Protein 5WKR (pdb70)

Solvent-accessible surface area: 19750 Å² total; per-residue (Å²): 104,206,78,154,112,105,99,128,44,63,13,94,63,46,87,0,42,51,71,13,52,1,4,52,37,118,126,63,0,44,27,14,5,12,4,32,47,31,61,101,38,98,124,104,114,52,102,17,6,0,0,0,3,0,0,28,28,125,56,0,12,68,88,2,97,156,15,122,45,78,51,27,79,62,0,62,137,29,48,22,0,4,128,48,2,13,100,4,89,10,26,6,0,0,24,0,17,2,41,119,40,61,132,0,39,98,14,0,21,48,11,14,4,22,0,42,0,40,4,12,32,113,69,98,61,64,147,58,12,85,119,9,1,86,108,0,74,97,22,0,96,104,51,74,0,61,162,33,0,4,0,5,0,7,3,58,47,50,49,19,0,41,1,2,13,11,76,111,26,61,88,31,153,116,25,82,22,65,7,120,16,54,34,0,0,40,9,0,3,43,5,2,1,5,115,112,20,40,0,98,48,0,21,41,32,0,0,112,27,0,12,73,48,7,156,96,187,78,140,103,114,123,128,60,61,18,98,58,39,85,0,40,87,66,5,43,0,4,58,36,110,100,64,0,44,31,14,6,13,4,36,44,33,66,77,79,85,130,96,119,56,98,19,6,0,0,0,4,0,0,28,31,114,44,0,16,73,86,0,84,156,24,113,44,74,49,27,70,76,0,60,145,54,74,23,0,4,109,27,2,21,113,6,92,8,16,6,0,0,20,1,16,2,27,93,37,38,107,0,31,31,9,1,1,38,2,3,30,20,0,18,93,38,0,29,41,103,91,106,71,63,112,57,11,51,101,11,0,61,99,0,10,78,20,0,89,105,52,68,0,58,147,31,0,4,0,3,0,7,2,55,43,55,49,17,0,39,0,2,12,13,76,113,31,61,77,24,139,122,34,81,22,66,4,125,17,53,48,0,0,43,3,0,5,44,0,1,1,6,124,120,16,33,1,98,48,0,20,40,28,0,0,111,26,0,13,69,58,8,151

Nearest PDB structures (foldseek):
  5wkr-assembly2_B  TM=9.914E-01  e=6.949E-41  unidentified
  5wks-assembly1_A  TM=9.902E-01  e=1.824E-40  unidentified
  5wl6-assembly2_B  TM=9.954E-01  e=1.401E-37  unidentified
  5wl3-assembly2_B  TM=9.853E-01  e=1.861E-37  unidentified
  5wl8-assembly4_D  TM=9.835E-01  e=3.679E-37  synthetic construct

CATH classification: 3.50.70.10 (+1 more: 1.10.890.20)

Secondary structure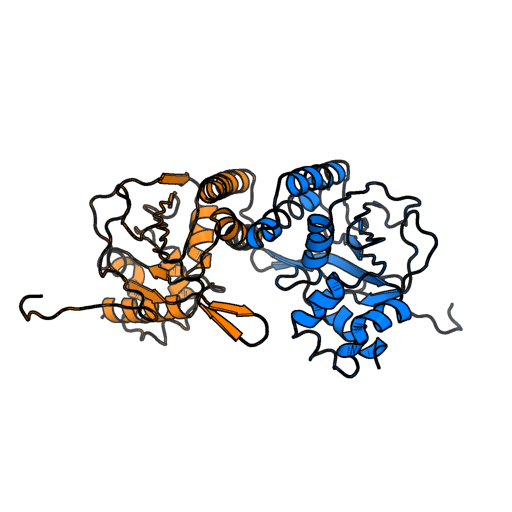 (DSSP, 8-state):
--SS----EEETTEEE-SEE--TT--S-EEEEEEEEEEEEETTEEEEEEEEEEEE-HHHHHHT-GGGTT--HHHHHT-HHHHHHHHH-SS-EEEEEEESS-EEHHHHHHHHHHHHHHHHHHTT---HHHHHHHHHHHHHHHT-EE-TT-EEEEEEEETTEEEEEEETTS---SS-SEEEE-HHHHHHHHHHHHSTT-S-HHHHHHHHHHHHHHH-/-TT-----EEETTEEE-SEE--TT-SS-EEEEEEEEEEEEETTEEEEEEEEEEEE-HHHHHHH-GGGTT--HHHHHT-HHHHHHHHH--S-EEEEEEESS-EEHHHHHHHHHHHHHHHHHHTT---HHHHHHHHHHHHHHHT-EE-TT-EEEEEEEETTEEEEEEESSS---SS-SEEEE-HHHHHHHHHHHHSTT-S-HHHHHHHHHHHHHHH-

Foldseek 3Di:
DVPDDDDWDDEVNHTDDQWDAAAQGDDIWGWLFKYFQWDQDPNDTDTFKIKTKIFHLVQLLVQQQVCAPPALVRLLPDQVNLVSSLQRWGKMKMKIATAAWDQLLVVLVVLLVVLQVVCVVVVNDDPLSVVLSVQSNVVSNPDTAHHGKMKMWIPRTQQKTFIDIGNNNDHHHHTPDIRGGNSSSSSSSCCCRHPPRSTSNRNSGSSNSSNVSSD/DVPDDDDFDDEVNHTDDQWDAAAQHDDIWGWLFKYFFWDDDPHDTDTFKIKTKTFHLVLLLVQQLVCAPPALVRLLPDLVNLVSVLPPFGKMKMKMAGAAWDQLLVVLVVLLVQLVVQCVVVVNDDVLNVVLSVQSNVVSNVGTAGHGKMKMWIPRGLQKTFIDIDNHNDHHNHTDDMRGGNSSSSSSSCCCRHPVHSTSNRNSGSSNSSNVSSD

Sequence (430 aa):
SHGMAVVTKKVTVDGIEFPPTITPPGSSKSLTLLGAAGVVRGMEIETIQIKVTAIGVYAEPEVIASHLQKWKGKSASSEELVVEDDGFFKDLVQAPVEKLLVKITIIKGIKGSQYGGALLEESSIRRDRLAALDKYSEAEEEALEEEFREFFQQTTKKSSLPKKGSSVVIFFHWPSPSTLQQISSVSSTTDGSLPEEAEATVENANVAAALLDVFLGGEENNSVSPSTKASVAEGIISALLMSHGMMAVTKVTVDGIEFPPTITPPGSSSSKSSLTLLGAGVVRGMEIETIQIKVTAIGVYAAEPEVVIIASHLQKWKGKSASELVVEDDGFFKDLVQAPVVEEKLVVKIITIIKGIIKGSQYGGALLEESIRDRLAALDKYSEAEEEALEEFREFFQTKSLPKGSSVVIFFHWPSPSTLQISSVSSTDGSLPEEAEATVENANVAAALLDVFLLGENSVSPSTKASVAEGISALLM

Structure (mmCIF, N/CA/C/O backbone):
data_5WKR
#
_entry.id   5WKR
#
_cell.length_a   56.080
_cell.length_b   69.450
_cell.length_c   128.000
_cell.angle_alpha   90.00
_cell.angle_beta   90.00
_cell.angle_gamma   90.00
#
_symmetry.space_group_name_H-M   'P 21 21 21'
#
loop_
_entity.id
_entity.type
_entity.pdbx_description
1 polymer 'Engineered Chalcone Isomerase ancCC'
2 non-polymer NARINGENIN
3 non-polymer 'CHLORIDE ION'
4 non-polymer (4S)-2-METHYL-2,4-PENTANEDIOL
5 water water
#
loop_
_atom_site.group_PDB
_atom_site.id
_atom_site.type_symbol
_atom_site.label_atom_id
_atom_site.label_alt_id
_atom_site.label_comp_id
_atom_site.label_asym_id
_atom_site.label_entity_id
_atom_site.label_seq_id
_atom_site.pdbx_PDB_ins_code
_atom_site.Cartn_x
_atom_site.Cartn_y
_atom_site.Cartn_z
_atom_site.occupancy
_atom_site.B_iso_or_equiv
_atom_site.auth_seq_id
_atom_site.auth_comp_id
_atom_site.auth_asym_id
_atom_site.auth_atom_id
_atom_site.pdbx_PDB_model_num
ATOM 1 N N . SER A 1 1 ? -5.067 -31.592 52.764 1.00 40.84 -2 SER A N 1
ATOM 2 C CA . SER A 1 1 ? -6.001 -32.039 53.834 1.00 38.25 -2 SER A CA 1
ATOM 3 C C . SER A 1 1 ? -6.336 -33.517 53.673 1.00 37.15 -2 SER A C 1
ATOM 4 O O . SER A 1 1 ? -6.581 -33.994 52.553 1.00 36.24 -2 SER A O 1
ATOM 14 N N . HIS A 1 2 ? -6.345 -34.239 54.791 1.00 32.46 -1 HIS A N 1
ATOM 15 C CA . HIS A 1 2 ? -6.739 -35.636 54.762 1.00 30.36 -1 HIS A CA 1
ATOM 16 C C . HIS A 1 2 ? -8.150 -35.836 55.287 1.00 28.81 -1 HIS A C 1
ATOM 17 O O . HIS A 1 2 ? -8.657 -36.959 55.206 1.00 31.94 -1 HIS A O 1
ATOM 31 N N . GLY A 1 3 ? -8.760 -34.747 55.797 1.00 25.91 0 GLY A N 1
ATOM 32 C CA . GLY A 1 3 ? -10.062 -34.755 56.437 1.00 23.42 0 GLY A CA 1
ATOM 33 C C . GLY A 1 3 ? -11.190 -33.983 55.769 1.00 20.66 0 GLY A C 1
ATOM 34 O O . GLY A 1 3 ? -12.329 -34.292 56.028 1.00 22.19 0 GLY A O 1
ATOM 38 N N . MET A 1 4 ? -10.905 -32.981 54.949 1.00 22.69 1 MET A N 1
ATOM 39 C CA . MET A 1 4 ? -11.939 -32.233 54.206 1.00 22.75 1 MET A CA 1
ATOM 40 C C . MET A 1 4 ? -11.829 -32.505 52.724 1.00 20.32 1 MET A C 1
ATOM 41 O O . MET A 1 4 ? -10.750 -32.796 52.225 1.00 21.45 1 MET A O 1
ATOM 55 N N . ALA A 1 5 ? -12.946 -32.370 52.015 1.00 18.30 2 ALA A N 1
ATOM 56 C CA . ALA A 1 5 ? -12.962 -32.549 50.579 1.00 17.70 2 ALA A CA 1
ATOM 57 C C . ALA A 1 5 ? -11.954 -31.646 49.884 1.00 19.28 2 ALA A C 1
ATOM 58 O O . ALA A 1 5 ? -11.871 -30.455 50.173 1.00 20.66 2 ALA A O 1
ATOM 65 N N . VAL A 1 6 ? -11.210 -32.246 48.964 1.00 18.73 3 VAL A N 1
ATOM 66 C CA A VAL A 1 6 ? -10.264 -31.534 48.112 0.52 19.77 3 VAL A CA 1
ATOM 67 C CA B VAL A 1 6 ? -10.274 -31.520 48.111 0.48 19.72 3 VAL A CA 1
ATOM 68 C C . VAL A 1 6 ? -10.593 -31.847 46.663 1.00 18.32 3 VAL A C 1
ATOM 69 O O . VAL A 1 6 ? -10.980 -32.968 46.342 1.00 19.75 3 VAL A O 1
ATOM 92 N N . THR A 1 7 ? -10.430 -30.860 45.798 1.00 19.80 4 THR A N 1
ATOM 93 C CA . THR A 1 7 ? -10.677 -31.046 44.384 1.00 21.54 4 THR A CA 1
ATOM 94 C C . THR A 1 7 ? -9.358 -31.038 43.652 1.00 20.70 4 THR A C 1
ATOM 95 O O . THR A 1 7 ? -8.522 -30.165 43.869 1.00 24.16 4 THR A O 1
ATOM 106 N N . LYS A 1 8 ? -9.173 -32.023 42.789 1.00 17.86 5 LYS A N 1
ATOM 107 C CA A LYS A 1 8 ? -7.991 -32.081 41.944 0.53 17.21 5 LYS A CA 1
ATOM 108 C CA B LYS A 1 8 ? -7.995 -32.081 41.937 0.47 18.76 5 LYS A CA 1
ATOM 109 C C . LYS A 1 8 ? -8.429 -32.283 40.503 1.00 17.09 5 LYS A C 1
ATOM 110 O O . LYS A 1 8 ? -9.328 -33.079 40.233 1.00 20.74 5 LYS A O 1
ATOM 145 N N . VAL A 1 9 ? -7.784 -31.556 39.591 1.00 16.32 6 VAL A N 1
ATOM 146 C CA . VAL A 1 9 ? -8.034 -31.705 38.169 1.00 16.93 6 VAL A CA 1
ATOM 147 C C . VAL A 1 9 ? -6.738 -32.112 37.521 1.00 16.31 6 VAL A C 1
ATOM 148 O O . VAL A 1 9 ? -5.720 -31.472 37.739 1.00 18.09 6 VAL A O 1
ATOM 161 N N . THR A 1 10 ? -6.782 -33.170 36.724 1.00 16.61 7 THR A N 1
ATOM 162 C CA . THR A 1 10 ? -5.576 -33.642 36.056 1.00 16.78 7 THR A CA 1
ATOM 163 C C . THR A 1 10 ? -5.835 -33.924 34.590 1.00 18.50 7 THR A C 1
ATOM 164 O O . THR A 1 10 ? -6.922 -34.344 34.203 1.00 18.82 7 THR A O 1
ATOM 175 N N . VAL A 1 11 ? -4.807 -33.667 33.791 1.00 18.18 8 VAL A N 1
ATOM 176 C CA . VAL A 1 11 ? -4.772 -34.008 32.374 1.00 18.72 8 VAL A CA 1
ATOM 177 C C . VAL A 1 11 ? -3.685 -35.056 32.220 1.00 19.08 8 VAL A C 1
ATOM 178 O O . VAL A 1 11 ? -2.521 -34.741 32.376 1.00 19.89 8 VAL A O 1
ATOM 191 N N . ASP A 1 12 ? -4.068 -36.302 31.969 1.00 20.62 9 ASP A N 1
ATOM 192 C CA . ASP A 1 12 ? -3.124 -37.413 31.979 1.00 23.32 9 ASP A CA 1
ATOM 193 C C . ASP A 1 12 ? -2.191 -37.379 33.187 1.00 23.55 9 ASP A C 1
ATOM 194 O O . ASP A 1 12 ? -0.989 -37.630 33.066 1.00 27.56 9 ASP A O 1
ATOM 203 N N . GLY A 1 13 ? -2.749 -37.074 34.352 1.00 22.81 10 GLY A N 1
ATOM 204 C CA . GLY A 1 13 ? -1.974 -37.083 35.585 1.00 23.57 10 GLY A CA 1
ATOM 205 C C . GLY A 1 13 ? -1.307 -35.766 35.914 1.00 22.70 10 GLY A C 1
ATOM 206 O O . GLY A 1 13 ? -0.769 -35.599 37.003 1.00 25.42 10 GLY A O 1
ATOM 210 N N . ILE A 1 14 ? -1.370 -34.811 34.992 1.00 21.34 11 ILE A N 1
ATOM 211 C CA . ILE A 1 14 ? -0.758 -33.511 35.205 1.00 19.55 11 ILE A CA 1
ATOM 212 C C . ILE A 1 14 ? -1.777 -32.582 35.865 1.00 17.65 11 ILE A C 1
ATOM 213 O O . ILE A 1 14 ? -2.827 -32.297 35.289 1.00 18.23 11 ILE A O 1
ATOM 229 N N . GLU A 1 15 ? -1.464 -32.071 37.037 1.00 19.72 12 GLU A N 1
ATOM 230 C CA . GLU A 1 15 ? -2.411 -31.215 37.730 1.00 20.78 12 GLU A CA 1
ATOM 231 C C . GLU A 1 15 ? -2.582 -29.838 37.097 1.00 20.26 12 GLU A C 1
ATOM 232 O O . GLU A 1 15 ? -1.616 -29.181 36.707 1.00 20.88 12 GLU A O 1
ATOM 244 N N . PHE A 1 16 ? -3.824 -29.390 37.042 1.00 18.50 13 PHE A N 1
ATOM 245 C CA . PHE A 1 16 ? -4.155 -28.015 36.714 1.00 17.97 13 PHE A CA 1
ATOM 246 C C . PHE A 1 16 ? -4.891 -27.406 37.885 1.00 18.53 13 PHE A C 1
ATOM 247 O O . PHE A 1 16 ? -5.772 -28.050 38.474 1.00 20.52 13 PHE A O 1
ATOM 264 N N . PRO A 1 17 ? -4.594 -26.145 38.191 1.00 18.86 14 PRO A N 1
ATOM 265 C CA . PRO A 1 17 ? -5.334 -25.527 39.287 1.00 18.85 14 PRO A CA 1
ATOM 266 C C . PRO A 1 17 ? -6.783 -25.264 38.874 1.00 18.88 14 PRO A C 1
ATOM 267 O O . PRO A 1 17 ? -7.043 -24.898 37.719 1.00 19.56 14 PRO A O 1
ATOM 278 N N . PRO A 1 18 ? -7.732 -25.489 39.792 1.00 22.92 15 PRO A N 1
ATOM 279 C CA . PRO A 1 18 ? -9.109 -25.192 39.388 1.00 26.18 15 PRO A CA 1
ATOM 280 C C . PRO A 1 18 ? -9.366 -23.700 39.128 1.00 27.04 15 PRO A C 1
ATOM 281 O O . PRO A 1 18 ? -10.296 -23.391 38.381 1.00 28.14 15 PRO A O 1
ATOM 292 N N . THR A 1 19 ? -8.558 -22.812 39.711 1.00 31.34 16 THR A N 1
ATOM 293 C CA . THR A 1 19 ? -8.620 -21.368 39.453 1.00 32.76 16 THR A CA 1
ATOM 294 C C . THR A 1 19 ? -7.226 -20.721 39.314 1.00 32.73 16 THR A C 1
ATOM 295 O O . THR A 1 19 ? -6.239 -21.256 39.843 1.00 33.55 16 THR A O 1
ATOM 306 N N . ILE A 1 20 ? -7.165 -19.571 38.626 1.00 32.38 17 ILE A N 1
ATOM 307 C CA . ILE A 1 20 ? -5.911 -18.831 38.345 1.00 34.02 17 ILE A CA 1
ATOM 308 C C . ILE A 1 20 ? -6.075 -17.306 38.254 1.00 34.92 17 ILE A C 1
ATOM 309 O O . ILE A 1 20 ? -7.074 -16.821 37.724 1.00 38.01 17 ILE A O 1
ATOM 325 N N . THR A 1 21 ? -5.070 -16.566 38.757 1.00 30.09 18 THR A N 1
ATOM 326 C CA . THR A 1 21 ? -4.941 -15.106 38.573 1.00 31.76 18 THR A CA 1
ATOM 327 C C . THR A 1 21 ? -3.889 -14.812 37.498 1.00 31.68 18 THR A C 1
ATOM 328 O O . THR A 1 21 ? -2.703 -15.102 37.691 1.00 32.31 18 THR A O 1
ATOM 339 N N . PRO A 1 22 ? -4.303 -14.227 36.364 1.00 28.51 19 PRO A N 1
ATOM 340 C CA . PRO A 1 22 ? -3.314 -13.989 35.303 1.00 30.75 19 PRO A CA 1
ATOM 341 C C . PRO A 1 22 ? -2.151 -13.098 35.744 1.00 31.80 19 PRO A C 1
ATOM 342 O O . PRO A 1 22 ? -2.364 -12.201 36.566 1.00 35.43 19 PRO A O 1
ATOM 353 N N . PRO A 1 23 ? -0.941 -13.337 35.202 1.00 31.36 20 PRO A N 1
ATOM 354 C CA . PRO A 1 23 ? 0.170 -12.451 35.559 1.00 31.70 20 PRO A CA 1
ATOM 355 C C . PRO A 1 23 ? -0.149 -10.979 35.318 1.00 36.42 20 PRO A C 1
ATOM 356 O O . PRO A 1 23 ? -0.567 -10.613 34.219 1.00 33.92 20 PRO A O 1
ATOM 367 N N . GLY A 1 24 ? 0.017 -10.164 36.361 1.00 39.46 21 GLY A N 1
ATOM 368 C CA . GLY A 1 24 ? -0.250 -8.733 36.281 1.00 44.82 21 GLY A CA 1
ATOM 369 C C . GLY A 1 24 ? -1.706 -8.345 36.465 1.00 51.11 21 GLY A C 1
ATOM 370 O O . GLY A 1 24 ? -2.035 -7.158 36.526 1.00 49.94 21 GLY A O 1
ATOM 374 N N . SER A 1 25 ? -2.582 -9.344 36.533 1.00 54.71 22 SER A N 1
ATOM 375 C CA . SER A 1 25 ? -4.010 -9.114 36.741 1.00 56.75 22 SER A CA 1
ATOM 376 C C . SER A 1 25 ? -4.319 -9.211 38.233 1.00 54.30 22 SER A C 1
ATOM 377 O O . SER A 1 25 ? -3.430 -9.539 39.023 1.00 47.17 22 SER A O 1
ATOM 385 N N . SER A 1 26 ? -5.568 -8.909 38.604 1.00 58.66 23 SER A N 1
ATOM 386 C CA . SER A 1 26 ? -6.015 -8.931 39.998 1.00 58.93 23 SER A CA 1
ATOM 387 C C . SER A 1 26 ? -7.199 -9.871 40.208 1.00 61.35 23 SER A C 1
ATOM 388 O O . SER A 1 26 ? -7.562 -10.159 41.358 1.00 58.64 23 SER A O 1
ATOM 396 N N . LYS A 1 27 ? -7.807 -10.324 39.106 1.00 63.29 24 LYS A N 1
ATOM 397 C CA . LYS A 1 27 ? -9.037 -11.120 39.161 1.00 66.30 24 LYS A CA 1
ATOM 398 C C . LYS A 1 27 ? -8.793 -12.615 38.954 1.00 63.62 24 LYS A C 1
ATOM 399 O O . LYS A 1 27 ? -7.735 -13.023 38.465 1.00 64.62 24 LYS A O 1
ATOM 418 N N . SER A 1 28 ? -9.798 -13.416 39.309 1.00 58.36 25 SER A N 1
ATOM 419 C CA . SER A 1 28 ? -9.667 -14.873 39.353 1.00 56.25 25 SER A CA 1
ATOM 420 C C . SER A 1 28 ? -10.542 -15.626 38.346 1.00 46.52 25 SER A C 1
ATOM 421 O O . SER A 1 28 ? -11.769 -15.496 38.328 1.00 46.46 25 SER A O 1
ATOM 429 N N . LEU A 1 29 ? -9.886 -16.467 37.557 1.00 38.42 26 LEU A N 1
ATOM 430 C CA . LEU A 1 29 ? -10.534 -17.208 36.470 1.00 31.60 26 LEU A CA 1
ATOM 431 C C . LEU A 1 29 ? -10.635 -18.686 36.830 1.00 30.11 26 LEU A C 1
ATOM 432 O O . LEU A 1 29 ? -9.790 -19.196 37.546 1.00 33.29 26 LEU A O 1
ATOM 448 N N . THR A 1 30 ? -11.681 -19.354 36.350 1.00 27.39 27 THR A N 1
ATOM 449 C CA . THR A 1 30 ? -11.907 -20.773 36.613 1.00 27.66 27 THR A CA 1
ATOM 450 C C . THR A 1 30 ? -11.630 -21.656 35.409 1.00 20.37 27 THR A C 1
ATOM 451 O O . THR A 1 30 ? -11.880 -21.269 34.276 1.00 17.64 27 THR A O 1
ATOM 462 N N . LEU A 1 31 ? -11.114 -22.849 35.674 1.00 19.03 28 LEU A N 1
ATOM 463 C CA . LEU A 1 31 ? -10.831 -23.803 34.617 1.00 17.47 28 LEU A CA 1
ATOM 464 C C . LEU A 1 31 ? -12.127 -24.253 33.952 1.00 21.04 28 LEU A C 1
ATOM 465 O O . LEU A 1 31 ? -12.996 -24.838 34.588 1.00 23.94 28 LEU A O 1
ATOM 481 N N . LEU A 1 32 ? -12.242 -23.966 32.664 1.00 17.73 29 LEU A N 1
ATOM 482 C CA . LEU A 1 32 ? -13.390 -24.415 31.887 1.00 18.26 29 LEU A CA 1
ATOM 483 C C . LEU A 1 32 ? -13.169 -25.811 31.337 1.00 18.09 29 LEU A C 1
ATOM 484 O O . LEU A 1 32 ? -14.106 -26.580 31.169 1.00 19.79 29 LEU A O 1
ATOM 500 N N . GLY A 1 33 ? -11.930 -26.137 31.014 1.00 17.21 30 GLY A N 1
ATOM 501 C CA . GLY A 1 33 ? -11.601 -27.449 30.507 1.00 17.81 30 GLY A CA 1
ATOM 502 C C . GLY A 1 33 ? -10.121 -27.484 30.196 1.00 14.65 30 GLY A C 1
ATOM 503 O O . GLY A 1 33 ? -9.473 -26.454 30.121 1.00 14.90 30 GLY A O 1
ATOM 507 N N A ALA A 1 34 ? -9.587 -28.684 30.035 0.49 14.91 31 ALA A N 1
ATOM 508 N N B ALA A 1 34 ? -9.588 -28.684 30.034 0.51 14.87 31 ALA A N 1
ATOM 509 C CA A ALA A 1 34 ? -8.179 -28.853 29.732 0.49 15.19 31 ALA A CA 1
ATOM 510 C CA B ALA A 1 34 ? -8.179 -28.853 29.732 0.51 15.13 31 ALA A CA 1
ATOM 511 C C A ALA A 1 34 ? -7.970 -30.155 29.003 0.49 15.64 31 ALA A C 1
ATOM 512 C C B ALA A 1 34 ? -7.970 -30.155 29.003 0.51 15.58 31 ALA A C 1
ATOM 513 O O A ALA A 1 34 ? -8.764 -31.085 29.136 0.49 15.60 31 ALA A O 1
ATOM 514 O O B ALA A 1 34 ? -8.764 -31.085 29.137 0.51 15.46 31 ALA A O 1
ATOM 527 N N . GLY A 1 35 ? -6.905 -30.210 28.213 1.00 15.39 32 GLY A N 1
ATOM 528 C CA . GLY A 1 35 ? -6.584 -31.405 27.466 1.00 15.76 32 GLY A CA 1
ATOM 529 C C . GLY A 1 35 ? -5.126 -31.462 27.092 1.00 16.35 32 GLY A C 1
ATOM 530 O O . GLY A 1 35 ? -4.330 -30.655 27.521 1.00 16.73 32 GLY A O 1
ATOM 535 N N . VAL A 1 36 ? -4.807 -32.441 26.269 1.00 19.89 33 VAL A N 1
ATOM 536 C CA A VAL A 1 36 ? -3.432 -32.701 25.881 0.72 20.92 33 VAL A CA 1
ATOM 537 C CA B VAL A 1 36 ? -3.434 -32.692 25.865 0.28 20.52 33 VAL A CA 1
ATOM 538 C C . VAL A 1 36 ? -3.260 -32.359 24.405 1.00 20.78 33 VAL A C 1
ATOM 539 O O . VAL A 1 36 ? -4.193 -32.499 23.607 1.00 21.98 33 VAL A O 1
ATOM 562 N N . ARG A 1 37 ? -2.069 -31.898 24.063 1.00 21.06 34 ARG A N 1
ATOM 563 C CA . ARG A 1 37 ? -1.697 -31.713 22.684 1.00 21.13 34 ARG A CA 1
ATOM 564 C C . ARG A 1 37 ? -0.781 -32.855 22.329 1.00 21.80 34 ARG A C 1
ATOM 565 O O . ARG A 1 37 ? 0.303 -33.006 22.906 1.00 21.77 34 ARG A O 1
ATOM 586 N N . GLY A 1 38 ? -1.254 -33.696 21.421 1.00 23.35 35 GLY A N 1
ATOM 587 C CA . GLY A 1 38 ? -0.482 -34.816 20.941 1.00 25.31 35 GLY A CA 1
ATOM 588 C C . GLY A 1 38 ? -0.069 -34.594 19.516 1.00 26.34 35 GLY A C 1
ATOM 589 O O . GLY A 1 38 ? -0.753 -33.910 18.747 1.00 29.50 35 GLY A O 1
ATOM 593 N N . MET A 1 39 ? 1.071 -35.164 19.161 1.00 27.62 36 MET A N 1
ATOM 594 C CA . MET A 1 39 ? 1.568 -35.089 17.801 1.00 30.64 36 MET A CA 1
ATOM 595 C C . MET A 1 39 ? 1.932 -36.481 17.392 1.00 30.05 36 MET A C 1
ATOM 596 O O . MET A 1 39 ? 2.627 -37.165 18.125 1.00 32.94 36 MET A O 1
ATOM 610 N N . GLU A 1 40 ? 1.467 -36.912 16.228 1.00 29.82 37 GLU A N 1
ATOM 611 C CA . GLU A 1 40 ? 1.834 -38.228 15.751 1.00 34.26 37 GLU A CA 1
ATOM 612 C C . GLU A 1 40 ? 3.034 -38.059 14.846 1.00 31.86 37 GLU A C 1
ATOM 613 O O . GLU A 1 40 ? 2.935 -37.489 13.758 1.00 35.13 37 GLU A O 1
ATOM 625 N N . ILE A 1 41 ? 4.178 -38.517 15.330 1.00 30.21 38 ILE A N 1
ATOM 626 C CA . ILE A 1 41 ? 5.424 -38.405 14.587 1.00 32.14 38 ILE A CA 1
ATOM 627 C C . ILE A 1 41 ? 5.963 -39.796 14.325 1.00 35.08 38 ILE A C 1
ATOM 628 O O . ILE A 1 41 ? 6.290 -40.548 15.253 1.00 34.54 38 ILE A O 1
ATOM 644 N N . GLU A 1 42 ? 6.040 -40.134 13.041 1.00 38.78 39 GLU A N 1
ATOM 645 C CA . GLU A 1 42 ? 6.505 -41.450 12.616 1.00 44.36 39 GLU A CA 1
ATOM 646 C C . GLU A 1 42 ? 5.744 -4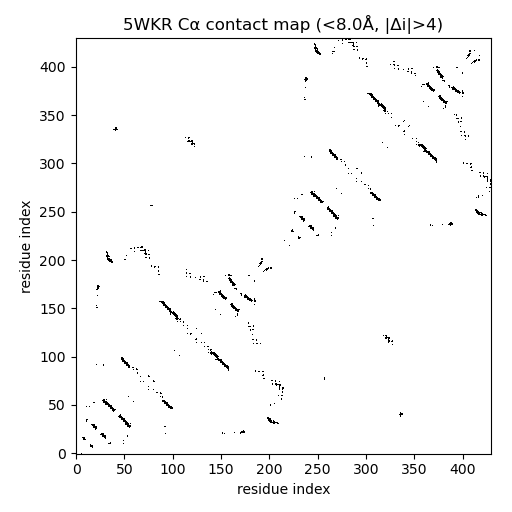2.547 13.355 1.00 44.59 39 GLU A C 1
ATOM 647 O O . GLU A 1 42 ? 6.334 -43.500 13.858 1.00 44.42 39 GLU A O 1
ATOM 659 N N . THR A 1 43 ? 4.426 -42.386 13.410 1.00 46.33 40 THR A N 1
ATOM 660 C CA . THR A 1 43 ? 3.510 -43.359 14.020 1.00 50.66 40 THR A CA 1
ATOM 661 C C . THR A 1 43 ? 3.545 -43.394 15.551 1.00 50.21 40 THR A C 1
ATOM 662 O O . THR A 1 43 ? 2.802 -44.156 16.158 1.00 52.54 40 THR A O 1
ATOM 673 N N . ILE A 1 44 ? 4.393 -42.581 16.174 1.00 45.35 41 ILE A N 1
ATOM 674 C CA . ILE A 1 44 ? 4.415 -42.495 17.633 1.00 43.39 41 ILE A CA 1
ATOM 675 C C . ILE A 1 44 ? 3.548 -41.332 18.092 1.00 36.61 41 ILE A C 1
ATOM 676 O O . ILE A 1 44 ? 3.673 -40.224 17.581 1.00 33.82 41 ILE A O 1
ATOM 692 N N . GLN A 1 45 ? 2.666 -41.587 19.057 1.00 35.36 42 GLN A N 1
ATOM 693 C CA . GLN A 1 45 ? 1.796 -40.542 19.584 1.00 37.14 42 GLN A CA 1
ATOM 694 C C . GLN A 1 45 ? 2.451 -39.861 20.781 1.00 32.82 42 GLN A C 1
ATOM 695 O O . GLN A 1 45 ? 2.435 -40.387 21.895 1.00 39.08 42 GLN A O 1
ATOM 709 N N . ILE A 1 46 ? 3.023 -38.692 20.543 1.00 27.64 43 ILE A N 1
ATOM 710 C CA . ILE A 1 46 ? 3.830 -38.004 21.533 1.00 29.61 43 ILE A CA 1
ATOM 711 C C . ILE A 1 46 ? 2.999 -36.919 22.173 1.00 26.48 43 ILE A C 1
ATOM 712 O O . ILE A 1 46 ? 2.420 -36.095 21.481 1.00 28.22 43 ILE A O 1
ATOM 728 N N . LYS A 1 47 ? 2.933 -36.922 23.495 1.00 24.01 44 LYS A N 1
ATOM 729 C CA . LYS A 1 47 ? 2.277 -35.845 24.208 1.00 21.98 44 LYS A CA 1
ATOM 730 C C . LYS A 1 47 ? 3.278 -34.731 24.413 1.00 23.35 44 LYS A C 1
ATOM 731 O O . LYS A 1 47 ? 4.327 -34.950 25.025 1.00 25.82 44 LYS A O 1
ATOM 750 N N . VAL A 1 48 ? 2.972 -33.537 23.914 1.00 19.58 45 VAL A N 1
ATOM 751 C CA . VAL A 1 48 ? 3.964 -32.470 23.933 1.00 18.99 45 VAL A CA 1
ATOM 752 C C . VAL A 1 48 ? 3.637 -31.357 24.917 1.00 17.98 45 VAL A C 1
ATOM 753 O O . VAL A 1 48 ? 4.529 -30.777 25.509 1.00 18.15 45 VAL A O 1
ATOM 766 N N . THR A 1 49 ? 2.354 -31.079 25.118 1.00 16.08 46 THR A N 1
ATOM 767 C CA . THR A 1 49 ? 1.925 -30.086 26.102 1.00 15.13 46 THR A CA 1
ATOM 768 C C . THR A 1 49 ? 0.560 -30.462 26.653 1.00 15.80 46 THR A C 1
ATOM 769 O O . THR A 1 49 ? -0.162 -31.265 26.050 1.00 16.06 46 THR A O 1
ATOM 780 N N . ALA A 1 50 ? 0.201 -29.852 27.778 1.00 14.90 47 ALA A N 1
ATOM 781 C CA . ALA A 1 50 ? -1.160 -29.896 28.291 1.00 15.13 47 ALA A CA 1
ATOM 782 C C . ALA A 1 50 ? -1.650 -28.458 28.361 1.00 14.11 47 ALA A C 1
ATOM 783 O O . ALA A 1 50 ? -0.893 -27.534 28.691 1.00 15.92 47 ALA A O 1
ATOM 790 N N . ILE A 1 51 ? -2.924 -28.279 28.035 1.00 14.11 48 ILE A N 1
ATOM 791 C CA . ILE A 1 51 ? -3.498 -26.964 27.803 1.00 13.77 48 ILE A CA 1
ATOM 792 C C . ILE A 1 51 ? -4.751 -26.804 28.640 1.00 13.90 48 ILE A C 1
ATOM 793 O O . ILE A 1 51 ? -5.634 -27.647 28.565 1.00 15.34 48 ILE A O 1
ATOM 809 N N . GLY A 1 52 ? -4.831 -25.723 29.409 1.00 13.63 49 GLY A N 1
ATOM 810 C CA . GLY A 1 52 ? -5.995 -25.427 30.223 1.00 14.23 49 GLY A CA 1
ATOM 811 C C . GLY A 1 52 ? -6.550 -24.066 29.864 1.00 14.06 49 GLY A C 1
ATOM 812 O O . GLY A 1 52 ? -5.803 -23.114 29.644 1.00 13.82 49 GLY A O 1
ATOM 816 N N . VAL A 1 53 ? -7.873 -23.983 29.788 1.00 14.29 50 VAL A N 1
ATOM 817 C CA . VAL A 1 53 ? -8.569 -22.760 29.383 1.00 14.38 50 VAL A CA 1
ATOM 818 C C . VAL A 1 53 ? -9.378 -22.242 30.548 1.00 13.40 50 VAL A C 1
ATOM 819 O O . VAL A 1 53 ? -10.168 -22.997 31.124 1.00 14.43 50 VAL A O 1
ATOM 832 N N . TYR A 1 54 ? -9.179 -20.966 30.869 1.00 13.94 51 TYR A N 1
ATOM 833 C CA . TYR A 1 54 ? -9.755 -20.342 32.043 1.00 13.64 51 TYR A CA 1
ATOM 834 C C . TYR A 1 54 ? -10.547 -19.071 31.674 1.00 14.41 51 TYR A C 1
ATOM 835 O O . TYR A 1 54 ? -10.133 -18.284 30.828 1.00 14.75 51 TYR A O 1
ATOM 853 N N . ALA A 1 55 ? -11.660 -18.858 32.369 1.00 15.62 52 ALA A N 1
ATOM 854 C CA . ALA A 1 55 ? -12.425 -17.625 32.256 1.00 15.46 52 ALA A CA 1
ATOM 855 C C . ALA A 1 55 ? -13.306 -17.483 33.496 1.00 17.25 52 ALA A C 1
ATOM 856 O O . ALA A 1 55 ? -13.371 -18.390 34.316 1.00 19.80 52 ALA A O 1
ATOM 863 N N . GLU A 1 56 ? -13.964 -16.343 33.643 1.00 17.40 53 GLU A N 1
ATOM 864 C CA . GLU A 1 56 ? -14.916 -16.168 34.737 1.00 19.26 53 GLU A CA 1
ATOM 865 C C . GLU A 1 56 ? -16.196 -16.911 34.343 1.00 19.80 53 GLU A C 1
ATOM 866 O O . GLU A 1 56 ? -16.801 -16.600 33.331 1.00 20.49 53 GLU A O 1
ATOM 878 N N . PRO A 1 57 ? -16.598 -17.917 35.120 1.00 20.90 54 PRO A N 1
ATOM 879 C CA . PRO A 1 57 ? -17.660 -18.801 34.627 1.00 22.97 54 PRO A CA 1
ATOM 880 C C . PRO A 1 57 ? -18.998 -18.103 34.386 1.00 25.47 54 PRO A C 1
ATOM 881 O O . PRO A 1 57 ? -19.614 -18.299 33.345 1.00 26.52 54 PRO A O 1
ATOM 892 N N . GLU A 1 58 ? -19.452 -17.307 35.337 1.00 27.04 55 GLU A N 1
ATOM 893 C CA . GLU A 1 58 ? -20.763 -16.690 35.185 1.00 29.70 55 GLU A CA 1
ATOM 894 C C . GLU A 1 58 ? -20.714 -15.674 34.063 1.00 29.11 55 GLU A C 1
ATOM 895 O O . GLU A 1 58 ? -21.673 -15.515 33.310 1.00 30.98 55 GLU A O 1
ATOM 907 N N . VAL A 1 59 ? -19.572 -15.012 33.922 1.00 26.33 56 VAL A N 1
ATOM 908 C CA . VAL A 1 59 ? -19.441 -13.974 32.921 1.00 26.17 56 VAL A CA 1
ATOM 909 C C . VAL A 1 59 ? -19.441 -14.602 31.537 1.00 22.76 56 VAL A C 1
ATOM 910 O O . VAL A 1 59 ? -20.187 -14.176 30.667 1.00 24.68 56 VAL A O 1
ATOM 923 N N . ILE A 1 60 ? -18.632 -15.629 31.313 1.00 21.03 57 ILE A N 1
ATOM 924 C CA . ILE A 1 60 ? -18.606 -16.202 29.976 1.00 19.97 57 ILE A CA 1
ATOM 925 C C . ILE A 1 60 ? -19.950 -16.873 29.654 1.00 20.55 57 ILE A C 1
ATOM 926 O O . ILE A 1 60 ? -20.436 -16.783 28.527 1.00 20.63 57 ILE A O 1
ATOM 942 N N . ALA A 1 61 ? -20.579 -17.496 30.645 1.00 23.12 58 ALA A N 1
ATOM 943 C CA . ALA A 1 61 ? -21.911 -18.061 30.437 1.00 25.99 58 ALA A CA 1
ATOM 944 C C . ALA A 1 61 ? -22.889 -17.018 29.918 1.00 24.92 58 ALA A C 1
ATOM 945 O O . ALA A 1 61 ? -23.701 -17.302 29.039 1.00 25.58 58 ALA A O 1
ATOM 952 N N . SER A 1 62 ? -22.808 -15.805 30.448 1.00 24.70 59 SER A N 1
ATOM 953 C CA . SER A 1 62 ? -23.738 -14.757 30.050 1.00 25.61 59 SER A CA 1
ATOM 954 C C . SER A 1 62 ? -23.539 -14.296 28.616 1.00 23.58 59 SER A C 1
ATOM 955 O O . SER A 1 62 ? -24.381 -13.590 28.084 1.00 26.69 59 SER A O 1
ATOM 963 N N . HIS A 1 63 ? -22.429 -14.697 28.004 1.00 20.81 60 HIS A N 1
ATOM 964 C CA . HIS A 1 63 ? -22.133 -14.351 26.612 1.00 19.08 60 HIS A CA 1
ATOM 965 C C . HIS A 1 63 ? -22.301 -15.545 25.673 1.00 18.77 60 HIS A C 1
ATOM 966 O O . HIS A 1 63 ? -21.974 -15.455 24.493 1.00 19.72 60 HIS A O 1
ATOM 980 N N . LEU A 1 64 ? -22.840 -16.650 26.203 1.00 18.95 61 LEU A N 1
ATOM 981 C CA . LEU A 1 64 ? -23.053 -17.857 25.408 1.00 19.40 61 LEU A CA 1
ATOM 982 C C . LEU A 1 64 ? -24.458 -18.418 25.590 1.00 22.27 61 LEU A C 1
ATOM 983 O O . LEU A 1 64 ? -24.691 -19.618 25.455 1.00 22.01 61 LEU A O 1
ATOM 999 N N . GLN A 1 65 ? -25.401 -17.533 25.864 1.00 21.67 62 GLN A N 1
ATOM 1000 C CA . GLN A 1 65 ? -26.730 -17.957 26.256 1.00 24.52 62 GLN A CA 1
ATOM 1001 C C . GLN A 1 65 ? -27.460 -18.780 25.217 1.00 24.03 62 GLN A C 1
ATOM 1002 O O . GLN A 1 65 ? -28.272 -19.635 25.581 1.00 28.45 62 GLN A O 1
ATOM 1016 N N . LYS A 1 66 ? -27.208 -18.537 23.937 1.00 23.99 63 LYS A N 1
ATOM 1017 C CA . LYS A 1 66 ? -27.927 -19.293 22.912 1.00 26.13 63 LYS A CA 1
ATOM 1018 C C . LYS A 1 66 ? -27.593 -20.777 22.936 1.00 25.78 63 LYS A C 1
ATOM 1019 O O . LYS A 1 66 ? -28.328 -21.593 22.365 1.00 28.56 63 LYS A O 1
ATOM 1038 N N . TRP A 1 67 ? -26.481 -21.126 23.580 1.00 24.71 64 TRP A N 1
ATOM 1039 C CA . TRP A 1 67 ? -26.027 -22.507 23.610 1.00 24.63 64 TRP A CA 1
ATOM 1040 C C . TRP A 1 67 ? -26.574 -23.272 24.817 1.00 28.00 64 TRP A C 1
ATOM 1041 O O . TRP A 1 67 ? -26.333 -24.461 24.960 1.00 28.67 64 TRP A O 1
ATOM 1062 N N . LYS A 1 68 ? -27.344 -22.589 25.660 1.00 32.10 65 LYS A N 1
ATOM 1063 C CA . LYS A 1 68 ? -27.874 -23.190 26.879 1.00 36.04 65 LYS A CA 1
ATOM 1064 C C . LYS A 1 68 ? -28.726 -24.409 26.561 1.00 36.23 65 LYS A C 1
ATOM 1065 O O . LYS A 1 68 ? -29.583 -24.344 25.673 1.00 37.38 65 LYS A O 1
ATOM 1084 N N . GLY A 1 69 ? -28.479 -25.514 27.270 1.00 37.64 66 GLY A N 1
ATOM 1085 C CA . GLY A 1 69 ? -29.257 -26.737 27.102 1.00 36.91 66 GLY A CA 1
ATOM 1086 C C . GLY A 1 69 ? -28.631 -27.704 26.119 1.00 37.70 66 GLY A C 1
ATOM 1087 O O . GLY A 1 69 ? -29.018 -28.860 26.034 1.00 42.35 66 GLY A O 1
ATOM 1091 N N . LYS A 1 70 ? -27.648 -27.229 25.362 1.00 36.54 67 LYS A N 1
ATOM 1092 C CA . LYS A 1 70 ? -26.889 -28.107 24.488 1.00 37.28 67 LYS A CA 1
ATOM 1093 C C . LYS A 1 70 ? -25.979 -29.021 25.306 1.00 35.02 67 LYS A C 1
ATOM 1094 O O . LYS A 1 70 ? -25.370 -28.591 26.289 1.00 35.27 67 LYS A O 1
ATOM 1113 N N . SER A 1 71 ? -25.910 -30.284 24.902 1.00 33.92 68 SER A N 1
ATOM 1114 C CA . SER A 1 71 ? -24.996 -31.251 25.502 1.00 34.31 68 SER A CA 1
ATOM 1115 C C . SER A 1 71 ? -23.556 -31.012 25.045 1.00 32.37 68 SER A C 1
ATOM 1116 O O . SER A 1 71 ? -23.302 -30.276 24.091 1.00 33.30 68 SER A O 1
ATOM 1124 N N . ALA A 1 72 ? -22.611 -31.647 25.728 1.00 32.95 69 ALA A N 1
ATOM 1125 C CA . ALA A 1 72 ? -21.209 -31.520 25.365 1.00 32.20 69 ALA A CA 1
ATOM 1126 C C . ALA A 1 72 ? -20.978 -31.977 23.932 1.00 32.26 69 ALA A C 1
ATOM 1127 O O . ALA A 1 72 ? -20.259 -31.332 23.176 1.00 32.70 69 ALA A O 1
ATOM 1134 N N . SER A 1 73 ? -21.600 -33.087 23.555 1.00 35.00 70 SER A N 1
ATOM 1135 C CA A SER A 1 73 ? -21.439 -33.622 22.213 0.53 37.91 70 SER A CA 1
ATOM 1136 C CA B SER A 1 73 ? -21.440 -33.625 22.211 0.47 38.56 70 SER A CA 1
ATOM 1137 C C . SER A 1 73 ? -21.955 -32.657 21.147 1.00 37.04 70 SER A C 1
ATOM 1138 O O . SER A 1 73 ? -21.335 -32.480 20.101 1.00 39.08 70 SER A O 1
ATOM 1151 N N . GLU A 1 74 ? -23.089 -32.019 21.394 1.00 37.61 71 GLU A N 1
ATOM 1152 C CA A GLU A 1 74 ? -23.620 -31.089 20.395 0.22 38.33 71 GLU A CA 1
ATOM 1153 C CA B GLU A 1 74 ? -23.622 -31.080 20.419 0.78 36.00 71 GLU A CA 1
ATOM 1154 C C . GLU A 1 74 ? -22.744 -29.844 20.288 1.00 33.35 71 GLU A C 1
ATOM 1155 O O . GLU A 1 74 ? -22.610 -29.275 19.213 1.00 35.46 71 GLU A O 1
ATOM 1177 N N . LEU A 1 75 ? -22.123 -29.435 21.388 1.00 32.43 72 LEU A N 1
ATOM 1178 C CA . LEU A 1 75 ? -21.261 -28.268 21.322 1.00 28.10 72 LEU A CA 1
ATOM 1179 C C . LEU A 1 75 ? -19.955 -28.596 20.602 1.00 27.43 72 LEU A C 1
ATOM 1180 O O . LEU A 1 75 ? -19.475 -27.805 19.797 1.00 27.67 72 LEU A O 1
ATOM 1196 N N . VAL A 1 76 ? -19.408 -29.778 20.865 1.00 29.68 73 VAL A N 1
ATOM 1197 C CA A VAL A 1 76 ? -18.117 -30.163 20.305 0.31 33.80 73 VAL A CA 1
ATOM 1198 C CA B VAL A 1 76 ? -18.106 -30.139 20.324 0.69 31.16 73 VAL A CA 1
ATOM 1199 C C . VAL A 1 76 ? -18.166 -30.237 18.794 1.00 35.44 73 VAL A C 1
ATOM 1200 O O . VAL A 1 76 ? -17.186 -29.946 18.116 1.00 37.63 73 VAL A O 1
ATOM 1224 N N . GLU A 1 77 ? -19.322 -30.618 18.267 1.00 34.88 74 GLU A N 1
ATOM 1225 C CA . GLU A 1 77 ? -19.469 -30.821 16.836 1.00 40.45 74 GLU A CA 1
ATOM 1226 C C . GLU A 1 77 ? -19.828 -29.541 16.087 1.00 38.72 74 GLU A C 1
ATOM 1227 O O . GLU A 1 77 ? -19.931 -29.559 14.861 1.00 43.12 74 GLU A O 1
ATOM 1239 N N . ASP A 1 78 ? -19.998 -28.432 16.810 1.00 33.99 75 ASP A N 1
ATOM 1240 C CA . ASP A 1 78 ? -20.490 -27.191 16.196 1.00 32.73 75 ASP A CA 1
ATOM 1241 C C . ASP A 1 78 ? -19.432 -26.096 16.117 1.00 28.52 75 ASP A C 1
ATOM 1242 O O . ASP A 1 78 ? -19.107 -25.468 17.115 1.00 28.15 75 ASP A O 1
ATOM 1251 N N . ASP A 1 79 ? -18.914 -25.840 14.919 1.00 29.31 76 ASP A N 1
ATOM 1252 C CA . ASP A 1 79 ? -17.868 -24.839 14.759 1.00 27.72 76 ASP A CA 1
ATOM 1253 C C . ASP A 1 79 ? -18.343 -23.457 15.198 1.00 24.95 76 ASP A C 1
ATOM 1254 O O . ASP A 1 79 ? -17.551 -22.653 15.668 1.00 24.80 76 ASP A O 1
ATOM 1263 N N . GLY A 1 80 ? -19.635 -23.190 15.046 1.00 24.92 77 GLY A N 1
ATOM 1264 C CA . GLY A 1 80 ? -20.200 -21.917 15.452 1.00 25.24 77 GLY A CA 1
ATOM 1265 C C . GLY A 1 80 ? -20.105 -21.689 16.953 1.00 20.94 77 GLY A C 1
ATOM 1266 O O . GLY A 1 80 ? -19.948 -20.562 17.397 1.00 22.15 77 GLY A O 1
ATOM 1270 N N . PHE A 1 81 ? -20.183 -22.750 17.741 1.00 20.80 78 PHE A N 1
ATOM 1271 C CA . PHE A 1 81 ? -20.050 -22.614 19.174 1.00 19.89 78 PHE A CA 1
ATOM 1272 C C . PHE A 1 81 ? -18.632 -22.144 19.507 1.00 18.81 78 PHE A C 1
ATOM 1273 O O . PHE A 1 81 ? -18.438 -21.209 20.269 1.00 18.54 78 PHE A O 1
ATOM 1290 N N . PHE A 1 82 ? -17.636 -22.820 18.950 1.00 18.41 79 PHE A N 1
ATOM 1291 C CA . PHE A 1 82 ? -16.272 -22.423 19.238 1.00 19.09 79 PHE A CA 1
ATOM 1292 C C . PHE A 1 82 ? -15.930 -21.052 18.700 1.00 19.21 79 PHE A C 1
ATOM 1293 O O . PHE A 1 82 ? -15.147 -20.329 19.317 1.00 18.69 79 PHE A O 1
ATOM 1310 N N . LYS A 1 83 ? -16.531 -20.665 17.583 1.00 19.10 80 LYS A N 1
ATOM 1311 C CA . LYS A 1 83 ? -16.338 -19.310 17.102 1.00 19.04 80 LYS A CA 1
ATOM 1312 C C . LYS A 1 83 ? -16.926 -18.286 18.089 1.00 17.95 80 LYS A C 1
ATOM 1313 O O . LYS A 1 83 ? -16.298 -17.282 18.361 1.00 18.74 80 LYS A O 1
ATOM 1332 N N . ASP A 1 84 ? -18.096 -18.561 18.665 1.00 17.32 81 ASP A N 1
ATOM 1333 C CA . ASP A 1 84 ? -18.668 -17.668 19.669 1.00 18.04 81 ASP A CA 1
ATOM 1334 C C . ASP A 1 84 ? -17.749 -17.595 20.892 1.00 16.44 81 ASP A C 1
ATOM 1335 O O . ASP A 1 84 ? -17.525 -16.523 21.452 1.00 17.58 81 ASP A O 1
ATOM 1344 N N . LEU A 1 85 ? -17.203 -18.741 21.282 1.00 16.44 82 LEU A N 1
ATOM 1345 C CA . LEU A 1 85 ? -16.316 -18.788 22.430 1.00 17.00 82 LEU A CA 1
ATOM 1346 C C . LEU A 1 85 ? -15.042 -17.959 22.192 1.00 16.69 82 LEU A C 1
ATOM 1347 O O . LEU A 1 85 ? -14.625 -17.181 23.066 1.00 18.04 82 LEU A O 1
ATOM 1363 N N . VAL A 1 86 ? -14.432 -18.132 21.022 1.00 16.93 83 VAL A N 1
ATOM 1364 C CA . VAL A 1 86 ? -13.235 -17.375 20.682 1.00 17.04 83 VAL A CA 1
ATOM 1365 C C . VAL A 1 86 ? -13.519 -15.874 20.658 1.00 17.17 83 VAL A C 1
ATOM 1366 O O . VAL A 1 86 ? -12.725 -15.078 21.145 1.00 17.87 83 VAL A O 1
ATOM 1379 N N . GLN A 1 87 ? -14.669 -15.489 20.131 1.00 17.99 84 GLN A N 1
ATOM 1380 C CA . GLN A 1 87 ? -15.010 -14.077 20.025 1.00 18.37 84 GLN A CA 1
ATOM 1381 C C . GLN A 1 87 ? -15.619 -13.442 21.277 1.00 17.88 84 GLN A C 1
ATOM 1382 O O . GLN A 1 87 ? -15.732 -12.212 21.354 1.00 21.03 84 GLN A O 1
ATOM 1396 N N . ALA A 1 88 ? -16.031 -14.257 22.244 1.00 17.08 85 ALA A N 1
ATOM 1397 C CA . ALA A 1 88 ? -16.757 -13.729 23.392 1.00 17.17 85 ALA A CA 1
ATOM 1398 C C . ALA A 1 88 ? -15.929 -12.637 24.049 1.00 16.94 85 ALA A C 1
ATOM 1399 O O . ALA A 1 88 ? -14.752 -12.839 24.324 1.00 17.89 85 ALA A O 1
ATOM 1406 N N . PRO A 1 89 ? -16.535 -11.478 24.320 1.00 18.19 86 PRO A N 1
ATOM 1407 C CA . PRO A 1 89 ? -15.763 -10.343 24.826 1.00 20.45 86 PRO A CA 1
ATOM 1408 C C . PRO A 1 89 ? -15.601 -10.383 26.342 1.00 19.91 86 PRO A C 1
ATOM 1409 O O . PRO A 1 89 ? -16.148 -9.556 27.080 1.00 22.28 86 PRO A O 1
ATOM 1420 N N . VAL A 1 90 ? -14.838 -11.370 26.798 1.00 17.09 87 VAL A N 1
ATOM 1421 C CA . VAL A 1 90 ? -14.586 -11.591 28.201 1.00 17.22 87 VAL A CA 1
ATOM 1422 C C . VAL A 1 90 ? -13.112 -11.962 28.357 1.00 15.82 87 VAL A C 1
ATOM 1423 O O . VAL A 1 90 ? -12.458 -12.424 27.414 1.00 15.97 87 VAL A O 1
ATOM 1436 N N . GLU A 1 91 ? -12.596 -11.782 29.556 1.00 16.41 88 GLU A N 1
ATOM 1437 C CA . GLU A 1 91 ? -11.228 -12.156 29.869 1.00 17.12 88 GLU A CA 1
ATOM 1438 C C . GLU A 1 91 ? -11.031 -13.658 29.783 1.00 15.46 88 GLU A C 1
ATOM 1439 O O . GLU A 1 91 ? -11.862 -14.427 30.245 1.00 16.78 88 GLU A O 1
ATOM 1451 N N . LYS A 1 92 ? -9.916 -14.082 29.180 1.00 14.04 89 LYS A N 1
ATOM 1452 C CA . LYS A 1 92 ? -9.572 -15.480 29.054 1.00 13.90 89 LYS A CA 1
ATOM 1453 C C . LYS A 1 92 ? -8.091 -15.680 29.331 1.00 14.10 89 LYS A C 1
ATOM 1454 O O . LYS A 1 92 ? -7.264 -14.780 29.089 1.00 14.15 89 LYS A O 1
ATOM 1473 N N . LEU A 1 93 ? -7.772 -16.879 29.783 1.00 13.98 90 LEU A N 1
ATOM 1474 C CA A LEU A 1 93 ? -6.389 -17.272 29.981 0.62 14.87 90 LEU A CA 1
ATOM 1475 C CA B LEU A 1 93 ? -6.393 -17.269 30.004 0.38 14.76 90 LEU A CA 1
ATOM 1476 C C . LEU A 1 93 ? -6.204 -18.713 29.568 1.00 13.95 90 LEU A C 1
ATOM 1477 O O . LEU A 1 93 ? -7.063 -19.571 29.817 1.00 14.78 90 LEU A O 1
ATOM 1507 N N . VAL A 1 94 ? -5.088 -18.976 28.915 1.00 14.90 91 VAL A N 1
ATOM 1508 C CA . VAL A 1 94 ? -4.690 -20.328 28.563 1.00 15.47 91 VAL A CA 1
ATOM 1509 C C . VAL A 1 94 ? -3.372 -20.595 29.253 1.00 15.85 91 VAL A C 1
ATOM 1510 O O . VAL A 1 94 ? -2.439 -19.803 29.148 1.00 17.25 91 VAL A O 1
ATOM 1523 N N . LYS A 1 95 ? -3.327 -21.693 29.993 1.00 14.63 92 LYS A N 1
ATOM 1524 C CA . LYS A 1 95 ? -2.124 -22.152 30.650 1.00 13.67 92 LYS A CA 1
ATOM 1525 C C . LYS A 1 95 ? -1.631 -23.377 29.910 1.00 13.53 92 LYS A C 1
ATOM 1526 O O . LYS A 1 95 ? -2.361 -24.344 29.753 1.00 14.51 92 LYS A O 1
ATOM 1545 N N . ILE A 1 96 ? -0.382 -23.317 29.459 1.00 14.67 93 ILE A N 1
ATOM 1546 C CA . ILE A 1 96 ? 0.257 -24.429 28.800 1.00 15.19 93 ILE A CA 1
ATOM 1547 C C . ILE A 1 96 ? 1.308 -25.001 29.724 1.00 14.90 93 ILE A C 1
ATOM 1548 O O . ILE A 1 96 ? 2.177 -24.260 30.186 1.00 16.08 93 ILE A O 1
ATOM 1564 N N . THR A 1 97 ? 1.240 -26.300 29.988 1.00 14.63 94 THR A N 1
ATOM 1565 C CA . THR A 1 97 ? 2.313 -26.983 30.712 1.00 15.00 94 THR A CA 1
ATOM 1566 C C . THR A 1 97 ? 3.106 -27.771 29.692 1.00 14.77 94 THR A C 1
ATOM 1567 O O . THR A 1 97 ? 2.551 -28.586 28.969 1.00 15.63 94 THR A O 1
ATOM 1578 N N . ILE A 1 98 ? 4.405 -27.507 29.611 1.00 15.82 95 ILE A N 1
ATOM 1579 C CA . ILE A 1 98 ? 5.250 -28.193 28.654 1.00 16.74 95 ILE A CA 1
ATOM 1580 C C . ILE A 1 98 ? 5.546 -29.610 29.148 1.00 17.82 95 ILE A C 1
ATOM 1581 O O . ILE A 1 98 ? 6.013 -29.792 30.279 1.00 18.92 95 ILE A O 1
ATOM 1597 N N . ILE A 1 99 ? 5.285 -30.595 28.298 1.00 16.93 96 ILE A N 1
ATOM 1598 C CA . ILE A 1 99 ? 5.599 -31.985 28.606 1.00 18.17 96 ILE A CA 1
ATOM 1599 C C . ILE A 1 99 ? 6.923 -32.396 27.953 1.00 20.01 96 ILE A C 1
ATOM 1600 O O . ILE A 1 99 ? 7.774 -32.997 28.608 1.00 23.50 96 ILE A O 1
ATOM 1616 N N . LYS A 1 100 ? 7.076 -32.113 26.663 1.00 20.56 97 LYS A N 1
ATOM 1617 C CA . LYS A 1 100 ? 8.314 -32.384 25.939 1.00 21.95 97 LYS A CA 1
ATOM 1618 C C . LYS A 1 100 ? 9.119 -31.085 25.867 1.00 21.11 97 LYS A C 1
ATOM 1619 O O . LYS A 1 100 ? 8.696 -30.102 25.276 1.00 21.03 97 LYS A O 1
ATOM 1638 N N . GLY A 1 101 ? 10.284 -31.075 26.489 1.00 21.93 98 GLY A N 1
ATOM 1639 C CA . GLY A 1 101 ? 11.113 -29.892 26.497 1.00 22.00 98 GLY A CA 1
ATOM 1640 C C . GLY A 1 101 ? 11.501 -29.460 25.093 1.00 20.74 98 GLY A C 1
ATOM 1641 O O . GLY A 1 101 ? 11.775 -30.286 24.238 1.00 23.70 98 GLY A O 1
ATOM 1645 N N . ILE A 1 102 ? 11.494 -28.159 24.876 1.00 19.36 99 ILE A N 1
ATOM 1646 C CA . ILE A 1 102 ? 11.725 -27.595 23.567 1.00 20.24 99 ILE A CA 1
ATOM 1647 C C . ILE A 1 102 ? 12.372 -26.220 23.720 1.00 18.71 99 ILE A C 1
ATOM 1648 O O . ILE A 1 102 ? 12.198 -25.558 24.739 1.00 20.14 99 ILE A O 1
ATOM 1664 N N . LYS A 1 103 ? 13.120 -25.782 22.711 1.00 20.31 100 LYS A N 1
ATOM 1665 C CA . LYS A 1 103 ? 13.582 -24.411 22.698 1.00 20.00 100 LYS A CA 1
ATOM 1666 C C . LYS A 1 103 ? 12.409 -23.447 22.482 1.00 18.37 100 LYS A C 1
ATOM 1667 O O . LYS A 1 103 ? 11.508 -23.737 21.705 1.00 18.44 100 LYS A O 1
ATOM 1686 N N . GLY A 1 104 ? 12.468 -22.267 23.098 1.00 17.71 101 GLY A N 1
ATOM 1687 C CA . GLY A 1 104 ? 11.473 -21.241 22.875 1.00 16.82 101 GLY A CA 1
ATOM 1688 C C . GLY A 1 104 ? 11.345 -20.903 21.409 1.00 17.53 101 GLY A C 1
ATOM 1689 O O . GLY A 1 104 ? 10.245 -20.739 20.904 1.00 17.83 101 GLY A O 1
ATOM 1693 N N . SER A 1 105 ? 12.462 -20.828 20.697 1.00 17.20 102 SER A N 1
ATOM 1694 C CA . SER A 1 105 ? 12.401 -20.460 19.297 1.00 18.98 102 SER A CA 1
ATOM 1695 C C . SER A 1 105 ? 11.677 -21.518 18.464 1.00 18.74 102 SER A C 1
ATOM 1696 O O . SER A 1 105 ? 11.071 -21.206 17.449 1.00 19.48 102 SER A O 1
ATOM 1704 N N . GLN A 1 106 ? 11.759 -22.777 18.871 1.00 18.63 103 GLN A N 1
ATOM 1705 C CA . GLN A 1 106 ? 11.055 -23.838 18.156 1.00 19.59 103 GLN A CA 1
ATOM 1706 C C . GLN A 1 106 ? 9.548 -23.765 18.429 1.00 18.21 103 GLN A C 1
ATOM 1707 O O . GLN A 1 106 ? 8.733 -23.832 17.514 1.00 20.09 103 GLN A O 1
ATOM 1721 N N . TYR A 1 107 ? 9.180 -23.609 19.695 1.00 18.03 104 TYR A N 1
ATOM 1722 C CA . TYR A 1 107 ? 7.780 -23.507 20.056 1.00 17.18 104 TYR A CA 1
ATOM 1723 C C . TYR A 1 107 ? 7.153 -22.262 19.430 1.00 16.27 104 TYR A C 1
ATOM 1724 O O . TYR A 1 107 ? 6.102 -22.327 18.773 1.00 18.59 104 TYR A O 1
ATOM 1742 N N . GLY A 1 108 ? 7.809 -21.126 19.602 1.00 17.25 105 GLY A N 1
ATOM 1743 C CA . GLY A 1 108 ? 7.301 -19.869 19.099 1.00 17.23 105 GLY A CA 1
ATOM 1744 C C . GLY A 1 108 ? 7.315 -19.800 17.577 1.00 17.70 105 GLY A C 1
ATOM 1745 O O . GLY A 1 108 ? 6.397 -19.259 16.947 1.00 17.90 105 GLY A O 1
ATOM 1749 N N . GLY A 1 109 ? 8.366 -20.323 16.957 1.00 17.67 106 GLY A N 1
ATOM 1750 C CA . GLY A 1 109 ? 8.472 -20.302 15.508 1.00 18.52 106 GLY A CA 1
ATOM 1751 C C . GLY A 1 109 ? 7.373 -21.127 14.874 1.00 19.17 106 GLY A C 1
ATOM 1752 O O . GLY A 1 109 ? 6.756 -20.716 13.888 1.00 20.34 106 GLY A O 1
ATOM 1756 N N . ALA A 1 110 ? 7.092 -22.293 15.446 1.00 19.88 107 ALA A N 1
ATOM 1757 C CA . ALA A 1 110 ? 6.080 -23.161 14.846 1.00 19.28 107 ALA A CA 1
ATOM 1758 C C . ALA A 1 110 ? 4.694 -22.524 14.951 1.00 18.05 107 ALA A C 1
ATOM 1759 O O . ALA A 1 110 ? 3.898 -22.535 13.998 1.00 18.15 107 ALA A O 1
ATOM 1766 N N . LEU A 1 111 ? 4.407 -21.973 16.123 1.00 17.09 108 LEU A N 1
ATOM 1767 C CA A LEU A 1 111 ? 3.138 -21.336 16.366 0.50 16.85 108 LEU A CA 1
ATOM 1768 C CA B LEU A 1 111 ? 3.116 -21.323 16.366 0.50 17.57 108 LEU A CA 1
ATOM 1769 C C . LEU A 1 111 ? 2.964 -20.071 15.518 1.00 15.17 108 LEU A C 1
ATOM 1770 O O . LEU A 1 111 ? 1.903 -19.826 14.932 1.00 16.01 108 LEU A O 1
A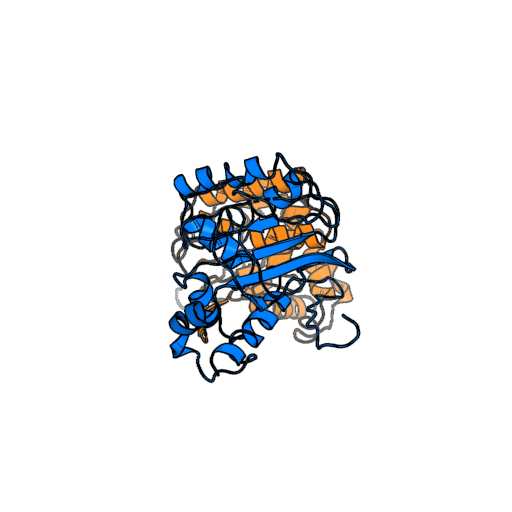TOM 1800 N N . GLU A 1 112 ? 4.014 -19.272 15.434 1.00 15.41 109 GLU A N 1
ATOM 1801 C CA . GLU A 1 112 ? 3.971 -18.061 14.649 1.00 14.03 109 GLU A CA 1
ATOM 1802 C C . GLU A 1 112 ? 3.687 -18.383 13.167 1.00 13.22 109 GLU A C 1
ATOM 1803 O O . GLU A 1 112 ? 2.878 -17.709 12.520 1.00 14.63 109 GLU A O 1
ATOM 1815 N N . GLU A 1 113 ? 4.358 -19.389 12.613 1.00 14.42 110 GLU A N 1
ATOM 1816 C CA . GLU A 1 113 ? 4.147 -19.730 11.212 1.00 14.73 110 GLU A CA 1
ATOM 1817 C C . GLU A 1 113 ? 2.731 -20.244 10.983 1.00 13.72 110 GLU A C 1
ATOM 1818 O O . GLU A 1 113 ? 2.102 -19.920 9.974 1.00 14.75 110 GLU A O 1
ATOM 1830 N N . SER A 1 114 ? 2.189 -20.985 11.938 1.00 14.95 111 SER A N 1
ATOM 1831 C CA A SER A 1 114 ? 0.815 -21.452 11.807 0.74 14.43 111 SER A CA 1
ATOM 1832 C CA B SER A 1 114 ? 0.826 -21.458 11.808 0.26 15.09 111 SER A CA 1
ATOM 1833 C C . SER A 1 114 ? -0.153 -20.285 11.820 1.00 14.59 111 SER A C 1
ATOM 1834 O O . SER A 1 114 ? -1.083 -20.248 11.021 1.00 16.38 111 SER A O 1
ATOM 1847 N N . ILE A 1 115 ? 0.045 -19.331 12.731 1.00 14.42 112 ILE A N 1
ATOM 1848 C CA . ILE A 1 115 ? -0.823 -18.154 12.786 1.00 13.73 112 ILE A CA 1
ATOM 1849 C C . ILE A 1 115 ? -0.705 -17.341 11.492 1.00 14.16 112 ILE A C 1
ATOM 1850 O O . ILE A 1 115 ? -1.706 -16.913 10.926 1.00 15.17 112 ILE A O 1
ATOM 1866 N N . ARG A 1 116 ? 0.519 -17.148 11.001 1.00 13.78 113 ARG A N 1
ATOM 1867 C CA A ARG A 1 116 ? 0.745 -16.464 9.734 0.45 16.71 113 ARG A CA 1
ATOM 1868 C CA B ARG A 1 116 ? 0.740 -16.462 9.737 0.55 13.54 113 ARG A CA 1
ATOM 1869 C C . ARG A 1 116 ? -0.078 -17.109 8.622 1.00 14.05 113 ARG A C 1
ATOM 1870 O O . ARG A 1 116 ? -0.748 -16.426 7.852 1.00 14.98 113 ARG A O 1
ATOM 1910 N N . ASP A 1 117 ? 0.004 -18.426 8.520 1.00 13.60 114 ASP A N 1
ATOM 1911 C CA . ASP A 1 117 ? -0.651 -19.134 7.425 1.00 14.68 114 ASP A CA 1
ATOM 1912 C C . ASP A 1 117 ? -2.167 -19.128 7.596 1.00 14.28 114 ASP A C 1
ATOM 1913 O O . ASP A 1 117 ? -2.901 -18.992 6.615 1.00 14.60 114 ASP A O 1
ATOM 1922 N N . ARG A 1 118 ? -2.643 -19.280 8.836 1.00 14.32 115 ARG A N 1
ATOM 1923 C CA . ARG A 1 118 ? -4.088 -19.315 9.093 1.00 15.36 115 ARG A CA 1
ATOM 1924 C C . ARG A 1 118 ? -4.702 -17.937 8.832 1.00 14.22 115 ARG A C 1
ATOM 1925 O O . ARG A 1 118 ? -5.754 -17.817 8.189 1.00 15.36 115 ARG A O 1
ATOM 1946 N N . LEU A 1 119 ? -4.022 -16.878 9.267 1.00 14.40 116 LEU A N 1
ATOM 1947 C CA . LEU A 1 119 ? -4.473 -15.530 8.957 1.00 14.60 116 LEU A CA 1
ATOM 1948 C C . LEU A 1 119 ? -4.473 -15.288 7.450 1.00 14.08 116 LEU A C 1
ATOM 1949 O O . LEU A 1 119 ? -5.403 -14.691 6.896 1.00 15.56 116 LEU A O 1
ATOM 1965 N N . ALA A 1 120 ? -3.430 -15.739 6.771 1.00 13.16 117 ALA A N 1
ATOM 1966 C CA . ALA A 1 120 ? -3.386 -15.568 5.325 1.00 13.88 117 ALA A CA 1
ATOM 1967 C C . ALA A 1 120 ? -4.553 -16.284 4.651 1.00 14.30 117 ALA A C 1
ATOM 1968 O O . ALA A 1 120 ? -5.148 -15.741 3.739 1.00 15.19 117 ALA A O 1
ATOM 1975 N N . ALA A 1 121 ? -4.861 -17.497 5.079 1.00 14.26 118 ALA A N 1
ATOM 1976 C CA . ALA A 1 121 ? -5.963 -18.260 4.500 1.00 15.72 118 ALA A CA 1
ATOM 1977 C C . ALA A 1 121 ? -7.289 -17.506 4.615 1.00 15.41 118 ALA A C 1
ATOM 1978 O O . ALA A 1 121 ? -8.134 -17.599 3.724 1.00 18.05 118 ALA A O 1
ATOM 1985 N N . LEU A 1 122 ? -7.464 -16.769 5.711 1.00 16.66 119 LEU A N 1
ATOM 1986 C CA . LEU A 1 122 ? -8.688 -16.005 5.967 1.00 18.48 119 LEU A CA 1
ATOM 1987 C C . LEU A 1 122 ? -8.665 -14.586 5.392 1.00 18.40 119 LEU A C 1
ATOM 1988 O O . LEU A 1 122 ? -9.609 -13.813 5.576 1.00 20.33 119 LEU A O 1
ATOM 2004 N N . ASP A 1 123 ? -7.585 -14.227 4.712 1.00 17.14 120 ASP A N 1
ATOM 2005 C CA . ASP A 1 123 ? -7.375 -12.857 4.239 1.00 17.15 120 ASP A CA 1
ATOM 2006 C C . ASP A 1 123 ? -7.383 -11.833 5.389 1.00 16.85 120 ASP A C 1
ATOM 2007 O O . ASP A 1 123 ? -7.949 -10.737 5.278 1.00 20.60 120 ASP A O 1
ATOM 2016 N N . LYS A 1 124 ? -6.716 -12.197 6.485 1.00 16.08 121 LYS A N 1
ATOM 2017 C CA . LYS A 1 124 ? -6.623 -11.363 7.676 1.00 17.55 121 LYS A CA 1
ATOM 2018 C C . LYS A 1 124 ? -5.170 -11.132 8.022 1.00 17.25 121 LYS A C 1
ATOM 2019 O O . LYS A 1 124 ? -4.825 -10.967 9.187 1.00 17.78 121 LYS A O 1
ATOM 2038 N N . TYR A 1 125 ? -4.311 -11.151 6.999 1.00 17.21 122 TYR A N 1
ATOM 2039 C CA . TYR A 1 125 ? -2.873 -10.939 7.178 1.00 17.35 122 TYR A CA 1
ATOM 2040 C C . TYR A 1 125 ? -2.408 -9.732 6.386 1.00 17.68 122 TYR A C 1
ATOM 2041 O O . TYR A 1 125 ? -2.395 -9.734 5.145 1.00 21.68 122 TYR A O 1
ATOM 2059 N N . SER A 1 126 ? -2.039 -8.704 7.131 1.00 16.31 123 SER A N 1
ATOM 2060 C CA . SER A 1 126 ? -1.515 -7.463 6.582 1.00 17.80 123 SER A CA 1
ATOM 2061 C C . SER A 1 126 ? -0.253 -7.098 7.330 1.00 16.53 123 SER A C 1
ATOM 2062 O O . SER A 1 126 ? 0.210 -7.852 8.184 1.00 15.43 123 SER A O 1
ATOM 2070 N N . GLU A 1 127 ? 0.297 -5.932 7.021 1.00 17.25 124 GLU A N 1
ATOM 2071 C CA . GLU A 1 127 ? 1.544 -5.527 7.656 1.00 15.82 124 GLU A CA 1
ATOM 2072 C C . GLU A 1 127 ? 1.430 -5.427 9.172 1.00 14.85 124 GLU A C 1
ATOM 2073 O O . GLU A 1 127 ? 2.383 -5.723 9.878 1.00 16.12 124 GLU A O 1
ATOM 2085 N N . ALA A 1 128 ? 0.259 -5.076 9.685 1.00 16.12 125 ALA A N 1
ATOM 2086 C CA . ALA A 1 128 ? 0.089 -4.986 11.122 1.00 16.43 125 ALA A CA 1
ATOM 2087 C C . ALA A 1 128 ? 0.257 -6.352 11.775 1.00 15.25 125 ALA A C 1
ATOM 2088 O O . ALA A 1 128 ? 0.861 -6.479 12.835 1.00 15.04 125 ALA A O 1
ATOM 2095 N N . GLU A 1 129 ? -0.300 -7.380 11.154 1.00 15.20 126 GLU A N 1
ATOM 2096 C CA . GLU A 1 129 ? -0.195 -8.722 11.697 1.00 14.45 126 GLU A CA 1
ATOM 2097 C C . GLU A 1 129 ? 1.238 -9.235 11.560 1.00 14.62 126 GLU A C 1
ATOM 2098 O O . GLU A 1 129 ? 1.733 -9.923 12.445 1.00 14.76 126 GLU A O 1
ATOM 2110 N N . GLU A 1 130 ? 1.888 -8.888 10.448 1.00 14.14 127 GLU A N 1
ATOM 2111 C CA . GLU A 1 130 ? 3.253 -9.319 10.224 1.00 14.50 127 GLU A CA 1
ATOM 2112 C C . GLU A 1 130 ? 4.142 -8.775 11.356 1.00 13.24 127 GLU A C 1
ATOM 2113 O O . GLU A 1 130 ? 4.966 -9.497 11.914 1.00 14.96 127 GLU A O 1
ATOM 2125 N N . GLU A 1 131 ? 3.962 -7.498 11.685 1.00 13.88 128 GLU A N 1
ATOM 2126 C CA . GLU A 1 131 ? 4.740 -6.846 12.722 1.00 14.76 128 GLU A CA 1
ATOM 2127 C C . GLU A 1 131 ? 4.450 -7.491 14.088 1.00 14.66 128 GLU A C 1
ATOM 2128 O O . GLU A 1 131 ? 5.359 -7.745 14.889 1.00 14.51 128 GLU A O 1
ATOM 2140 N N . ALA A 1 132 ? 3.176 -7.738 14.377 1.00 14.07 129 ALA A N 1
ATOM 2141 C CA . ALA A 1 132 ? 2.801 -8.333 15.654 1.00 15.09 129 ALA A CA 1
ATOM 2142 C C . ALA A 1 132 ? 3.380 -9.734 15.800 1.00 14.32 129 ALA A C 1
ATOM 2143 O O . ALA A 1 132 ? 3.783 -10.139 16.906 1.00 14.99 129 ALA A O 1
ATOM 2150 N N . LEU A 1 133 ? 3.453 -10.470 14.692 1.00 14.14 130 LEU A N 1
ATOM 2151 C CA . LEU A 1 133 ? 4.002 -11.806 14.730 1.00 13.87 130 LEU A CA 1
ATOM 2152 C C . LEU A 1 133 ? 5.503 -11.788 14.913 1.00 14.14 130 LEU A C 1
ATOM 2153 O O . LEU A 1 133 ? 6.036 -12.700 15.512 1.00 15.14 130 LEU A O 1
ATOM 2169 N N . GLU A 1 134 ? 6.189 -10.758 14.417 1.00 13.98 131 GLU A N 1
ATOM 2170 C CA A GLU A 1 134 ? 7.608 -10.622 14.735 0.79 13.93 131 GLU A CA 1
ATOM 2171 C CA B GLU A 1 134 ? 7.603 -10.621 14.736 0.21 15.86 131 GLU A CA 1
ATOM 2172 C C . GLU A 1 134 ? 7.791 -10.426 16.241 1.00 14.47 131 GLU A C 1
ATOM 2173 O O . GLU A 1 134 ? 8.690 -10.995 16.838 1.00 16.09 131 GLU A O 1
ATOM 2194 N N . GLU A 1 135 ? 6.955 -9.600 16.854 1.00 14.89 132 GLU A N 1
ATOM 2195 C CA . GLU A 1 135 ? 7.049 -9.385 18.292 1.00 16.32 132 GLU A CA 1
ATOM 2196 C C . GLU A 1 135 ? 6.819 -10.707 19.039 1.00 15.19 132 GLU A C 1
ATOM 2197 O O . GLU A 1 135 ? 7.528 -11.033 19.996 1.00 16.19 132 GLU A O 1
ATOM 2209 N N . PHE A 1 136 ? 5.815 -11.455 18.607 1.00 14.57 133 PHE A N 1
ATOM 2210 C CA . PHE A 1 136 ? 5.486 -12.760 19.181 1.00 14.78 133 PHE A CA 1
ATOM 2211 C C . PHE A 1 136 ? 6.688 -13.707 19.086 1.00 14.11 133 PHE A C 1
ATOM 2212 O O . PHE A 1 136 ? 7.103 -14.308 20.076 1.00 14.51 133 PHE A O 1
ATOM 2229 N N . ARG A 1 137 ? 7.241 -13.828 17.880 1.00 14.19 134 ARG A N 1
ATOM 2230 C CA . ARG A 1 137 ? 8.365 -14.733 17.639 1.00 15.45 134 ARG A CA 1
ATOM 2231 C C . ARG A 1 137 ? 9.572 -14.319 18.480 1.00 14.98 134 ARG A C 1
ATOM 2232 O O . ARG A 1 137 ? 10.248 -15.158 19.071 1.00 15.18 134 ARG A O 1
ATOM 2253 N N . GLU A 1 138 ? 9.850 -13.023 18.532 1.00 14.01 135 GLU A N 1
ATOM 2254 C CA . GLU A 1 138 ? 11.020 -12.570 19.267 1.00 15.20 135 GLU A CA 1
ATOM 2255 C C . GLU A 1 138 ? 10.892 -12.804 20.754 1.00 15.70 135 GLU A C 1
ATOM 2256 O O . GLU A 1 138 ? 11.891 -13.084 21.428 1.00 17.93 135 GLU A O 1
ATOM 2268 N N . PHE A 1 139 ? 9.680 -12.725 21.284 1.00 14.79 136 PHE A N 1
ATOM 2269 C CA . PHE A 1 139 ? 9.514 -13.027 22.682 1.00 15.15 136 PHE A CA 1
ATOM 2270 C C . PHE A 1 139 ? 9.962 -14.459 22.992 1.00 14.05 136 PHE A C 1
ATOM 2271 O O . PHE A 1 139 ? 10.698 -14.708 23.952 1.00 16.84 136 PHE A O 1
ATOM 2288 N N . PHE A 1 140 ? 9.523 -15.407 22.174 1.00 13.72 137 PHE A N 1
ATOM 2289 C CA . PHE A 1 140 ? 9.830 -16.813 22.413 1.00 14.26 137 PHE A CA 1
ATOM 2290 C C . PHE A 1 140 ? 11.292 -17.160 22.102 1.00 15.99 137 PHE A C 1
ATOM 2291 O O . PHE A 1 140 ? 11.830 -18.091 22.683 1.00 17.27 137 PHE A O 1
ATOM 2308 N N A GLN A 1 141 ? 11.930 -16.369 21.248 0.54 17.82 138 GLN A N 1
ATOM 2309 N N B GLN A 1 141 ? 11.907 -16.440 21.156 0.46 15.36 138 GLN A N 1
ATOM 2310 C CA A GLN A 1 141 ? 13.347 -16.538 20.984 0.54 21.62 138 GLN A CA 1
ATOM 2311 C CA B GLN A 1 141 ? 13.227 -16.801 20.602 0.46 16.83 138 GLN A CA 1
ATOM 2312 C C A GLN A 1 141 ? 14.162 -16.355 22.270 0.54 21.80 138 GLN A C 1
ATOM 2313 C C B GLN A 1 141 ? 14.302 -16.914 21.664 0.46 18.00 138 GLN A C 1
ATOM 2314 O O A GLN A 1 141 ? 15.226 -16.944 22.416 0.54 23.66 138 GLN A O 1
ATOM 2315 O O B GLN A 1 141 ? 15.241 -17.692 21.510 0.46 20.44 138 GLN A O 1
ATOM 2342 N N A THR A 1 142 ? 13.650 -15.558 23.206 0.54 20.90 139 THR A N 1
ATOM 2343 N N B THR A 1 142 ? 14.168 -16.130 22.726 0.46 17.48 139 THR A N 1
ATOM 2344 C CA A THR A 1 142 ? 14.376 -15.254 24.440 0.54 18.20 139 THR A CA 1
ATOM 2345 C CA B THR A 1 142 ? 15.166 -16.098 23.787 0.46 19.31 139 THR A CA 1
ATOM 2346 C C A THR A 1 142 ? 14.217 -16.299 25.545 0.54 20.97 139 THR A C 1
ATOM 2347 C C B THR A 1 142 ? 14.810 -17.009 24.955 0.46 20.60 139 THR A C 1
ATOM 2348 O O A THR A 1 142 ? 14.842 -16.175 26.603 0.54 22.60 139 THR A O 1
ATOM 2349 O O B THR A 1 142 ? 15.540 -17.048 25.942 0.46 23.57 139 THR A O 1
ATOM 2370 N N A LYS A 1 143 ? 13.396 -17.317 25.300 0.54 19.95 140 LYS A N 1
ATOM 2371 N N B LYS A 1 143 ? 13.698 -17.730 24.842 0.46 21.91 140 LYS A N 1
ATOM 2372 C CA A LYS A 1 143 ? 13.035 -18.286 26.329 0.54 19.27 140 LYS A CA 1
ATOM 2373 C CA B LYS A 1 143 ? 13.200 -18.549 25.943 0.46 21.21 140 LYS A CA 1
ATOM 2374 C C A LYS A 1 143 ? 13.482 -19.712 26.012 0.54 19.40 140 LYS A C 1
ATOM 2375 C C B LYS A 1 143 ? 13.620 -20.008 25.824 0.46 21.60 140 LYS A C 1
ATOM 2376 O O A LYS A 1 143 ? 13.692 -20.067 24.853 0.54 21.63 140 LYS A O 1
ATOM 2377 O O B LYS A 1 143 ? 13.801 -20.536 24.727 0.46 22.26 140 LYS A O 1
ATOM 2414 N N A SER A 1 144 ? 13.631 -20.514 27.067 0.54 20.39 141 SER A N 1
ATOM 2415 N N B SER A 1 144 ? 13.777 -20.651 26.976 0.46 22.17 141 SER A N 1
ATOM 2416 C CA A SER A 1 144 ? 13.794 -21.960 26.959 0.54 20.89 141 SER A CA 1
ATOM 2417 C CA B SER A 1 144 ? 13.908 -22.094 27.047 0.46 20.69 141 SER A CA 1
ATOM 2418 C C A SER A 1 144 ? 12.596 -22.610 27.647 0.54 20.55 141 SER A C 1
ATOM 2419 C C B SER A 1 144 ? 12.623 -22.631 27.658 0.46 20.59 141 SER A C 1
ATOM 2420 O O A SER A 1 144 ? 12.097 -22.088 28.647 0.54 23.78 141 SER A O 1
ATOM 2421 O O B SER A 1 144 ? 12.083 -22.043 28.598 0.46 23.34 141 SER A O 1
ATOM 2436 N N . LEU A 1 145 ? 12.144 -23.745 27.119 1.00 18.74 142 LEU A N 1
ATOM 2437 C CA . LEU A 1 145 ? 10.912 -24.385 27.603 1.00 17.95 142 LEU A CA 1
ATOM 2438 C C . LEU A 1 145 ? 11.163 -25.838 27.972 1.00 19.79 142 LEU A C 1
ATOM 2439 O O . LEU A 1 145 ? 10.690 -26.767 27.309 1.00 19.51 142 LEU A O 1
ATOM 2455 N N . PRO A 1 146 ? 11.918 -26.044 29.053 1.00 20.96 143 PRO A N 1
ATOM 2456 C CA . PRO A 1 146 ? 12.106 -27.414 29.508 1.00 22.31 143 PRO A CA 1
ATOM 2457 C C . PRO A 1 146 ? 10.825 -28.028 30.014 1.00 20.84 143 PRO A C 1
ATOM 2458 O O . PRO A 1 146 ? 9.865 -27.321 30.324 1.00 20.02 143 PRO A O 1
ATOM 2469 N N . LYS A 1 147 ? 10.829 -29.349 30.116 1.00 21.90 144 LYS A N 1
ATOM 2470 C CA A LYS A 1 147 ? 9.711 -30.070 30.714 0.54 22.50 144 LYS A CA 1
ATOM 2471 C CA B LYS A 1 147 ? 9.712 -30.069 30.709 0.46 22.03 144 LYS A CA 1
ATOM 2472 C C . LYS A 1 147 ? 9.321 -29.418 32.029 1.00 21.68 144 LYS A C 1
ATOM 2473 O O . LYS A 1 147 ? 10.176 -29.125 32.863 1.00 23.16 144 LYS A O 1
ATOM 2509 N N . GLY A 1 148 ? 8.021 -29.171 32.198 1.00 20.77 145 GLY A N 1
ATOM 2510 C CA . GLY A 1 148 ? 7.504 -28.569 33.411 1.00 21.37 145 GLY A CA 1
ATOM 2511 C C . GLY A 1 148 ? 7.361 -27.063 33.347 1.00 19.07 145 GLY A C 1
ATOM 2512 O O . GLY A 1 148 ? 6.736 -26.466 34.228 1.00 20.97 145 GLY A O 1
ATOM 2516 N N . SER A 1 149 ? 7.974 -26.417 32.356 1.00 18.46 146 SER A N 1
ATOM 2517 C CA A SER A 1 149 ? 7.790 -24.987 32.177 0.47 18.93 146 SER A CA 1
ATOM 2518 C CA B SER A 1 149 ? 7.799 -24.987 32.211 0.53 18.29 146 SER A CA 1
ATOM 2519 C C . SER A 1 149 ? 6.342 -24.730 31.844 1.00 17.66 146 SER A C 1
ATOM 2520 O O . SER A 1 149 ? 5.632 -25.634 31.389 1.00 17.32 146 SER A O 1
ATOM 2533 N N . VAL A 1 150 ? 5.929 -23.495 32.048 1.00 16.00 147 VAL A N 1
ATOM 2534 C CA A VAL A 1 150 ? 4.565 -23.085 31.800 0.77 15.29 147 VAL A CA 1
ATOM 2535 C CA B VAL A 1 150 ? 4.563 -23.092 31.788 0.23 15.58 147 VAL A CA 1
ATOM 2536 C C . VAL A 1 150 ? 4.537 -21.796 30.987 1.00 14.58 147 VAL A C 1
ATOM 2537 O O . VAL A 1 150 ? 5.365 -20.907 31.176 1.00 15.86 147 VAL A O 1
ATOM 2561 N N . ILE A 1 151 ? 3.588 -21.715 30.070 1.00 14.06 148 ILE A N 1
ATOM 2562 C CA . ILE A 1 151 ? 3.323 -20.497 29.312 1.00 13.99 148 ILE A CA 1
ATOM 2563 C C . ILE A 1 151 ? 1.933 -20.042 29.722 1.00 13.87 148 ILE A C 1
ATOM 2564 O O . ILE A 1 151 ? 1.000 -20.850 29.774 1.00 14.57 148 ILE A O 1
ATOM 2580 N N . PHE A 1 152 ? 1.797 -18.756 30.004 1.00 13.74 149 PHE A N 1
ATOM 2581 C CA . PHE A 1 152 ? 0.501 -18.144 30.225 1.00 12.99 149 PHE A CA 1
ATOM 2582 C C . PHE A 1 152 ? 0.189 -17.209 29.088 1.00 13.29 149 PHE A C 1
ATOM 2583 O O . PHE A 1 152 ? 0.910 -16.236 28.869 1.00 15.89 149 PHE A O 1
ATOM 2600 N N . PHE A 1 153 ? -0.859 -17.531 28.347 1.00 12.82 150 PHE A N 1
ATOM 2601 C CA . PHE A 1 153 ? -1.393 -16.643 27.326 1.00 13.99 150 PHE A CA 1
ATOM 2602 C C . PHE A 1 153 ? -2.647 -16.021 27.912 1.00 14.31 150 PHE A C 1
ATOM 2603 O O . PHE A 1 153 ? -3.551 -16.742 28.351 1.00 16.14 150 PHE A O 1
ATOM 2620 N N . HIS A 1 154 ? -2.683 -14.702 27.971 1.00 13.72 151 HIS A N 1
ATOM 2621 C CA . HIS A 1 154 ? -3.772 -14.005 28.633 1.00 13.48 151 HIS A CA 1
ATOM 2622 C C . HIS A 1 154 ? -4.370 -13.007 27.662 1.00 13.87 151 HIS A C 1
ATOM 2623 O O . HIS A 1 154 ? -3.645 -12.250 27.027 1.00 14.61 151 HIS A O 1
ATOM 2638 N N . TRP A 1 155 ? -5.692 -13.036 27.535 1.00 14.28 152 TRP A N 1
ATOM 2639 C CA . TRP A 1 155 ? -6.429 -12.099 26.717 1.00 14.55 152 TRP A CA 1
ATOM 2640 C C . TRP A 1 155 ? -7.294 -11.224 27.619 1.00 15.82 152 TRP A C 1
ATOM 2641 O O . TRP A 1 155 ? -8.424 -11.569 27.919 1.00 16.70 152 TRP A O 1
ATOM 2662 N N . PRO A 1 156 ? -6.746 -10.112 28.104 1.00 17.13 153 PRO A N 1
ATOM 2663 C CA . PRO A 1 156 ? -7.567 -9.263 28.972 1.00 18.07 153 PRO A CA 1
ATOM 2664 C C . PRO A 1 156 ? -8.764 -8.692 28.208 1.00 23.27 153 PRO A C 1
ATOM 2665 O O . PRO A 1 156 ? -9.804 -8.398 28.797 1.00 27.42 153 PRO A O 1
ATOM 2676 N N . SER A 1 157 ? -8.604 -8.561 26.898 1.00 22.96 154 SER A N 1
ATOM 2677 C CA . SER A 1 157 ? -9.719 -8.332 25.983 1.00 25.60 154 SER A CA 1
ATOM 2678 C C . SER A 1 157 ? -9.357 -9.059 24.695 1.00 21.69 154 SER A C 1
ATOM 2679 O O . SER A 1 157 ? -8.208 -9.465 24.522 1.00 20.01 154 SER A O 1
ATOM 2687 N N . PRO A 1 158 ? -10.323 -9.230 23.781 1.00 23.50 155 PRO A N 1
ATOM 2688 C CA . PRO A 1 158 ? -9.990 -10.032 22.598 1.00 23.53 155 PRO A CA 1
ATOM 2689 C C . PRO A 1 158 ? -8.899 -9.466 21.704 1.00 26.59 155 PRO A C 1
ATOM 2690 O O . PRO A 1 158 ? -8.368 -10.252 20.926 1.00 31.05 155 PRO A O 1
ATOM 2701 N N . SER A 1 159 ? -8.557 -8.181 21.789 1.00 24.73 156 SER A N 1
ATOM 2702 C CA . SER A 1 159 ? -7.538 -7.647 20.880 1.00 27.84 156 SER A CA 1
ATOM 2703 C C . SER A 1 159 ? -6.151 -7.523 21.490 1.00 21.19 156 SER A C 1
ATOM 2704 O O . SER A 1 159 ? -5.221 -7.072 20.830 1.00 25.21 156 SER A O 1
ATOM 2712 N N . THR A 1 160 ? -5.996 -7.945 22.740 1.00 19.36 157 THR A N 1
ATOM 2713 C CA . THR A 1 160 ? -4.727 -7.803 23.442 1.00 20.94 157 THR A CA 1
ATOM 2714 C C . THR A 1 160 ? -4.273 -9.159 23.928 1.00 19.60 157 THR A C 1
ATOM 2715 O O . THR A 1 160 ? -5.006 -9.846 24.618 1.00 21.43 157 THR A O 1
ATOM 2726 N N . LEU A 1 161 ? -3.053 -9.535 23.576 1.00 16.99 158 LEU A N 1
ATOM 2727 C CA . LEU A 1 161 ? -2.470 -10.782 24.031 1.00 15.39 158 LEU A CA 1
ATOM 2728 C C . LEU A 1 161 ? -1.308 -10.492 24.937 1.00 16.38 158 LEU A C 1
ATOM 2729 O O . LEU A 1 161 ? -0.395 -9.796 24.535 1.00 19.17 158 LEU A O 1
ATOM 2745 N N . GLN A 1 162 ? -1.349 -11.020 26.156 1.00 14.66 159 GLN A N 1
ATOM 2746 C CA A GLN A 1 162 ? -0.213 -10.943 27.054 0.52 16.23 159 GLN A CA 1
ATOM 2747 C CA B GLN A 1 162 ? -0.213 -10.955 27.060 0.48 15.31 159 GLN A CA 1
ATOM 2748 C C . GLN A 1 162 ? 0.392 -12.337 27.182 1.00 16.14 159 GLN A C 1
ATOM 2749 O O . GLN A 1 162 ? -0.318 -13.333 27.176 1.00 16.04 159 GLN A O 1
ATOM 2775 N N . ILE A 1 163 ? 1.706 -12.390 27.270 1.00 14.80 160 ILE A N 1
ATOM 2776 C CA . ILE A 1 163 ? 2.419 -13.656 27.348 1.00 14.29 160 ILE A CA 1
ATOM 2777 C C . ILE A 1 163 ? 3.433 -13.599 28.475 1.00 14.18 160 ILE A C 1
ATOM 2778 O O . ILE A 1 163 ? 4.104 -12.591 28.652 1.00 15.58 160 ILE A O 1
ATOM 2794 N N . SER A 1 164 ? 3.521 -14.696 29.224 1.00 14.97 161 SER A N 1
ATOM 2795 C CA B SER A 1 164 ? 4.570 -14.869 30.213 0.18 15.53 161 SER A CA 1
ATOM 2796 C CA C SER A 1 164 ? 4.560 -14.885 30.223 0.82 15.12 161 SER A CA 1
ATOM 2797 C C . SER A 1 164 ? 4.979 -16.334 30.241 1.00 14.90 161 SER A C 1
ATOM 2798 O O . SER A 1 164 ? 4.186 -17.213 29.962 1.00 15.56 161 SER A O 1
ATOM 2811 N N . VAL A 1 165 ? 6.228 -16.582 30.603 1.00 16.26 162 VAL A N 1
ATOM 2812 C CA . VAL A 1 165 ? 6.754 -17.925 30.729 1.00 17.26 162 VAL A CA 1
ATOM 2813 C C . VAL A 1 165 ? 7.342 -18.097 32.104 1.00 20.64 162 VAL A C 1
ATOM 2814 O O . VAL A 1 165 ? 8.012 -17.199 32.620 1.00 21.49 162 VAL A O 1
ATOM 2827 N N A SER A 1 166 ? 7.136 -19.285 32.659 0.17 27.07 163 SER A N 1
ATOM 2828 N N B SER A 1 166 ? 7.090 -19.248 32.706 0.83 24.58 163 SER A N 1
ATOM 2829 C CA A SER A 1 166 ? 7.756 -19.678 33.912 0.17 34.03 163 SER A CA 1
ATOM 2830 C CA B SER A 1 166 ? 7.846 -19.653 33.893 0.83 32.36 163 SER A CA 1
ATOM 2831 C C A SER A 1 166 ? 8.387 -21.061 33.785 0.17 38.07 163 SER A C 1
ATOM 2832 C C B SER A 1 166 ? 8.497 -21.009 33.675 0.83 32.72 163 SER A C 1
ATOM 2833 O O A SER A 1 166 ? 7.687 -22.062 33.664 0.17 37.69 163 SER A O 1
ATOM 2834 O O B SER A 1 166 ? 7.807 -21.961 33.383 0.83 30.54 163 SER A O 1
ATOM 2848 N N A THR A 1 167 ? 9.715 -21.107 33.835 0.17 42.47 164 THR A N 1
ATOM 2849 N N B THR A 1 167 ? 9.816 -21.120 33.869 0.83 34.41 164 THR A N 1
ATOM 2850 C CA A THR A 1 167 ? 10.458 -22.345 33.607 0.17 46.30 164 THR A CA 1
ATOM 2851 C CA B THR A 1 167 ? 10.498 -22.394 33.605 0.83 37.47 164 THR A CA 1
ATOM 2852 C C A THR A 1 167 ? 10.284 -23.377 34.724 0.17 47.31 164 THR A C 1
ATOM 2853 C C B THR A 1 167 ? 10.315 -23.401 34.745 0.83 41.04 164 THR A C 1
ATOM 2854 O O A THR A 1 167 ? 10.514 -24.570 34.512 0.17 47.62 164 THR A O 1
ATOM 2855 O O B THR A 1 167 ? 10.559 -24.601 34.568 0.83 41.05 164 THR A O 1
ATOM 2876 N N . ASP A 1 168 ? 9.882 -22.918 35.906 1.00 47.24 165 ASP A N 1
ATOM 2877 C CA . ASP A 1 168 ? 9.651 -23.810 37.044 1.00 51.93 165 ASP A CA 1
ATOM 2878 C C . ASP A 1 168 ? 8.167 -24.045 37.330 1.00 50.87 165 ASP A C 1
ATOM 2879 O O . ASP A 1 168 ? 7.824 -24.722 38.299 1.00 52.77 165 ASP A O 1
ATOM 2888 N N . GLY A 1 169 ? 7.289 -23.493 36.494 1.00 47.63 166 GLY A N 1
ATOM 2889 C CA . GLY A 1 169 ? 5.853 -23.675 36.673 1.00 47.64 166 GLY A CA 1
ATOM 2890 C C . GLY A 1 169 ? 5.172 -22.618 37.531 1.00 45.32 166 GLY A C 1
ATOM 2891 O O . GLY A 1 169 ? 3.939 -22.558 37.624 1.00 45.60 166 GLY A O 1
ATOM 2895 N N . SER A 1 170 ? 5.982 -21.780 38.163 1.00 48.09 167 SER A N 1
ATOM 2896 C CA . SER A 1 170 ? 5.485 -20.696 38.994 1.00 48.92 167 SER A CA 1
ATOM 2897 C C . SER A 1 170 ? 4.656 -19.708 38.186 1.00 46.97 167 SER A C 1
ATOM 2898 O O . SER A 1 170 ? 4.818 -19.591 36.957 1.00 41.72 167 SER A O 1
ATOM 2906 N N . LEU A 1 171 ? 3.773 -18.996 38.882 1.00 50.00 168 LEU A N 1
ATOM 2907 C CA . LEU A 1 171 ? 2.920 -17.976 38.272 1.00 52.43 168 LEU A CA 1
ATOM 2908 C C . LEU A 1 171 ? 3.540 -16.567 38.347 1.00 57.06 168 LEU A C 1
ATOM 2909 O O . LEU A 1 171 ? 3.681 -16.013 39.440 1.00 57.12 168 LEU A O 1
ATOM 2925 N N . PRO A 1 172 ? 3.907 -15.978 37.187 1.00 58.43 169 PRO A N 1
ATOM 2926 C CA . PRO A 1 172 ? 4.488 -14.629 37.126 1.00 59.43 169 PRO A CA 1
ATOM 2927 C C . PRO A 1 172 ? 3.581 -13.533 37.668 1.00 59.26 169 PRO A C 1
ATOM 2928 O O . PRO A 1 172 ? 2.419 -13.798 37.971 1.00 58.40 169 PRO A O 1
ATOM 2939 N N . GLU A 1 173 ? 4.118 -12.313 37.723 1.00 60.41 170 GLU A N 1
ATOM 2940 C CA . GLU A 1 173 ? 3.573 -11.218 38.528 1.00 60.56 170 GLU A CA 1
ATOM 2941 C C . GLU A 1 173 ? 3.100 -10.014 37.708 1.00 52.14 170 GLU A C 1
ATOM 2942 O O . GLU A 1 173 ? 2.202 -9.295 38.130 1.00 49.62 170 GLU A O 1
ATOM 2954 N N . GLU A 1 174 ? 3.738 -9.769 36.564 1.00 48.30 171 GLU A N 1
ATOM 2955 C CA . GLU A 1 174 ? 3.154 -8.933 35.513 1.00 45.36 171 GLU A CA 1
ATOM 2956 C C . GLU A 1 174 ? 3.422 -9.638 34.186 1.00 34.64 171 GLU A C 1
ATOM 2957 O O . GLU A 1 174 ? 4.228 -10.558 34.142 1.00 35.09 171 GLU A O 1
ATOM 2968 N N . ALA A 1 175 ? 2.741 -9.226 33.120 1.00 31.30 172 ALA A N 1
ATOM 2969 C CA . ALA A 1 175 ? 2.961 -9.848 31.818 1.00 27.00 172 ALA A CA 1
ATOM 2970 C C . ALA A 1 175 ? 4.367 -9.520 31.337 1.00 23.35 172 ALA A C 1
ATOM 2971 O O . ALA A 1 175 ? 4.866 -8.411 31.557 1.00 26.15 172 ALA A O 1
ATOM 2977 N N . GLU A 1 176 ? 5.013 -10.489 30.692 1.00 18.59 173 GLU A N 1
ATOM 2978 C CA . GLU A 1 176 ? 6.334 -10.251 30.115 1.00 20.83 173 GLU A CA 1
ATOM 2979 C C . GLU A 1 176 ? 6.295 -9.596 28.735 1.00 21.53 173 GLU A C 1
ATOM 2980 O O . GLU A 1 176 ? 7.228 -8.877 28.375 1.00 24.33 173 GLU A O 1
ATOM 2992 N N . ALA A 1 177 ? 5.251 -9.870 27.958 1.00 19.53 174 ALA A N 1
ATOM 2993 C CA . ALA A 1 177 ? 5.075 -9.271 26.642 1.00 19.79 174 ALA A CA 1
ATOM 2994 C C . ALA A 1 177 ? 3.613 -8.978 26.434 1.00 17.28 174 ALA A C 1
ATOM 2995 O O . ALA A 1 177 ? 2.767 -9.729 26.906 1.00 17.00 174 ALA A O 1
ATOM 3002 N N . THR A 1 178 ? 3.345 -7.906 25.709 1.00 18.13 175 THR A N 1
ATOM 3003 C CA . THR A 1 178 ? 1.999 -7.512 25.320 1.00 17.62 175 THR A CA 1
ATOM 3004 C C . THR A 1 178 ? 2.014 -7.275 23.806 1.00 18.64 175 THR A C 1
ATOM 3005 O O . THR A 1 178 ? 2.804 -6.468 23.310 1.00 22.59 175 THR A O 1
ATOM 3016 N N . VAL A 1 179 ? 1.168 -8.014 23.079 1.00 18.42 176 VAL A N 1
ATOM 3017 C CA . VAL A 1 179 ? 1.030 -7.892 21.635 1.00 20.01 176 VAL A CA 1
ATOM 3018 C C . VAL A 1 179 ? -0.362 -7.350 21.342 1.00 17.94 176 VAL A C 1
ATOM 3019 O O . VAL A 1 179 ? -1.353 -7.987 21.678 1.00 18.71 176 VAL A O 1
ATOM 3032 N N . GLU A 1 180 ? -0.423 -6.148 20.787 1.00 19.79 177 GLU A N 1
ATOM 3033 C CA . GLU A 1 180 ? -1.683 -5.476 20.511 1.00 20.40 177 GLU A CA 1
ATOM 3034 C C . GLU A 1 180 ? -2.041 -5.690 19.059 1.00 19.59 177 GLU A C 1
ATOM 3035 O O . GLU A 1 180 ? -1.632 -4.925 18.196 1.00 21.88 177 GLU A O 1
ATOM 3047 N N . ASN A 1 181 ? -2.809 -6.727 18.790 1.00 17.55 178 ASN A N 1
ATOM 3048 C CA . ASN A 1 181 ? -3.291 -6.969 17.448 1.00 14.87 178 ASN A CA 1
ATOM 3049 C C . ASN A 1 181 ? -4.452 -7.940 17.541 1.00 15.52 178 ASN A C 1
ATOM 3050 O O . ASN A 1 181 ? -4.301 -9.071 17.993 1.00 16.18 178 ASN A O 1
ATOM 3061 N N . ALA A 1 182 ? -5.611 -7.493 17.089 1.00 17.78 179 ALA A N 1
ATOM 3062 C CA . ALA A 1 182 ? -6.824 -8.275 17.238 1.00 18.17 179 ALA A CA 1
ATOM 3063 C C . ALA A 1 182 ? -6.757 -9.599 16.504 1.00 16.51 179 ALA A C 1
ATOM 3064 O O . ALA A 1 182 ? -7.189 -10.637 17.004 1.00 16.85 179 ALA A O 1
ATOM 3071 N N . ASN A 1 183 ? -6.221 -9.565 15.296 1.00 16.11 180 ASN A N 1
ATOM 3072 C CA . ASN A 1 183 ? -6.246 -10.750 14.472 1.00 14.50 180 ASN A CA 1
ATOM 3073 C C . ASN A 1 183 ? -5.282 -11.820 14.987 1.00 14.77 180 ASN A C 1
ATOM 3074 O O . ASN A 1 183 ? -5.615 -12.997 15.003 1.00 15.50 180 ASN A O 1
ATOM 3085 N N . VAL A 1 184 ? -4.088 -11.409 15.411 1.00 14.19 181 VAL A N 1
ATOM 3086 C CA . VAL A 1 184 ? -3.129 -12.347 15.965 1.00 13.91 181 VAL A CA 1
ATOM 3087 C C . VAL A 1 184 ? -3.657 -12.909 17.293 1.00 15.04 181 VAL A C 1
ATOM 3088 O O . VAL A 1 184 ? -3.579 -14.100 17.536 1.00 14.82 181 VAL A O 1
ATOM 3101 N N . ALA A 1 185 ? -4.227 -12.054 18.137 1.00 14.42 182 ALA A N 1
ATOM 3102 C CA . ALA A 1 185 ? -4.736 -12.518 19.419 1.00 15.57 182 ALA A CA 1
ATOM 3103 C C . ALA A 1 185 ? -5.843 -13.556 19.202 1.00 15.45 182 ALA A C 1
ATOM 3104 O O . ALA A 1 185 ? -5.870 -14.617 19.824 1.00 15.93 182 ALA A O 1
ATOM 3111 N N . ALA A 1 186 ? -6.742 -13.264 18.284 1.00 15.40 183 ALA A N 1
ATOM 3112 C CA . ALA A 1 186 ? -7.833 -14.191 18.016 1.00 15.34 183 ALA A CA 1
ATOM 3113 C C . ALA A 1 186 ? -7.321 -15.480 17.363 1.00 16.01 183 ALA A C 1
ATOM 3114 O O . ALA A 1 186 ? -7.780 -16.593 17.684 1.00 16.49 183 ALA A O 1
ATOM 3121 N N . ALA A 1 187 ? -6.374 -15.340 16.437 1.00 15.44 184 ALA A N 1
ATOM 3122 C CA . ALA A 1 187 ? -5.839 -16.504 15.755 1.00 14.61 184 ALA A CA 1
ATOM 3123 C C . ALA A 1 187 ? -5.151 -17.461 16.723 1.00 14.07 184 ALA A C 1
ATOM 3124 O O . ALA A 1 187 ? -5.225 -18.666 16.564 1.00 15.45 184 ALA A O 1
ATOM 3131 N N . LEU A 1 188 ? -4.449 -16.920 17.704 1.00 13.62 185 LEU A N 1
ATOM 3132 C CA . LEU A 1 188 ? -3.802 -17.785 18.679 1.00 13.85 185 LEU A CA 1
ATOM 3133 C C . LEU A 1 188 ? -4.849 -18.558 19.458 1.00 15.41 185 LEU A C 1
ATOM 3134 O O . LEU A 1 188 ? -4.724 -19.746 19.656 1.00 15.80 185 LEU A O 1
ATOM 3150 N N . LEU A 1 189 ? -5.898 -17.877 19.907 1.00 15.04 186 LEU A N 1
ATOM 3151 C CA . LEU A 1 189 ? -6.932 -18.574 20.652 1.00 16.68 186 LEU A CA 1
ATOM 3152 C C . LEU A 1 189 ? -7.561 -19.657 19.750 1.00 16.59 186 LEU A C 1
ATOM 3153 O O . LEU A 1 189 ? -7.854 -20.759 20.196 1.00 17.14 186 LEU A O 1
ATOM 3169 N N . ASP A 1 190 ? -7.709 -19.341 18.468 1.00 15.50 187 ASP A N 1
ATOM 3170 C CA . ASP A 1 190 ? -8.271 -20.265 17.505 1.00 16.97 187 ASP A CA 1
ATOM 3171 C C . ASP A 1 190 ? -7.368 -21.483 17.226 1.00 15.90 187 ASP A C 1
ATOM 3172 O O . ASP A 1 190 ? -7.860 -22.535 16.849 1.00 17.99 187 ASP A O 1
ATOM 3181 N N . VAL A 1 191 ? -6.058 -21.354 17.413 1.00 15.39 188 VAL A N 1
ATOM 3182 C CA . VAL A 1 191 ? -5.168 -22.502 17.302 1.00 16.05 188 VAL A CA 1
ATOM 3183 C C . VAL A 1 191 ? -5.576 -23.574 18.313 1.00 16.41 188 VAL A C 1
ATOM 3184 O O . VAL A 1 191 ? -5.459 -24.773 18.050 1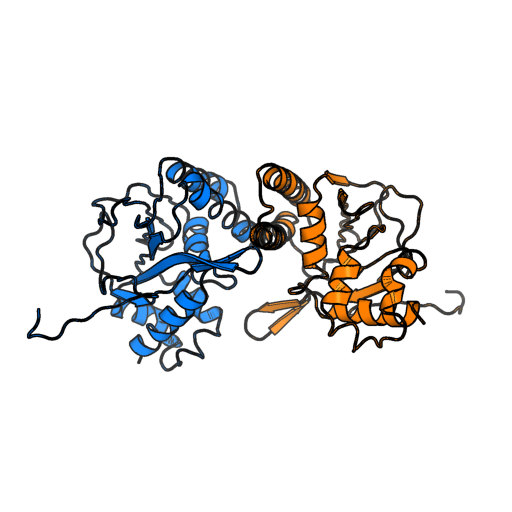.00 18.62 188 VAL A O 1
ATOM 3197 N N . PHE A 1 192 ? -6.053 -23.131 19.474 1.00 16.03 189 PHE A N 1
ATOM 3198 C CA . PHE A 1 192 ? -6.479 -24.063 20.508 1.00 18.22 189 PHE A CA 1
ATOM 3199 C C . PHE A 1 192 ? -7.940 -24.487 20.392 1.00 18.94 189 PHE A C 1
ATOM 3200 O O . PHE A 1 192 ? -8.268 -25.642 20.672 1.00 20.52 189 PHE A O 1
ATOM 3217 N N . LEU A 1 193 ? -8.811 -23.563 19.999 1.00 17.09 190 LEU A N 1
ATOM 3218 C CA . LEU A 1 193 ? -10.254 -23.802 20.102 1.00 18.53 190 LEU A CA 1
ATOM 3219 C C . LEU A 1 193 ? -10.993 -23.860 18.778 1.00 20.01 190 LEU A C 1
ATOM 3220 O O . LEU A 1 193 ? -12.166 -24.160 18.754 1.00 23.68 190 LEU A O 1
ATOM 3236 N N A GLY A 1 194 ? -10.291 -23.586 17.688 0.45 18.63 191 GLY A N 1
ATOM 3237 N N B GLY A 1 194 ? -10.312 -23.554 17.686 0.55 18.50 191 GLY A N 1
ATOM 3238 C CA A GLY A 1 194 ? -10.904 -23.494 16.378 0.45 20.20 191 GLY A CA 1
ATOM 3239 C CA B GLY A 1 194 ? -10.957 -23.466 16.390 0.55 20.13 191 GLY A CA 1
ATOM 3240 C C A GLY A 1 194 ? -10.962 -24.787 15.590 0.45 24.56 191 GLY A C 1
ATOM 3241 C C B GLY A 1 194 ? -10.799 -24.702 15.537 0.55 23.88 191 GLY A C 1
ATOM 3242 O O A GLY A 1 194 ? -10.686 -25.867 16.106 0.45 22.63 191 GLY A O 1
ATOM 3243 O O B GLY A 1 194 ? -10.550 -25.795 16.035 0.55 22.48 191 GLY A O 1
ATOM 3250 N N A GLU A 1 195 ? -11.309 -24.658 14.314 0.45 30.41 192 GLU A N 1
ATOM 3251 N N B GLU A 1 195 ? -10.954 -24.528 14.231 0.55 25.18 192 GLU A N 1
ATOM 3252 C CA A GLU A 1 195 ? -11.667 -25.799 13.477 0.45 34.75 192 GLU A CA 1
ATOM 3253 C CA B GLU A 1 195 ? -10.833 -25.647 13.315 0.55 26.73 192 GLU A CA 1
ATOM 3254 C C A GLU A 1 195 ? -10.570 -26.843 13.320 0.45 33.89 192 GLU A C 1
ATOM 3255 C C B GLU A 1 195 ? -9.381 -26.054 13.177 0.55 22.78 192 GLU A C 1
ATOM 3256 O O A GLU A 1 195 ? -10.856 -28.043 13.324 0.45 35.85 192 GLU A O 1
ATOM 3257 O O B GLU A 1 195 ? -8.478 -25.216 13.223 0.55 21.44 192 GLU A O 1
ATOM 3280 N N A ASN A 1 196 ? -9.329 -26.382 13.169 0.45 31.27 193 ASN A N 1
ATOM 3281 N N B ASN A 1 196 ? -9.162 -27.348 12.992 0.55 25.53 193 ASN A N 1
ATOM 3282 C CA A ASN A 1 196 ? -8.173 -27.263 12.983 0.45 31.17 193 ASN A CA 1
ATOM 3283 C CA B ASN A 1 196 ? -7.819 -27.892 12.960 0.55 26.67 193 ASN A CA 1
ATOM 3284 C C A ASN A 1 196 ? -7.238 -27.153 14.176 0.45 27.23 193 ASN A C 1
ATOM 3285 C C B ASN A 1 196 ? -7.082 -27.450 14.213 0.55 24.00 193 ASN A C 1
ATOM 3286 O O A ASN A 1 196 ? -6.074 -26.771 14.059 0.45 29.70 193 ASN A O 1
ATOM 3287 O O B ASN A 1 196 ? -5.898 -27.108 14.181 0.55 25.62 193 ASN A O 1
ATOM 3308 N N . SER A 1 197 ? -7.798 -27.474 15.330 1.00 24.66 194 SER A N 1
ATOM 3309 C CA . SER A 1 197 ? -7.168 -27.266 16.620 1.00 22.28 194 SER A CA 1
ATOM 3310 C C . SER A 1 197 ? -6.036 -28.237 16.846 1.00 22.53 194 SER A C 1
ATOM 3311 O O . SER A 1 197 ? -6.071 -29.382 16.405 1.00 25.35 194 SER A O 1
ATOM 3319 N N . VAL A 1 198 ? -5.042 -27.772 17.576 1.00 19.66 195 VAL A N 1
ATOM 3320 C CA . VAL A 1 198 ? -3.960 -28.642 17.981 1.00 19.94 195 VAL A CA 1
ATOM 3321 C C . VAL A 1 198 ? -4.377 -29.611 19.080 1.00 20.18 195 VAL A C 1
ATOM 3322 O O . VAL A 1 198 ? -3.637 -30.549 19.371 1.00 20.96 195 VAL A O 1
ATOM 3335 N N . SER A 1 199 ? -5.543 -29.396 19.698 1.00 18.97 196 SER A N 1
ATOM 3336 C CA . SER A 1 199 ? -5.975 -30.248 20.798 1.00 19.83 196 SER A CA 1
ATOM 3337 C C . SER A 1 199 ? -7.484 -30.468 20.820 1.00 19.99 196 SER A C 1
ATOM 3338 O O . SER A 1 199 ? -8.218 -29.772 21.532 1.00 19.86 196 SER A O 1
ATOM 3346 N N . PRO A 1 200 ? -7.951 -31.455 20.053 1.00 20.59 197 PRO A N 1
ATOM 3347 C CA . PRO A 1 200 ? -9.362 -31.833 20.130 1.00 21.27 197 PRO A CA 1
ATOM 3348 C C . PRO A 1 200 ? -9.779 -32.176 21.562 1.00 19.90 197 PRO A C 1
ATOM 3349 O O . PRO A 1 200 ? -10.917 -31.914 21.936 1.00 20.38 197 PRO A O 1
ATOM 3360 N N . SER A 1 201 ? -8.874 -32.742 22.359 1.00 19.74 198 SER A N 1
ATOM 3361 C CA . SER A 1 201 ? -9.227 -33.127 23.725 1.00 20.23 198 SER A CA 1
ATOM 3362 C C . SER A 1 201 ? -9.506 -31.894 24.588 1.00 18.07 198 SER A C 1
ATOM 3363 O O . SER A 1 201 ? -10.419 -31.906 25.408 1.00 18.24 198 SER A O 1
ATOM 3371 N N . THR A 1 202 ? -8.731 -30.832 24.395 1.00 17.06 199 THR A N 1
ATOM 3372 C CA . THR A 1 202 ? -9.004 -29.574 25.088 1.00 15.89 199 THR A CA 1
ATOM 3373 C C . THR A 1 202 ? -10.367 -29.021 24.676 1.00 17.66 199 THR A C 1
ATOM 3374 O O . THR A 1 202 ? -11.148 -28.600 25.542 1.00 17.91 199 THR A O 1
ATOM 3385 N N . LYS A 1 203 ? -10.656 -29.013 23.369 1.00 17.22 200 LYS A N 1
ATOM 3386 C CA . LYS A 1 203 ? -11.970 -28.572 22.904 1.00 18.57 200 LYS A CA 1
ATOM 3387 C C . LYS A 1 203 ? -13.092 -29.387 23.517 1.00 19.04 200 LYS A C 1
ATOM 3388 O O . LYS A 1 203 ? -14.095 -28.814 23.938 1.00 19.63 200 LYS A O 1
ATOM 3407 N N . ALA A 1 204 ? -12.937 -30.709 23.557 1.00 17.77 201 ALA A N 1
ATOM 3408 C CA . ALA A 1 204 ? -13.968 -31.571 24.112 1.00 19.30 201 ALA A CA 1
ATOM 3409 C C . ALA A 1 204 ? -14.164 -31.282 25.594 1.00 17.09 201 ALA A C 1
ATOM 3410 O O . ALA A 1 204 ? -15.294 -31.277 26.103 1.00 19.60 201 ALA A O 1
ATOM 3417 N N . SER A 1 205 ? -13.060 -31.094 26.321 1.00 17.34 202 SER A N 1
ATOM 3418 C CA . SER A 1 205 ? -13.146 -30.799 27.743 1.00 16.99 202 SER A CA 1
ATOM 3419 C C . SER A 1 205 ? -13.840 -29.455 27.990 1.00 16.42 202 SER A C 1
ATOM 3420 O O . SER A 1 205 ? -14.689 -29.325 28.881 1.00 18.45 202 SER A O 1
ATOM 3428 N N . VAL A 1 206 ? -13.473 -28.447 27.207 1.00 16.93 203 VAL A N 1
ATOM 3429 C CA . VAL A 1 206 ? -14.108 -27.150 27.332 1.00 17.18 203 VAL A CA 1
ATOM 3430 C C . VAL A 1 206 ? -15.606 -27.246 26.981 1.00 18.23 203 VAL A C 1
ATOM 3431 O O . VAL A 1 206 ? -16.428 -26.620 27.633 1.00 19.12 203 VAL A O 1
ATOM 3444 N N . ALA A 1 207 ? -15.963 -28.015 25.955 1.00 19.57 204 ALA A N 1
ATOM 3445 C CA . ALA A 1 207 ? -17.382 -28.226 25.640 1.00 21.92 204 ALA A CA 1
ATOM 3446 C C . ALA A 1 207 ? -18.124 -28.850 26.825 1.00 21.96 204 ALA A C 1
ATOM 3447 O O . ALA A 1 207 ? -19.263 -28.470 27.125 1.00 22.96 204 ALA A O 1
ATOM 3454 N N . GLU A 1 208 ? -17.500 -29.811 27.492 1.00 21.49 205 GLU A N 1
ATOM 3455 C CA . GLU A 1 208 ? -18.121 -30.426 28.668 1.00 23.65 205 GLU A CA 1
ATOM 3456 C C . GLU A 1 208 ? -18.317 -29.392 29.764 1.00 21.74 205 GLU A C 1
ATOM 3457 O O . GLU A 1 208 ? -19.378 -29.324 30.369 1.00 24.29 205 GLU A O 1
ATOM 3469 N N . GLY A 1 209 ? -17.287 -28.584 30.021 1.00 22.35 206 GLY A N 1
ATOM 3470 C CA . GLY A 1 209 ? -17.366 -27.574 31.054 1.00 22.24 206 GLY A CA 1
ATOM 3471 C C . GLY A 1 209 ? -18.426 -26.528 30.792 1.00 21.17 206 GLY A C 1
ATOM 3472 O O . GLY A 1 209 ? -19.210 -26.189 31.685 1.00 23.86 206 GLY A O 1
ATOM 3476 N N . ILE A 1 210 ? -18.455 -26.004 29.575 1.00 20.36 207 ILE A N 1
ATOM 3477 C CA A ILE A 1 210 ? -19.420 -24.971 29.238 0.52 21.31 207 ILE A CA 1
ATOM 3478 C CA B ILE A 1 210 ? -19.428 -24.976 29.228 0.48 21.27 207 ILE A CA 1
ATOM 3479 C C . ILE A 1 210 ? -20.851 -25.519 29.177 1.00 23.02 207 ILE A C 1
ATOM 3480 O O . ILE A 1 210 ? -21.770 -24.860 29.626 1.00 23.40 207 ILE A O 1
ATOM 3510 N N . SER A 1 211 ? -21.033 -26.717 28.633 1.00 23.37 208 SER A N 1
ATOM 3511 C CA . SER A 1 211 ? -22.359 -27.328 28.601 1.00 25.78 208 SER A CA 1
ATOM 3512 C C . SER A 1 211 ? -22.906 -27.408 30.022 1.00 27.50 208 SER A C 1
ATOM 3513 O O . SER A 1 211 ? -24.073 -27.108 30.269 1.00 29.50 208 SER A O 1
ATOM 3521 N N . ALA A 1 212 ? -22.064 -27.818 30.965 1.00 28.17 209 ALA A N 1
ATOM 3522 C CA . ALA A 1 212 ? -22.504 -27.972 32.345 1.00 30.69 209 ALA A CA 1
ATOM 3523 C C . ALA A 1 212 ? -22.801 -26.614 32.969 1.00 31.76 209 ALA A C 1
ATOM 3524 O O . ALA A 1 212 ? -23.787 -26.445 33.694 1.00 34.31 209 ALA A O 1
ATOM 3531 N N . LEU A 1 213 ? -21.935 -25.653 32.682 1.00 28.99 210 LEU A N 1
ATOM 3532 C CA . LEU A 1 213 ? -22.059 -24.305 33.202 1.00 29.94 210 LEU A CA 1
ATOM 3533 C C . LEU A 1 213 ? -23.366 -23.650 32.759 1.00 33.03 210 LEU A C 1
ATOM 3534 O O . LEU A 1 213 ? -24.027 -22.948 33.530 1.00 35.53 210 LEU A O 1
ATOM 3550 N N . LEU A 1 214 ? -23.734 -23.876 31.507 1.00 32.22 211 LEU A N 1
ATOM 3551 C CA . LEU A 1 214 ? -24.911 -23.238 30.945 1.00 33.38 211 LEU A CA 1
ATOM 3552 C C . LEU A 1 214 ? -26.192 -23.816 31.531 1.00 39.28 211 LEU A C 1
ATOM 3553 O O . LEU A 1 214 ? -27.225 -23.158 31.520 1.00 42.26 211 LEU A O 1
ATOM 3569 N N . MET A 1 215 ? -26.119 -25.043 32.037 1.00 41.75 212 MET A N 1
ATOM 3570 C CA . MET A 1 215 ? -27.267 -25.696 32.658 1.00 51.33 212 MET A CA 1
ATOM 3571 C C . MET A 1 215 ? -27.128 -25.683 34.175 1.00 59.93 212 MET A C 1
ATOM 3572 O O . MET A 1 215 ? -26.728 -24.672 34.759 1.00 63.52 212 MET A O 1
ATOM 3586 N N . SER B 1 1 ? -18.170 -27.911 -34.465 1.00 42.12 -2 SER B N 1
ATOM 3587 C CA . SER B 1 1 ? -17.955 -29.394 -34.400 1.00 41.45 -2 SER B CA 1
ATOM 3588 C C . SER B 1 1 ? -18.157 -30.099 -35.743 1.00 35.30 -2 SER B C 1
ATOM 3589 O O . SER B 1 1 ? -17.714 -31.240 -35.920 1.00 32.38 -2 SER B O 1
ATOM 3599 N N . HIS B 1 2 ? -18.854 -29.440 -36.667 1.00 32.66 -1 HIS B N 1
ATOM 3600 C CA . HIS B 1 2 ? -19.181 -30.023 -37.974 1.00 34.20 -1 HIS B CA 1
ATOM 3601 C C . HIS B 1 2 ? -19.994 -31.324 -37.874 1.00 30.90 -1 HIS B C 1
ATOM 3602 O O . HIS B 1 2 ? -19.959 -32.167 -38.772 1.00 35.15 -1 HIS B O 1
ATOM 3616 N N . GLY B 1 3 ? -20.717 -31.478 -36.769 1.00 24.04 0 GLY B N 1
ATOM 3617 C CA . GLY B 1 3 ? -21.532 -32.656 -36.532 1.00 23.52 0 GLY B CA 1
ATOM 3618 C C . GLY B 1 3 ? -20.759 -33.843 -35.988 1.00 21.03 0 GLY B C 1
ATOM 3619 O O . GLY B 1 3 ? -21.326 -34.899 -35.717 1.00 24.85 0 GLY B O 1
ATOM 3623 N N A MET B 1 4 ? -19.453 -33.681 -35.841 0.73 19.32 1 MET B N 1
ATOM 3624 N N B MET B 1 4 ? -19.455 -33.677 -35.825 0.27 20.28 1 MET B N 1
ATOM 3625 C CA A MET B 1 4 ? -18.627 -34.740 -35.286 0.73 17.95 1 MET B CA 1
ATOM 3626 C CA B MET B 1 4 ? -18.618 -34.751 -35.313 0.27 19.76 1 MET B CA 1
ATOM 3627 C C A MET B 1 4 ? -18.812 -34.852 -33.778 0.73 19.79 1 MET B C 1
ATOM 3628 C C B MET B 1 4 ? -18.744 -34.844 -33.793 0.27 19.72 1 MET B C 1
ATOM 3629 O O A MET B 1 4 ? -19.098 -33.863 -33.099 0.73 21.76 1 MET B O 1
ATOM 3630 O O B MET B 1 4 ? -18.942 -33.830 -33.122 0.27 19.48 1 MET B O 1
ATOM 3657 N N . ALA B 1 5 ? -18.635 -36.062 -33.264 1.00 18.43 2 ALA B N 1
ATOM 3658 C CA . ALA B 1 5 ? -18.712 -36.291 -31.822 1.00 18.97 2 ALA B CA 1
ATOM 3659 C C . ALA B 1 5 ? -17.779 -35.382 -31.053 1.00 18.75 2 ALA B C 1
ATOM 3660 O O . ALA B 1 5 ? -16.625 -35.196 -31.430 1.00 20.49 2 ALA B O 1
ATOM 3667 N N . VAL B 1 6 ? -18.322 -34.808 -29.990 1.00 18.12 3 VAL B N 1
ATOM 3668 C CA . VAL B 1 6 ? -17.560 -34.033 -29.030 1.00 18.41 3 VAL B CA 1
ATOM 3669 C C . VAL B 1 6 ? -17.529 -34.804 -27.717 1.00 17.58 3 VAL B C 1
ATOM 3670 O O . VAL B 1 6 ? -18.562 -35.180 -27.182 1.00 18.33 3 VAL B O 1
ATOM 3683 N N . THR B 1 7 ? -16.328 -35.012 -27.206 1.00 18.26 4 THR B N 1
ATOM 3684 C CA . THR B 1 7 ? -16.117 -35.689 -25.940 1.00 18.38 4 THR B CA 1
ATOM 3685 C C . THR B 1 7 ? -15.704 -34.658 -24.891 1.00 16.77 4 THR B C 1
ATOM 3686 O O . THR B 1 7 ? -14.803 -33.837 -25.107 1.00 19.75 4 THR B O 1
ATOM 3697 N N . LYS B 1 8 ? -16.363 -34.713 -23.743 1.00 17.38 5 LYS B N 1
ATOM 3698 C CA . LYS B 1 8 ? -16.094 -33.765 -22.669 1.00 17.14 5 LYS B CA 1
ATOM 3699 C C . LYS B 1 8 ? -16.038 -34.499 -21.349 1.00 15.81 5 LYS B C 1
ATOM 3700 O O . LYS B 1 8 ? -16.955 -35.259 -21.026 1.00 17.83 5 LYS B O 1
ATOM 3719 N N . VAL B 1 9 ? -14.933 -34.324 -20.624 1.00 15.68 6 VAL B N 1
ATOM 3720 C CA . VAL B 1 9 ? -14.785 -34.846 -19.286 1.00 15.48 6 VAL B CA 1
ATOM 3721 C C . VAL B 1 9 ? -14.992 -33.682 -18.335 1.00 15.55 6 VAL B C 1
ATOM 3722 O O . VAL B 1 9 ? -14.331 -32.672 -18.464 1.00 16.39 6 VAL B O 1
ATOM 3735 N N . THR B 1 10 ? -15.925 -33.807 -17.397 1.00 16.37 7 THR B N 1
ATOM 3736 C CA . THR B 1 10 ? -16.212 -32.726 -16.478 1.00 17.76 7 THR B CA 1
ATOM 3737 C C . THR B 1 10 ? -16.294 -33.190 -15.035 1.00 15.57 7 THR B C 1
ATOM 3738 O O . THR B 1 10 ? -16.676 -34.335 -14.756 1.00 16.74 7 THR B O 1
ATOM 3749 N N . VAL B 1 11 ? -15.955 -32.276 -14.132 1.00 15.55 8 VAL B N 1
ATOM 3750 C CA . VAL B 1 11 ? -16.168 -32.436 -12.695 1.00 15.27 8 VAL B CA 1
ATOM 3751 C C . VAL B 1 11 ? -17.118 -31.319 -12.306 1.00 15.62 8 VAL B C 1
ATOM 3752 O O . VAL B 1 11 ? -16.777 -30.157 -12.382 1.00 16.38 8 VAL B O 1
ATOM 3765 N N . ASP B 1 12 ? -18.330 -31.674 -11.920 1.00 17.70 9 ASP B N 1
ATOM 3766 C CA . ASP B 1 12 ? -19.365 -30.676 -11.647 1.00 18.57 9 ASP B CA 1
ATOM 3767 C C . ASP B 1 12 ? -19.510 -29.645 -12.753 1.00 18.68 9 ASP B C 1
ATOM 3768 O O . ASP B 1 12 ? -19.729 -28.457 -12.480 1.00 20.31 9 ASP B O 1
ATOM 3777 N N . GLY B 1 13 ? -19.403 -30.095 -13.996 1.00 17.08 10 GLY B N 1
ATOM 3778 C CA . GLY B 1 13 ? -19.519 -29.192 -15.124 1.00 17.25 10 GLY B CA 1
ATOM 3779 C C . GLY B 1 13 ? -18.252 -28.476 -15.549 1.00 16.94 10 GLY B C 1
ATOM 3780 O O . GLY B 1 13 ? -18.272 -27.749 -16.525 1.00 18.24 10 GLY B O 1
ATOM 3784 N N . ILE B 1 14 ? -17.183 -28.641 -14.778 1.00 16.77 11 ILE B N 1
ATOM 3785 C CA . ILE B 1 14 ? -15.911 -28.015 -15.076 1.00 16.57 11 ILE B CA 1
ATOM 3786 C C . ILE B 1 14 ? -15.083 -28.974 -15.928 1.00 14.98 11 ILE B C 1
ATOM 3787 O O . ILE B 1 14 ? -14.789 -30.094 -15.509 1.00 15.04 11 ILE B O 1
ATOM 3803 N N . GLU B 1 15 ? -14.718 -28.544 -17.127 1.00 15.00 12 GLU B N 1
ATOM 3804 C CA . GLU B 1 15 ? -14.030 -29.442 -18.039 1.00 14.48 12 GLU B CA 1
ATOM 3805 C C . GLU B 1 15 ? -12.582 -29.672 -17.646 1.00 14.67 12 GLU B C 1
ATOM 3806 O O . GLU B 1 15 ? -11.877 -28.730 -17.289 1.00 15.77 12 GLU B O 1
ATOM 3818 N N . PHE B 1 16 ? -12.153 -30.922 -17.775 1.00 14.35 13 PHE B N 1
ATOM 3819 C CA . PHE B 1 16 ? -10.743 -31.293 -17.700 1.00 15.22 13 PHE B CA 1
ATOM 3820 C C . PHE B 1 16 ? -10.319 -31.850 -19.036 1.00 15.32 13 PHE B C 1
ATOM 3821 O O . PHE B 1 16 ? -10.998 -32.721 -19.588 1.00 16.36 13 PHE B O 1
ATOM 3838 N N . PRO B 1 17 ? -9.205 -31.354 -19.577 1.00 15.42 14 PRO B N 1
ATOM 3839 C CA . PRO B 1 17 ? -8.753 -31.886 -20.865 1.00 16.04 14 PRO B CA 1
ATOM 3840 C C . PRO B 1 17 ? -8.227 -33.295 -20.698 1.00 16.94 14 PRO B C 1
ATOM 3841 O O . PRO B 1 17 ? -7.696 -33.655 -19.648 1.00 16.20 14 PRO B O 1
ATOM 3852 N N . PRO B 1 18 ? -8.352 -34.111 -21.740 1.00 17.37 15 PRO B N 1
ATOM 3853 C CA . PRO B 1 18 ? -7.870 -35.491 -21.632 1.00 18.01 15 PRO B CA 1
ATOM 3854 C C . PRO B 1 18 ? -6.345 -35.589 -21.544 1.00 18.23 15 PRO B C 1
ATOM 3855 O O . PRO B 1 18 ? -5.834 -36.582 -21.022 1.00 19.47 15 PRO B O 1
ATOM 3866 N N . THR B 1 19 ? -5.649 -34.560 -22.024 1.00 18.41 16 THR B N 1
ATOM 3867 C CA . THR B 1 19 ? -4.187 -34.510 -21.974 1.00 18.42 16 THR B CA 1
ATOM 3868 C C . THR B 1 19 ? -3.738 -33.088 -21.635 1.00 19.45 16 THR B C 1
ATOM 3869 O O . THR B 1 19 ? -4.460 -32.118 -21.868 1.00 19.75 16 THR B O 1
ATOM 3880 N N . ILE B 1 20 ? -2.545 -32.980 -21.069 1.00 18.57 17 ILE B N 1
ATOM 3881 C CA . ILE B 1 20 ? -1.948 -31.691 -20.766 1.00 17.82 17 ILE B CA 1
ATOM 3882 C C . ILE B 1 20 ? -0.462 -31.771 -21.002 1.00 19.70 17 ILE B C 1
ATOM 3883 O O . ILE B 1 20 ? 0.174 -32.713 -20.562 1.00 20.04 17 ILE B O 1
ATOM 3899 N N . THR B 1 21 ? 0.066 -30.780 -21.703 1.00 17.98 18 THR B N 1
ATOM 3900 C CA . THR B 1 21 ? 1.510 -30.580 -21.788 1.00 18.49 18 THR B CA 1
ATOM 3901 C C . THR B 1 21 ? 1.929 -29.761 -20.580 1.00 17.11 18 THR B C 1
ATOM 3902 O O . THR B 1 21 ? 1.536 -28.610 -20.463 1.00 17.47 18 THR B O 1
ATOM 3913 N N . PRO B 1 22 ? 2.731 -30.345 -19.671 1.00 17.41 19 PRO B N 1
ATOM 3914 C CA . PRO B 1 22 ? 3.161 -29.520 -18.534 1.00 17.10 19 PRO B CA 1
ATOM 3915 C C . PRO B 1 22 ? 3.885 -28.262 -18.970 1.00 17.51 19 PRO B C 1
ATOM 3916 O O . PRO B 1 22 ? 4.654 -28.325 -19.935 1.00 18.53 19 PRO B O 1
ATOM 3927 N N . PRO B 1 23 ? 3.670 -27.144 -18.265 1.00 15.90 20 PRO B N 1
ATOM 3928 C CA . PRO B 1 23 ? 4.353 -25.903 -18.640 1.00 16.53 20 PRO B CA 1
ATOM 3929 C C . PRO B 1 23 ? 5.865 -26.088 -18.729 1.00 18.25 20 PRO B C 1
ATOM 3930 O O . PRO B 1 23 ? 6.515 -26.557 -17.782 1.00 19.22 20 PRO B O 1
ATOM 3941 N N . GLY B 1 24 ? 6.403 -25.747 -19.895 1.00 18.58 21 GLY B N 1
ATOM 3942 C CA . GLY B 1 24 ? 7.827 -25.823 -20.149 1.00 20.91 21 GLY B CA 1
ATOM 3943 C C . GLY B 1 24 ? 8.271 -27.116 -20.805 1.00 21.46 21 GLY B C 1
ATOM 3944 O O . GLY B 1 24 ? 9.395 -27.208 -21.283 1.00 26.53 21 GLY B O 1
ATOM 3948 N N A SER B 1 25 ? 7.383 -28.106 -20.819 0.42 23.51 22 SER B N 1
ATOM 3949 N N B SER B 1 25 ? 7.389 -28.109 -20.836 0.58 20.53 22 SER B N 1
ATOM 3950 C CA A SER B 1 25 ? 7.670 -29.429 -21.362 0.42 27.60 22 SER B CA 1
ATOM 3951 C CA B SER B 1 25 ? 7.680 -29.407 -21.435 0.58 21.91 22 SER B CA 1
ATOM 3952 C C A SER B 1 25 ? 7.072 -29.567 -22.759 0.42 30.09 22 SER B C 1
ATOM 3953 C C B SER B 1 25 ? 7.140 -29.477 -22.853 0.58 24.77 22 SER B C 1
ATOM 3954 O O A SER B 1 25 ? 6.217 -28.771 -23.151 0.42 28.95 22 SER B O 1
ATOM 3955 O O B SER B 1 25 ? 6.437 -28.568 -23.310 0.58 24.66 22 SER B O 1
ATOM 3970 N N A SER B 1 26 ? 7.527 -30.573 -23.505 0.42 32.99 23 SER B N 1
ATOM 3971 N N B SER B 1 26 ? 7.477 -30.567 -23.541 0.58 30.40 23 SER B N 1
ATOM 3972 C CA A SER B 1 26 ? 6.980 -30.872 -24.828 0.42 36.49 23 SER B CA 1
ATOM 3973 C CA B SER B 1 26 ? 6.926 -30.857 -24.858 0.58 35.48 23 SER B CA 1
ATOM 3974 C C A SER B 1 26 ? 6.090 -32.113 -24.780 0.42 38.70 23 SER B C 1
ATOM 3975 C C B SER B 1 26 ? 6.200 -32.202 -24.860 0.58 39.04 23 SER B C 1
ATOM 3976 O O A SER B 1 26 ? 5.244 -32.316 -25.648 0.42 42.56 23 SER B O 1
ATOM 3977 O O B SER B 1 26 ? 5.599 -32.583 -25.861 0.58 43.62 23 SER B O 1
ATOM 3992 N N . LYS B 1 27 ? 6.269 -32.927 -23.746 1.00 36.58 24 LYS B N 1
ATOM 3993 C CA . LYS B 1 27 ? 5.535 -34.182 -23.612 1.00 38.82 24 LYS B CA 1
ATOM 3994 C C . LYS B 1 27 ? 4.120 -33.910 -23.141 1.00 31.78 24 LYS B C 1
ATOM 3995 O O . LYS B 1 27 ? 3.878 -32.888 -22.530 1.00 34.38 24 LYS B O 1
ATOM 4014 N N . SER B 1 28 ? 3.201 -34.822 -23.443 1.00 29.01 25 SER B N 1
ATOM 4015 C CA A SER B 1 28 ? 1.820 -34.720 -22.973 0.60 28.94 25 SER B CA 1
ATOM 4016 C CA B SER B 1 28 ? 1.825 -34.718 -22.969 0.40 29.21 25 SER B CA 1
ATOM 4017 C C . SER B 1 28 ? 1.525 -35.822 -21.966 1.00 25.43 25 SER B C 1
ATOM 4018 O O . SER B 1 28 ? 1.853 -36.995 -22.196 1.00 28.14 25 SER B O 1
ATOM 4031 N N . LEU B 1 29 ? 0.902 -35.441 -20.857 1.00 19.72 26 LEU B N 1
ATOM 4032 C CA . LEU B 1 29 ? 0.445 -36.395 -19.861 1.00 18.13 26 LEU B CA 1
ATOM 4033 C C . LEU B 1 29 ? -1.054 -36.574 -20.037 1.00 18.89 26 LEU B C 1
ATOM 4034 O O . LEU B 1 29 ? -1.723 -35.694 -20.572 1.00 19.22 26 LEU B O 1
ATOM 4050 N N . THR B 1 30 ? -1.575 -37.687 -19.538 1.00 19.07 27 THR B N 1
ATOM 4051 C CA . THR B 1 30 ? -2.961 -38.053 -19.748 1.00 19.71 27 THR B CA 1
ATOM 4052 C C . THR B 1 30 ? -3.744 -38.049 -18.435 1.00 18.08 27 THR B C 1
ATOM 4053 O O . THR B 1 30 ? -3.221 -38.409 -17.376 1.00 18.11 27 THR B O 1
ATOM 4064 N N . LEU B 1 31 ? -4.996 -37.625 -18.512 1.00 17.09 28 LEU B N 1
ATOM 4065 C CA . LEU B 1 31 ? -5.860 -37.587 -17.356 1.00 16.49 28 LEU B CA 1
ATOM 4066 C C . LEU B 1 31 ? -6.111 -38.975 -16.794 1.00 18.15 28 LEU B C 1
ATOM 4067 O O . LEU B 1 31 ? -6.558 -39.869 -17.508 1.00 20.70 28 LEU B O 1
ATOM 4083 N N . LEU B 1 32 ? -5.816 -39.140 -15.505 1.00 17.43 29 LEU B N 1
ATOM 4084 C CA . LEU B 1 32 ? -6.102 -40.382 -14.780 1.00 18.50 29 LEU B CA 1
ATOM 4085 C C . LEU B 1 32 ? -7.419 -40.328 -14.012 1.00 19.15 29 LEU B C 1
ATOM 4086 O O . LEU B 1 32 ? -8.089 -41.348 -13.841 1.00 21.64 29 LEU B O 1
ATOM 4102 N N . GLY B 1 33 ? -7.763 -39.149 -13.517 1.00 17.77 30 GLY B N 1
ATOM 4103 C CA . GLY B 1 33 ? -8.991 -38.969 -12.779 1.00 17.54 30 GLY B CA 1
ATOM 4104 C C . GLY B 1 33 ? -9.058 -37.547 -12.279 1.00 16.44 30 GLY B C 1
ATOM 4105 O O . GLY B 1 33 ? -8.055 -36.827 -12.273 1.00 15.71 30 GLY B O 1
ATOM 4109 N N . ALA B 1 34 ? -10.253 -37.113 -11.896 1.00 15.31 31 ALA B N 1
ATOM 4110 C CA . ALA B 1 34 ? -10.430 -35.766 -11.384 1.00 14.75 31 ALA B CA 1
ATOM 4111 C C . ALA B 1 34 ? -11.637 -35.749 -10.465 1.00 14.44 31 ALA B C 1
ATOM 4112 O O . ALA B 1 34 ? -12.575 -36.546 -10.648 1.00 15.38 31 ALA B O 1
ATOM 4119 N N . GLY B 1 35 ? -11.594 -34.858 -9.485 1.00 13.86 32 GLY B N 1
ATOM 4120 C CA . GLY B 1 35 ? -12.665 -34.720 -8.519 1.00 14.68 32 GLY B CA 1
ATOM 4121 C C . GLY B 1 35 ? -12.741 -33.331 -7.940 1.00 14.52 32 GLY B C 1
ATOM 4122 O O . GLY B 1 35 ? -12.050 -32.435 -8.368 1.00 16.16 32 GLY B O 1
ATOM 4126 N N A VAL B 1 36 ? -13.585 -33.158 -6.945 0.68 16.93 33 VAL B N 1
ATOM 4127 N N B VAL B 1 36 ? -13.655 -33.146 -6.992 0.32 16.93 33 VAL B N 1
ATOM 4128 C CA A VAL B 1 36 ? -13.865 -31.854 -6.409 0.68 16.81 33 VAL B CA 1
ATOM 4129 C CA B VAL B 1 36 ? -13.890 -31.852 -6.361 0.32 17.55 33 VAL B CA 1
ATOM 4130 C C A VAL B 1 36 ? -13.335 -31.803 -4.970 0.68 17.04 33 VAL B C 1
ATOM 4131 C C B VAL B 1 36 ? -13.284 -31.818 -4.974 0.32 16.91 33 VAL B C 1
ATOM 4132 O O A VAL B 1 36 ? -13.304 -32.817 -4.255 0.68 17.24 33 VAL B O 1
ATOM 4133 O O B VAL B 1 36 ? -13.183 -32.842 -4.290 0.32 16.83 33 VAL B O 1
ATOM 4158 N N . ARG B 1 37 ? -12.895 -30.620 -4.563 1.00 15.54 34 ARG B N 1
ATOM 4159 C CA . ARG B 1 37 ? -12.520 -30.371 -3.177 1.00 14.54 34 ARG B CA 1
ATOM 4160 C C . ARG B 1 37 ? -13.629 -29.560 -2.547 1.00 14.69 34 ARG B C 1
ATOM 4161 O O . ARG B 1 37 ? -13.970 -28.465 -3.018 1.00 15.06 34 ARG B O 1
ATOM 4182 N N . GLY B 1 38 ? -14.199 -30.124 -1.490 1.00 15.28 35 GLY B N 1
ATOM 4183 C CA . GLY B 1 38 ? -15.212 -29.447 -0.711 1.00 17.26 35 GLY B CA 1
ATOM 4184 C C . GLY B 1 38 ? -14.651 -28.834 0.553 1.00 18.32 35 GLY B C 1
ATOM 4185 O O . GLY B 1 38 ? -13.661 -29.296 1.106 1.00 21.36 35 GLY B O 1
ATOM 4189 N N . MET B 1 39 ? -15.330 -27.802 1.026 1.00 16.61 36 MET B N 1
ATOM 4190 C CA . MET B 1 39 ? -15.025 -27.186 2.300 1.00 17.96 36 MET B CA 1
ATOM 4191 C C . MET B 1 39 ? -16.298 -27.133 3.129 1.00 16.78 36 MET B C 1
ATOM 4192 O O . MET B 1 39 ? -17.325 -26.619 2.670 1.00 18.33 36 MET B O 1
ATOM 4206 N N . GLU B 1 40 ? -16.251 -27.665 4.344 1.00 18.73 37 GLU B N 1
ATOM 4207 C CA . GLU B 1 40 ? -17.421 -27.661 5.190 1.00 19.69 37 GLU B CA 1
ATOM 4208 C C . GLU B 1 40 ? -17.564 -26.319 5.888 1.00 19.35 37 GLU B C 1
ATOM 4209 O O . GLU B 1 40 ? -16.604 -25.778 6.435 1.00 22.85 37 GLU B O 1
ATOM 4221 N N . ILE B 1 41 ? -18.770 -25.777 5.846 1.00 18.14 38 ILE B N 1
ATOM 4222 C CA . ILE B 1 41 ? -19.117 -24.601 6.624 1.00 18.76 38 ILE B CA 1
ATOM 4223 C C . ILE B 1 41 ? -20.400 -24.933 7.376 1.00 18.12 38 ILE B C 1
ATOM 4224 O O . ILE B 1 41 ? -21.440 -25.089 6.754 1.00 18.07 38 ILE B O 1
ATOM 4240 N N . GLU B 1 42 ? -20.321 -25.060 8.699 1.00 19.23 39 GLU B N 1
ATOM 4241 C CA . GLU B 1 42 ? -21.464 -25.517 9.468 1.00 22.45 39 GLU B CA 1
ATOM 4242 C C . GLU B 1 42 ? -22.005 -26.782 8.830 1.00 23.19 39 GLU B C 1
ATOM 4243 O O . GLU B 1 42 ? -21.267 -27.745 8.693 1.00 25.27 39 GLU B O 1
ATOM 4255 N N . THR B 1 43 ? -23.267 -26.810 8.429 1.00 23.74 40 THR B N 1
ATOM 4256 C CA . THR B 1 43 ? -23.843 -28.059 7.913 1.00 23.44 40 THR B CA 1
ATOM 4257 C C . THR B 1 43 ? -23.751 -28.228 6.394 1.00 23.49 40 THR B C 1
ATOM 4258 O O . THR B 1 43 ? -24.220 -29.240 5.860 1.00 26.05 40 THR B O 1
ATOM 4269 N N . ILE B 1 44 ? -23.125 -27.280 5.696 1.00 20.01 41 ILE B N 1
ATOM 4270 C CA . ILE B 1 44 ? -23.056 -27.380 4.240 1.00 19.76 41 ILE B CA 1
ATOM 4271 C C . ILE B 1 44 ? -21.641 -27.581 3.719 1.00 17.21 41 ILE B C 1
ATOM 4272 O O . ILE B 1 44 ? -20.682 -27.367 4.436 1.00 19.00 41 ILE B O 1
ATOM 4288 N N . GLN B 1 45 ? -21.540 -27.994 2.462 1.00 19.20 42 GLN B N 1
ATOM 4289 C CA . GLN B 1 45 ? -20.252 -28.149 1.779 1.00 19.65 42 GLN B CA 1
ATOM 4290 C C . GLN B 1 45 ? -20.191 -27.210 0.580 1.00 19.86 42 GLN B C 1
ATOM 4291 O O . GLN B 1 45 ? -21.091 -27.210 -0.245 1.00 26.44 42 GLN B O 1
ATOM 4305 N N . ILE B 1 46 ? -19.148 -26.394 0.514 1.00 17.72 43 ILE B N 1
ATOM 4306 C CA . ILE B 1 46 ? -18.911 -25.484 -0.616 1.00 17.95 43 ILE B CA 1
ATOM 4307 C C . ILE B 1 46 ? -17.855 -26.116 -1.523 1.00 17.51 43 ILE B C 1
ATOM 4308 O O . ILE B 1 46 ? -16.783 -26.505 -1.028 1.00 18.51 43 ILE B O 1
ATOM 4324 N N . LYS B 1 47 ? -18.144 -26.261 -2.803 1.00 14.34 44 LYS B N 1
ATOM 4325 C CA . LYS B 1 47 ? -17.112 -26.689 -3.749 1.00 13.54 44 LYS B CA 1
ATOM 4326 C C . LYS B 1 47 ? -16.111 -25.556 -3.970 1.00 14.00 44 LYS B C 1
ATOM 4327 O O . LYS B 1 47 ? -16.489 -24.496 -4.431 1.00 15.52 44 LYS B O 1
ATOM 4346 N N . VAL B 1 48 ? -14.843 -25.786 -3.636 1.00 13.21 45 VAL B N 1
ATOM 4347 C CA . VAL B 1 48 ? -13.864 -24.703 -3.692 1.00 12.86 45 VAL B CA 1
ATOM 4348 C C . VAL B 1 48 ? -12.863 -24.849 -4.846 1.00 11.21 45 VAL B C 1
ATOM 4349 O O . VAL B 1 48 ? -12.422 -23.846 -5.391 1.00 12.13 45 VAL B O 1
ATOM 4362 N N . THR B 1 49 ? -12.524 -26.079 -5.221 1.00 11.57 46 THR B N 1
ATOM 4363 C CA . THR B 1 49 ? -11.632 -26.326 -6.359 1.00 11.54 46 THR B CA 1
ATOM 4364 C C . THR B 1 49 ? -12.026 -27.662 -6.998 1.00 12.06 46 THR B C 1
ATOM 4365 O O . THR B 1 49 ? -12.719 -28.473 -6.384 1.00 12.85 46 THR B O 1
ATOM 4376 N N . ALA B 1 50 ? -11.574 -27.868 -8.228 1.00 12.03 47 ALA B N 1
ATOM 4377 C CA . ALA B 1 50 ? -11.615 -29.169 -8.874 1.00 13.18 47 ALA B CA 1
ATOM 4378 C C . ALA B 1 50 ? -10.186 -29.557 -9.195 1.00 12.13 47 ALA B C 1
ATOM 4379 O O . ALA B 1 50 ? -9.382 -28.698 -9.570 1.00 13.23 47 ALA B O 1
ATOM 4386 N N . ILE B 1 51 ? -9.886 -30.828 -9.066 1.00 12.50 48 ILE B N 1
ATOM 4387 C CA . ILE B 1 51 ? -8.516 -31.324 -9.068 1.00 12.62 48 ILE B CA 1
ATOM 4388 C C . ILE B 1 51 ? -8.393 -32.476 -10.057 1.00 13.41 48 ILE B C 1
ATOM 4389 O O . ILE B 1 51 ? -9.164 -33.437 -9.972 1.00 14.56 48 ILE B O 1
ATOM 4405 N N . GLY B 1 52 ? -7.453 -32.372 -11.005 1.00 13.60 49 GLY B N 1
ATOM 4406 C CA . GLY B 1 52 ? -7.224 -33.425 -11.979 1.00 14.22 49 GLY B CA 1
ATOM 4407 C C . GLY B 1 52 ? -5.799 -33.928 -11.892 1.00 15.01 49 GLY B C 1
ATOM 4408 O O . GLY B 1 52 ? -4.881 -33.136 -11.708 1.00 14.66 49 GLY B O 1
ATOM 4412 N N . VAL B 1 53 ? -5.629 -35.232 -12.043 1.00 14.43 50 VAL B N 1
ATOM 4413 C CA . VAL B 1 53 ? -4.341 -35.882 -11.911 1.00 14.82 50 VAL B CA 1
ATOM 4414 C C . VAL B 1 53 ? -3.947 -36.489 -13.249 1.00 15.85 50 VAL B C 1
ATOM 4415 O O . VAL B 1 53 ? -4.733 -37.222 -13.843 1.00 16.45 50 VAL B O 1
ATOM 4428 N N . TYR B 1 54 ? -2.726 -36.185 -13.688 1.00 15.54 51 TYR B N 1
ATOM 4429 C CA . TYR B 1 54 ? -2.215 -36.557 -14.999 1.00 16.45 51 TYR B CA 1
ATOM 4430 C C . TYR B 1 54 ? -0.865 -37.262 -14.900 1.00 16.69 51 TYR B C 1
ATOM 4431 O O . TYR B 1 54 ? -0.031 -36.900 -14.072 1.00 17.84 51 TYR B O 1
ATOM 4449 N N A ALA B 1 55 ? -0.669 -38.282 -15.733 0.63 17.60 52 ALA B N 1
ATOM 4450 N N B ALA B 1 55 ? -0.636 -38.214 -15.794 0.37 18.17 52 ALA B N 1
ATOM 4451 C CA A ALA B 1 55 ? 0.598 -39.000 -15.826 0.63 19.05 52 ALA B CA 1
ATOM 4452 C CA B ALA B 1 55 ? 0.688 -38.785 -15.974 0.37 19.90 52 ALA B CA 1
ATOM 4453 C C A ALA B 1 55 ? 0.665 -39.699 -17.185 0.63 20.89 52 ALA B C 1
ATOM 4454 C C B ALA B 1 55 ? 0.713 -39.588 -17.265 0.37 20.69 52 ALA B C 1
ATOM 4455 O O A ALA B 1 55 ? -0.303 -39.690 -17.933 0.63 22.44 52 ALA B O 1
ATOM 4456 O O B ALA B 1 55 ? -0.230 -39.534 -18.046 0.37 21.26 52 ALA B O 1
ATOM 4469 N N . GLU B 1 56 ? 1.803 -40.311 -17.505 1.00 22.33 53 GLU B N 1
ATOM 4470 C CA . GLU B 1 56 ? 1.940 -41.098 -18.740 1.00 26.97 53 GLU B CA 1
ATOM 4471 C C . GLU B 1 56 ? 1.371 -42.488 -18.481 1.00 27.62 53 GLU B C 1
ATOM 4472 O O . GLU B 1 56 ? 1.898 -43.213 -17.649 1.00 27.67 53 GLU B O 1
ATOM 4484 N N . PRO B 1 57 ? 0.278 -42.863 -19.166 1.00 26.62 54 PRO B N 1
ATOM 4485 C CA . PRO B 1 57 ? -0.397 -44.093 -18.731 1.00 28.57 54 PRO B CA 1
ATOM 4486 C C . PRO B 1 57 ? 0.449 -45.364 -18.820 1.00 30.34 54 PRO B C 1
ATOM 4487 O O . PRO B 1 57 ? 0.398 -46.209 -17.924 1.00 32.72 54 PRO B O 1
ATOM 4498 N N . GLU B 1 58 ? 1.204 -45.509 -19.899 1.00 34.46 55 GLU B N 1
ATOM 4499 C CA . GLU B 1 58 ? 2.051 -46.686 -20.069 1.00 38.37 55 GLU B CA 1
ATOM 4500 C C . GLU B 1 58 ? 3.114 -46.777 -18.972 1.00 36.27 55 GLU B C 1
ATOM 4501 O O . GLU B 1 58 ? 3.428 -47.868 -18.490 1.00 35.37 55 GLU B O 1
ATOM 4513 N N A VAL B 1 59 ? 3.661 -45.626 -18.600 0.77 35.18 56 VAL B N 1
ATOM 4514 N N B VAL B 1 59 ? 3.643 -45.638 -18.535 0.23 36.22 56 VAL B N 1
ATOM 4515 C CA A VAL B 1 59 ? 4.731 -45.580 -17.627 0.77 35.30 56 VAL B CA 1
ATOM 4516 C CA B VAL B 1 59 ? 4.654 -45.647 -17.478 0.23 36.79 56 VAL B CA 1
ATOM 4517 C C A VAL B 1 59 ? 4.186 -45.862 -16.237 0.77 34.99 56 VAL B C 1
ATOM 4518 C C B VAL B 1 59 ? 4.032 -45.872 -16.097 0.23 35.46 56 VAL B C 1
ATOM 4519 O O A VAL B 1 59 ? 4.803 -46.581 -15.466 0.77 35.82 56 VAL B O 1
ATOM 4520 O O B VAL B 1 59 ? 4.589 -46.602 -15.281 0.23 34.38 56 VAL B O 1
ATOM 4545 N N A ILE B 1 60 ? 3.026 -45.306 -15.904 0.77 34.95 57 ILE B N 1
ATOM 4546 N N B ILE B 1 60 ? 2.894 -45.234 -15.831 0.23 35.59 57 ILE B N 1
ATOM 4547 C CA A ILE B 1 60 ? 2.490 -45.530 -14.571 0.77 36.28 57 ILE B CA 1
ATOM 4548 C CA B ILE B 1 60 ? 2.163 -45.466 -14.585 0.23 36.65 57 ILE B CA 1
ATOM 4549 C C A ILE B 1 60 ? 1.929 -46.959 -14.425 0.77 39.86 57 ILE B C 1
ATOM 4550 C C B ILE B 1 60 ? 1.905 -46.944 -14.434 0.23 38.49 57 ILE B C 1
ATOM 4551 O O A ILE B 1 60 ? 2.059 -47.561 -13.361 0.77 42.67 57 ILE B O 1
ATOM 4552 O O B ILE B 1 60 ? 2.205 -47.547 -13.403 0.23 39.18 57 ILE B O 1
ATOM 4583 N N . ALA B 1 61 ? 1.361 -47.518 -15.495 1.00 38.85 58 ALA B N 1
ATOM 4584 C CA . ALA B 1 61 ? 0.929 -48.908 -15.485 1.00 40.10 58 ALA B CA 1
ATOM 4585 C C . ALA B 1 61 ? 2.075 -49.857 -15.138 1.00 40.95 58 ALA B C 1
ATOM 4586 O O . ALA B 1 61 ? 1.886 -50.822 -14.397 1.00 42.26 58 ALA B O 1
ATOM 4593 N N . SER B 1 62 ? 3.263 -49.573 -15.661 1.00 40.13 59 SER B N 1
ATOM 4594 C CA . SER B 1 62 ? 4.396 -50.478 -15.495 1.00 41.50 59 SER B CA 1
ATOM 4595 C C . SER B 1 62 ? 4.889 -50.487 -14.040 1.00 41.97 59 SER B C 1
ATOM 4596 O O . SER B 1 62 ? 5.511 -51.451 -13.595 1.00 42.45 59 SER B O 1
ATOM 4604 N N . HIS B 1 63 ? 4.585 -49.423 -13.301 1.00 38.46 60 HIS B N 1
ATOM 4605 C CA . HIS B 1 63 ? 4.971 -49.321 -11.893 1.00 40.78 60 HIS B CA 1
ATOM 4606 C C . HIS B 1 63 ? 3.883 -49.804 -10.934 1.00 42.22 60 HIS B C 1
ATOM 4607 O O . HIS B 1 63 ? 4.102 -49.846 -9.727 1.00 45.46 60 HIS B O 1
ATOM 4621 N N . LEU B 1 64 ? 2.723 -50.174 -11.473 1.00 40.37 61 LEU B N 1
ATOM 4622 C CA . LEU B 1 64 ? 1.580 -50.575 -10.657 1.00 39.02 61 LEU B CA 1
ATOM 4623 C C . LEU B 1 64 ? 1.018 -51.943 -11.043 1.00 41.24 61 LEU B C 1
ATOM 4624 O O . LEU B 1 64 ? -0.151 -52.222 -10.795 1.00 39.82 61 LEU B O 1
ATOM 4640 N N . GLN B 1 65 ? 1.845 -52.794 -11.641 1.00 43.76 62 GLN B N 1
ATOM 4641 C CA . GLN B 1 65 ? 1.383 -54.093 -12.132 1.00 46.69 62 GLN B CA 1
ATOM 4642 C C . GLN B 1 65 ? 0.795 -54.973 -11.029 1.00 49.00 62 GLN B C 1
ATOM 4643 O O . GLN B 1 65 ? -0.111 -55.773 -11.266 1.00 47.94 62 GLN B O 1
ATOM 4657 N N . LYS B 1 66 ? 1.321 -54.810 -9.824 1.00 48.24 63 LYS B N 1
ATOM 4658 C CA . LYS B 1 66 ? 0.818 -55.502 -8.651 1.00 48.79 63 LYS B CA 1
ATOM 4659 C C . LYS B 1 66 ? -0.681 -55.308 -8.454 1.00 46.59 63 LYS B C 1
ATOM 4660 O O . LYS B 1 66 ? -1.355 -56.162 -7.879 1.00 49.14 63 LYS B O 1
ATOM 4679 N N . TRP B 1 67 ? -1.195 -54.173 -8.917 1.00 44.98 64 TRP B N 1
ATOM 4680 C CA . TRP B 1 67 ? -2.584 -53.807 -8.678 1.00 44.38 64 TRP B CA 1
ATOM 4681 C C . TRP B 1 67 ? -3.491 -54.241 -9.821 1.00 46.40 64 TRP B C 1
ATOM 4682 O O . TRP B 1 67 ? -4.698 -54.006 -9.788 1.00 46.85 64 TRP B O 1
ATOM 4703 N N . LYS B 1 68 ? -2.911 -54.875 -10.832 1.00 49.39 65 LYS B N 1
ATOM 4704 C CA . LYS B 1 68 ? -3.680 -55.291 -11.995 1.00 53.39 65 LYS B CA 1
ATOM 4705 C C . LYS B 1 68 ? -4.804 -56.232 -11.578 1.00 53.12 65 LYS B C 1
ATOM 4706 O O . LYS B 1 68 ? -4.614 -57.117 -10.737 1.00 53.66 65 LYS B O 1
ATOM 4725 N N . GLY B 1 69 ? -5.974 -56.020 -12.168 1.00 51.03 66 GLY B N 1
ATOM 4726 C CA . GLY B 1 69 ? -7.127 -56.861 -11.917 1.00 50.81 66 GLY B CA 1
ATOM 4727 C C . GLY B 1 69 ? -7.997 -56.382 -10.769 1.00 52.11 66 GLY B C 1
ATOM 4728 O O . GLY B 1 69 ? -9.084 -56.916 -10.553 1.00 54.96 66 GLY B O 1
ATOM 4732 N N . LYS B 1 70 ? -7.528 -55.382 -10.026 1.00 49.44 67 LYS B N 1
ATOM 4733 C CA . LYS B 1 70 ? -8.311 -54.848 -8.922 1.00 49.30 67 LYS B CA 1
ATOM 4734 C C . LYS B 1 70 ? -9.352 -53.879 -9.458 1.00 46.41 67 LYS B C 1
ATOM 4735 O O . LYS B 1 70 ? -9.090 -53.132 -10.398 1.00 44.70 67 LYS B O 1
ATOM 4754 N N . SER B 1 71 ? -10.537 -53.907 -8.860 1.00 43.95 68 SER B N 1
ATOM 4755 C CA . SER B 1 71 ? -11.599 -52.987 -9.227 1.00 44.01 68 SER B CA 1
ATOM 4756 C C . SER B 1 71 ? -11.301 -51.630 -8.622 1.00 40.61 68 SER B C 1
ATOM 4757 O O . SER B 1 71 ? -10.438 -51.505 -7.745 1.00 39.28 68 SER B O 1
ATOM 4765 N N . ALA B 1 72 ? -12.030 -50.618 -9.077 1.00 39.29 69 ALA B N 1
ATOM 4766 C CA . ALA B 1 72 ? -11.875 -49.276 -8.533 1.00 37.07 69 ALA B CA 1
ATOM 4767 C C . ALA B 1 72 ? -12.182 -49.262 -7.034 1.00 36.69 69 ALA B C 1
ATOM 4768 O O . ALA B 1 72 ? -11.499 -48.595 -6.268 1.00 35.61 69 ALA B O 1
ATOM 4775 N N . SER B 1 73 ? -13.202 -50.011 -6.620 1.00 38.61 70 SER B N 1
ATOM 4776 C CA . SER B 1 73 ? -13.578 -50.087 -5.211 1.00 41.88 70 SER B CA 1
ATOM 4777 C C . SER B 1 73 ? -12.460 -50.681 -4.368 1.00 43.05 70 SER B C 1
ATOM 4778 O O . SER B 1 73 ? -12.176 -50.207 -3.269 1.00 45.13 70 SER B O 1
ATOM 4786 N N . GLU B 1 74 ? -11.833 -51.734 -4.876 1.00 40.91 71 GLU B N 1
ATOM 4787 C CA . GLU B 1 74 ? -10.739 -52.362 -4.155 1.00 40.54 71 GLU B CA 1
ATOM 4788 C C . GLU B 1 74 ? -9.566 -51.397 -4.029 1.00 38.98 71 GLU B C 1
ATOM 4789 O O . GLU B 1 74 ? -8.932 -51.313 -2.976 1.00 41.80 71 GLU B O 1
ATOM 4801 N N . LEU B 1 75 ? -9.292 -50.649 -5.093 1.00 36.26 72 LEU B N 1
ATOM 4802 C CA . LEU B 1 75 ? -8.172 -49.723 -5.078 1.00 35.01 72 LEU B CA 1
ATOM 4803 C C . LEU B 1 75 ? -8.408 -48.542 -4.144 1.00 35.62 72 LEU B C 1
ATOM 4804 O O . LEU B 1 75 ? -7.501 -48.128 -3.429 1.00 35.39 72 LEU B O 1
ATOM 4820 N N A VAL B 1 76 ? -9.622 -48.010 -4.142 0.60 34.60 73 VAL B N 1
ATOM 4821 N N B VAL B 1 76 ? -9.620 -47.991 -4.173 0.40 35.90 73 VAL B N 1
ATOM 4822 C CA A VAL B 1 76 ? -9.909 -46.832 -3.341 0.60 37.18 73 VAL B CA 1
ATOM 4823 C CA B VAL B 1 76 ? -9.987 -46.869 -3.310 0.40 37.99 73 VAL B CA 1
ATOM 4824 C C A VAL B 1 76 ? -9.877 -47.174 -1.848 0.60 38.74 73 VAL B C 1
ATOM 4825 C C B VAL B 1 76 ? -9.743 -47.219 -1.860 0.40 40.12 73 VAL B C 1
ATOM 4826 O O A VAL B 1 76 ? -9.659 -46.294 -1.022 0.60 39.01 73 VAL B O 1
ATOM 4827 O O B VAL B 1 76 ? -9.252 -46.406 -1.083 0.40 41.43 73 VAL B O 1
ATOM 4852 N N . GLU B 1 77 ? -10.087 -48.450 -1.515 1.00 40.44 74 GLU B N 1
ATOM 4853 C CA . GLU B 1 77 ? -10.037 -48.913 -0.135 1.00 48.06 74 GLU B CA 1
ATOM 4854 C C . GLU B 1 77 ? -8.629 -49.236 0.346 1.00 45.88 74 GLU B C 1
ATOM 4855 O O . GLU B 1 77 ? -8.429 -49.506 1.531 1.00 45.71 74 GLU B O 1
ATOM 4867 N N . ASP B 1 78 ? -7.658 -49.230 -0.564 1.00 42.91 75 ASP B N 1
ATOM 4868 C CA . ASP B 1 78 ? -6.309 -49.672 -0.221 1.00 42.55 75 ASP B CA 1
ATOM 4869 C C . ASP B 1 78 ? -5.337 -48.503 -0.176 1.00 39.65 75 ASP B C 1
ATOM 4870 O O . ASP B 1 78 ? -4.919 -47.998 -1.213 1.00 38.79 75 ASP B O 1
ATOM 4879 N N . ASP B 1 79 ? -4.965 -48.086 1.031 1.00 39.55 76 ASP B N 1
ATOM 4880 C CA . ASP B 1 79 ? -4.005 -46.995 1.192 1.00 40.36 76 ASP B CA 1
ATOM 4881 C C . ASP B 1 79 ? -2.669 -47.327 0.537 1.00 37.78 76 ASP B C 1
ATOM 4882 O O . ASP B 1 79 ? -1.924 -46.428 0.147 1.00 37.11 76 ASP B O 1
ATOM 4891 N N . GLY B 1 80 ? -2.374 -48.617 0.416 1.00 36.69 77 GLY B N 1
ATOM 4892 C CA . GLY B 1 80 ? -1.144 -49.060 -0.216 1.00 36.34 77 GLY B CA 1
ATOM 4893 C C . GLY B 1 80 ? -1.083 -48.685 -1.686 1.00 34.36 77 GLY B C 1
ATOM 4894 O O . GLY B 1 80 ? -0.007 -48.413 -2.233 1.00 36.03 77 GLY B O 1
ATOM 4898 N N . PHE B 1 81 ? -2.245 -48.664 -2.334 1.00 32.12 78 PHE B N 1
ATOM 4899 C CA . PHE B 1 81 ? -2.313 -48.295 -3.738 1.00 30.29 78 PHE B CA 1
ATOM 4900 C C . PHE B 1 81 ? -1.905 -46.840 -3.920 1.00 29.43 78 PHE B C 1
ATOM 4901 O O . PHE B 1 81 ? -1.081 -46.513 -4.776 1.00 30.14 78 PHE B O 1
ATOM 4918 N N . PHE B 1 82 ? -2.470 -45.963 -3.106 1.00 29.51 79 PHE B N 1
ATOM 4919 C CA . PHE B 1 82 ? -2.194 -44.545 -3.255 1.00 27.17 79 PHE B CA 1
ATOM 4920 C C . PHE B 1 82 ? -0.779 -44.226 -2.785 1.00 26.96 79 PHE B C 1
ATOM 4921 O O . PHE B 1 82 ? -0.143 -43.310 -3.305 1.00 27.05 79 PHE B O 1
ATOM 4938 N N . LYS B 1 83 ? -0.277 -44.994 -1.820 1.00 28.86 80 LYS B N 1
ATOM 4939 C CA . LYS B 1 83 ? 1.112 -44.835 -1.437 1.00 33.33 80 LYS B CA 1
ATOM 4940 C C . LYS B 1 83 ? 2.007 -45.145 -2.635 1.00 32.81 80 LYS B C 1
ATOM 4941 O O . LYS B 1 83 ? 2.960 -44.414 -2.906 1.00 31.78 80 LYS B O 1
ATOM 4959 N N . ASP B 1 84 ? 1.696 -46.214 -3.363 1.00 32.46 81 ASP B N 1
ATOM 4960 C CA . ASP B 1 84 ? 2.506 -46.570 -4.527 1.00 32.55 81 ASP B CA 1
ATOM 4961 C C . ASP B 1 84 ? 2.410 -45.489 -5.596 1.00 29.89 81 ASP B C 1
ATOM 4962 O O . ASP B 1 84 ? 3.388 -45.181 -6.275 1.00 31.47 81 ASP B O 1
ATOM 4970 N N . LEU B 1 85 ? 1.222 -44.921 -5.756 1.00 29.18 82 LEU B N 1
ATOM 4971 C CA . LEU B 1 85 ? 1.016 -43.876 -6.754 1.00 29.60 82 LEU B CA 1
ATOM 4972 C C . LEU B 1 85 ? 1.847 -42.638 -6.420 1.00 30.03 82 LEU B C 1
ATOM 4973 O O . LEU B 1 85 ? 2.520 -42.086 -7.291 1.00 29.76 82 LEU B O 1
ATOM 4989 N N . VAL B 1 86 ? 1.816 -42.217 -5.156 1.00 27.16 83 VAL B N 1
ATOM 4990 C CA . VAL B 1 86 ? 2.563 -41.036 -4.725 1.00 27.78 83 VAL B CA 1
ATOM 4991 C C . VAL B 1 86 ? 4.067 -41.276 -4.846 1.00 27.15 83 VAL B C 1
ATOM 4992 O O . VAL B 1 86 ? 4.805 -40.374 -5.244 1.00 27.20 83 VAL B O 1
ATOM 5005 N N . GLN B 1 87 ? 4.518 -42.485 -4.508 1.00 28.99 84 GLN B N 1
ATOM 5006 C CA . GLN B 1 87 ? 5.945 -42.782 -4.519 1.00 31.17 84 GLN B CA 1
ATOM 5007 C C . GLN B 1 87 ? 6.506 -43.157 -5.891 1.00 32.74 84 GLN B C 1
ATOM 5008 O O . GLN B 1 87 ? 7.720 -43.134 -6.071 1.00 33.82 84 GLN B O 1
ATOM 5022 N N . ALA B 1 88 ? 5.651 -43.508 -6.849 1.00 31.51 85 ALA B N 1
ATOM 5023 C CA . ALA B 1 88 ? 6.135 -43.967 -8.152 1.00 32.65 85 ALA B CA 1
ATOM 5024 C C . ALA B 1 88 ? 7.042 -42.917 -8.800 1.00 30.76 85 ALA B C 1
ATOM 5025 O O . ALA B 1 88 ? 6.666 -41.749 -8.909 1.00 27.73 85 ALA B O 1
ATOM 5032 N N . PRO B 1 89 ? 8.250 -43.328 -9.222 1.00 32.10 86 PRO B N 1
ATOM 5033 C CA . PRO B 1 89 ? 9.198 -42.380 -9.814 1.00 31.76 86 PRO B CA 1
ATOM 5034 C C . PRO B 1 89 ? 8.869 -42.121 -11.275 1.00 31.40 86 PRO B C 1
ATOM 5035 O O . PRO B 1 89 ? 9.600 -42.507 -12.189 1.00 33.92 86 PRO B O 1
ATOM 5046 N N . VAL B 1 90 ? 7.735 -41.459 -11.471 1.00 26.53 87 VAL B N 1
ATOM 5047 C CA A VAL B 1 90 ? 7.250 -41.134 -12.793 0.19 26.94 87 VAL B CA 1
ATOM 5048 C CA B VAL B 1 90 ? 7.251 -41.124 -12.808 0.81 25.66 87 VAL B CA 1
ATOM 5049 C C . VAL B 1 90 ? 6.752 -39.692 -12.801 1.00 23.75 87 VAL B C 1
ATOM 5050 O O . VAL B 1 90 ? 6.423 -39.149 -11.759 1.00 24.05 87 VAL B O 1
ATOM 5074 N N . GLU B 1 91 ? 6.693 -39.090 -13.980 1.00 22.89 88 GLU B N 1
ATOM 5075 C CA A GLU B 1 91 ? 6.234 -37.716 -14.117 0.71 21.41 88 GLU B CA 1
ATOM 5076 C CA B GLU B 1 91 ? 6.234 -37.716 -14.113 0.29 21.62 88 GLU B CA 1
ATOM 5077 C C . GLU B 1 91 ? 4.747 -37.621 -13.789 1.00 19.20 88 GLU B C 1
ATOM 5078 O O . GLU B 1 91 ? 3.955 -38.477 -14.197 1.00 21.08 88 GLU B O 1
ATOM 5099 N N . LYS B 1 92 ? 4.381 -36.580 -13.052 1.00 17.85 89 LYS B N 1
ATOM 5100 C CA . LYS B 1 92 ? 3.001 -36.354 -12.667 1.00 17.75 89 LYS B CA 1
ATOM 5101 C C . LYS B 1 92 ? 2.659 -34.878 -12.731 1.00 17.44 89 LYS B C 1
ATOM 5102 O O . LYS B 1 92 ? 3.510 -34.015 -12.559 1.00 16.90 89 LYS B O 1
ATOM 5121 N N . LEU B 1 93 ? 1.382 -34.588 -12.916 1.00 15.71 90 LEU B N 1
ATOM 5122 C CA . LEU B 1 93 ? 0.905 -33.224 -12.868 1.00 14.44 90 LEU B CA 1
ATOM 5123 C C . LEU B 1 93 ? -0.477 -33.215 -12.224 1.00 13.98 90 LEU B C 1
ATOM 5124 O O . LEU B 1 93 ? -1.294 -34.111 -12.473 1.00 15.11 90 LEU B O 1
ATOM 5140 N N A VAL B 1 94 ? -0.730 -32.203 -11.402 0.40 14.28 91 VAL B N 1
ATOM 5141 N N B VAL B 1 94 ? -0.710 -32.211 -11.385 0.60 13.82 91 VAL B N 1
ATOM 5142 C CA A VAL B 1 94 ? -2.039 -32.005 -10.796 0.40 14.16 91 VAL B CA 1
ATOM 5143 C CA B VAL B 1 94 ? -2.015 -31.963 -10.788 0.60 13.17 91 VAL B CA 1
ATOM 5144 C C A VAL B 1 94 ? -2.522 -30.615 -11.177 0.40 13.72 91 VAL B C 1
ATOM 5145 C C B VAL B 1 94 ? -2.461 -30.609 -11.302 0.60 13.78 91 VAL B C 1
ATOM 5146 O O A VAL B 1 94 ? -1.860 -29.616 -10.872 0.40 15.04 91 VAL B O 1
ATOM 5147 O O B VAL B 1 94 ? -1.697 -29.638 -11.259 0.60 13.06 91 VAL B O 1
ATOM 5172 N N . LYS B 1 95 ? -3.660 -30.570 -11.868 1.00 13.17 92 LYS B N 1
ATOM 5173 C CA . LYS B 1 95 ? -4.249 -29.322 -12.333 1.00 13.25 92 LYS B CA 1
ATOM 5174 C C . LYS B 1 95 ? -5.389 -28.974 -11.411 1.00 12.56 92 LYS B C 1
ATOM 5175 O O . LYS B 1 95 ? -6.305 -29.784 -11.223 1.00 14.72 92 LYS B O 1
ATOM 5194 N N A ILE B 1 96 ? -5.324 -27.770 -10.845 0.66 12.08 93 ILE B N 1
ATOM 5195 N N B ILE B 1 96 ? -5.387 -27.751 -10.899 0.34 13.10 93 ILE B N 1
ATOM 5196 C CA A ILE B 1 96 ? -6.363 -27.243 -9.978 0.66 10.96 93 ILE B CA 1
ATOM 5197 C CA B ILE B 1 96 ? -6.441 -27.329 -9.999 0.34 13.13 93 ILE B CA 1
ATOM 5198 C C A ILE B 1 96 ? -7.157 -26.204 -10.768 0.66 12.08 93 ILE B C 1
ATOM 5199 C C B ILE B 1 96 ? -7.188 -26.132 -10.554 0.34 12.60 93 ILE B C 1
ATOM 5200 O O A ILE B 1 96 ? -6.571 -25.306 -11.356 0.66 11.95 93 ILE B O 1
ATOM 5201 O O B ILE B 1 96 ? -6.617 -25.052 -10.724 0.34 12.38 93 ILE B O 1
ATOM 5232 N N . THR B 1 97 ? -8.477 -26.333 -10.813 1.00 11.79 94 THR B N 1
ATOM 5233 C CA . THR B 1 97 ? -9.339 -25.259 -11.282 1.00 12.33 94 THR B CA 1
ATOM 5234 C C . THR B 1 97 ? -10.009 -24.636 -10.072 1.00 11.28 94 THR B C 1
ATOM 5235 O O . THR B 1 97 ? -10.654 -25.330 -9.289 1.00 12.77 94 THR B O 1
ATOM 5246 N N . ILE B 1 98 ? -9.844 -23.323 -9.929 1.00 11.57 95 ILE B N 1
ATOM 5247 C CA . ILE B 1 98 ? -10.398 -22.605 -8.795 1.00 11.23 95 ILE B CA 1
ATOM 5248 C C . ILE B 1 98 ? -11.888 -22.348 -9.043 1.00 12.01 95 ILE B C 1
ATOM 5249 O O . ILE B 1 98 ? -12.275 -21.762 -10.064 1.00 13.61 95 ILE B O 1
ATOM 5265 N N . ILE B 1 99 ? -12.708 -22.759 -8.081 1.00 12.04 96 ILE B N 1
ATOM 5266 C CA . ILE B 1 99 ? -14.138 -22.484 -8.112 1.00 11.91 96 ILE B CA 1
ATOM 5267 C C . ILE B 1 99 ? -14.454 -21.282 -7.239 1.00 12.06 96 ILE B C 1
ATOM 5268 O O . ILE B 1 99 ? -15.063 -20.312 -7.703 1.00 15.18 96 ILE B O 1
ATOM 5284 N N . LYS B 1 100 ? -14.018 -21.335 -5.985 1.00 11.71 97 LYS B N 1
ATOM 5285 C CA . LYS B 1 100 ? -14.163 -20.206 -5.080 1.00 11.62 97 LYS B CA 1
ATOM 5286 C C . LYS B 1 100 ? -12.982 -19.257 -5.218 1.00 11.31 97 LYS B C 1
ATOM 5287 O O . LYS B 1 100 ? -11.859 -19.590 -4.853 1.00 12.39 97 LYS B O 1
ATOM 5306 N N . GLY B 1 101 ? -13.212 -18.078 -5.789 1.00 12.05 98 GLY B N 1
ATOM 5307 C CA . GLY B 1 101 ? -12.125 -17.149 -5.996 1.00 10.60 98 GLY B CA 1
ATOM 5308 C C . GLY B 1 101 ? -11.509 -16.699 -4.689 1.00 12.15 98 GLY B C 1
ATOM 5309 O O . GLY B 1 101 ? -12.198 -16.413 -3.715 1.00 13.98 98 GLY B O 1
ATOM 5313 N N . ILE B 1 102 ? -10.183 -16.654 -4.688 1.00 12.23 99 ILE B N 1
ATOM 5314 C CA A ILE B 1 102 ? -9.413 -16.263 -3.520 0.50 12.25 99 ILE B CA 1
ATOM 5315 C CA B ILE B 1 102 ? -9.410 -16.263 -3.513 0.50 12.20 99 ILE B CA 1
ATOM 5316 C C . ILE B 1 102 ? -8.141 -15.546 -3.953 1.00 11.67 99 ILE B C 1
ATOM 5317 O O . ILE B 1 102 ? -7.729 -15.626 -5.105 1.00 12.96 99 ILE B O 1
ATOM 5347 N N . LYS B 1 103 ? -7.501 -14.876 -3.008 1.00 11.97 100 LYS B N 1
ATOM 5348 C CA . LYS B 1 103 ? -6.145 -14.366 -3.230 1.00 12.01 100 LYS B CA 1
ATOM 5349 C C . LYS B 1 103 ? -5.180 -15.552 -3.257 1.00 12.75 100 LYS B C 1
ATOM 5350 O O . LYS B 1 103 ? -5.374 -16.556 -2.568 1.00 13.28 100 LYS B O 1
ATOM 5369 N N . GLY B 1 104 ? -4.125 -15.434 -4.046 1.00 12.70 101 GLY B N 1
ATOM 5370 C CA . GLY B 1 104 ? -3.095 -16.463 -4.027 1.00 12.61 101 GLY B CA 1
ATOM 5371 C C . GLY B 1 104 ? -2.561 -16.708 -2.618 1.00 12.24 101 GLY B C 1
ATOM 5372 O O . GLY B 1 104 ? -2.281 -17.843 -2.235 1.00 13.55 101 GLY B O 1
ATOM 5376 N N . SER B 1 105 ? -2.429 -15.637 -1.847 1.00 11.88 102 SER B N 1
ATOM 5377 C CA . SER B 1 105 ? -1.930 -15.775 -0.490 1.00 12.59 102 SER B CA 1
ATOM 5378 C C . SER B 1 105 ? -2.848 -16.607 0.388 1.00 13.60 102 SER B C 1
ATOM 5379 O O . SER B 1 105 ? -2.404 -17.198 1.363 1.00 13.83 102 SER B O 1
ATOM 5387 N N . GLN B 1 106 ? -4.138 -16.624 0.083 1.00 12.90 103 GLN B N 1
ATOM 5388 C CA . GLN B 1 106 ? -5.051 -17.442 0.841 1.00 12.78 103 GLN B CA 1
ATOM 5389 C C . GLN B 1 106 ? -4.864 -18.905 0.500 1.00 13.18 103 GLN B C 1
ATOM 5390 O O . GLN B 1 106 ? -4.814 -19.749 1.383 1.00 14.23 103 GLN B O 1
ATOM 5404 N N . TYR B 1 107 ? -4.826 -19.209 -0.791 1.00 13.82 104 TYR B N 1
ATOM 5405 C CA . TYR B 1 107 ? -4.609 -20.568 -1.236 1.00 13.90 104 TYR B CA 1
ATOM 5406 C C . TYR B 1 107 ? -3.290 -21.073 -0.641 1.00 14.56 104 TYR B C 1
ATOM 5407 O O . TYR B 1 107 ? -3.222 -22.172 -0.088 1.00 15.27 104 TYR B O 1
ATOM 5425 N N . GLY B 1 108 ? -2.244 -20.274 -0.785 1.00 13.30 105 GLY B N 1
ATOM 5426 C CA . GLY B 1 108 ? -0.952 -20.657 -0.260 1.00 13.53 105 GLY B CA 1
ATOM 5427 C C . GLY B 1 108 ? -0.974 -20.903 1.234 1.00 13.27 105 GLY B C 1
ATOM 5428 O O . GLY B 1 108 ? -0.471 -21.925 1.713 1.00 14.99 105 GLY B O 1
ATOM 5432 N N . GLY B 1 109 ? -1.557 -19.985 1.998 1.00 13.67 106 GLY B N 1
ATOM 5433 C CA . GLY B 1 109 ? -1.630 -20.160 3.450 1.00 13.43 106 GLY B CA 1
ATOM 5434 C C . GLY B 1 109 ? -2.268 -21.467 3.857 1.00 14.48 106 GLY B C 1
ATOM 5435 O O . GLY B 1 109 ? -1.792 -22.161 4.742 1.00 15.51 106 GLY B O 1
ATOM 5439 N N . ALA B 1 110 ? -3.372 -21.813 3.210 1.00 14.87 107 ALA B N 1
ATOM 5440 C CA . ALA B 1 110 ? -4.055 -23.041 3.517 1.00 15.23 107 ALA B CA 1
ATOM 5441 C C . ALA B 1 110 ? -3.196 -24.254 3.180 1.00 15.91 107 ALA B C 1
ATOM 5442 O O . ALA B 1 110 ? -3.055 -25.179 4.002 1.00 18.09 107 ALA B O 1
ATOM 5449 N N A LEU B 1 111 ? -2.611 -24.266 1.982 0.70 14.41 108 LEU B N 1
ATOM 5450 N N B LEU B 1 111 ? -2.603 -24.253 1.990 0.30 17.08 108 LEU B N 1
ATOM 5451 C CA A LEU 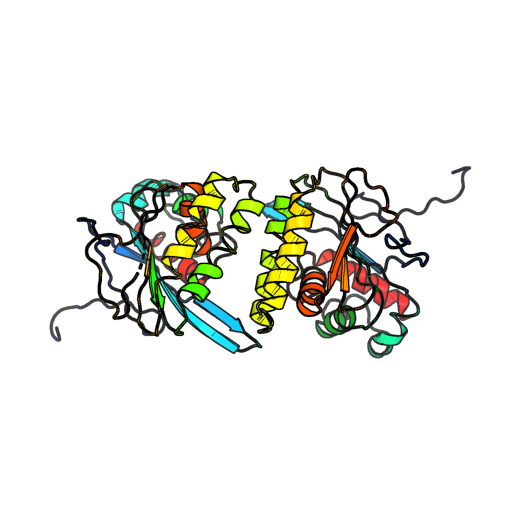B 1 111 ? -1.828 -25.422 1.579 0.70 13.78 108 LEU B CA 1
ATOM 5452 C CA B LEU B 1 111 ? -1.814 -25.396 1.564 0.30 17.94 108 LEU B CA 1
ATOM 5453 C C A LEU B 1 111 ? -0.539 -25.531 2.384 0.70 13.58 108 LEU B C 1
ATOM 5454 C C B LEU B 1 111 ? -0.545 -25.528 2.389 0.30 16.16 108 LEU B C 1
ATOM 5455 O O A LEU B 1 111 ? -0.068 -26.633 2.624 0.70 14.20 108 LEU B O 1
ATOM 5456 O O B LEU B 1 111 ? -0.091 -26.638 2.655 0.30 16.67 108 LEU B O 1
ATOM 5487 N N . GLU B 1 112 ? 0.031 -24.396 2.780 1.00 13.52 109 GLU B N 1
ATOM 5488 C CA . GLU B 1 112 ? 1.237 -24.413 3.597 1.00 13.66 109 GLU B CA 1
ATOM 5489 C C . GLU B 1 112 ? 1.013 -25.151 4.908 1.00 14.49 109 GLU B C 1
ATOM 5490 O O . GLU B 1 112 ? 1.858 -25.926 5.344 1.00 15.48 109 GLU B O 1
ATOM 5502 N N . GLU B 1 113 ? -0.144 -24.936 5.529 1.00 14.46 110 GLU B N 1
ATOM 5503 C CA . GLU B 1 113 ? -0.461 -25.662 6.753 1.00 15.38 110 GLU B CA 1
ATOM 5504 C C . GLU B 1 113 ? -0.577 -27.160 6.501 1.00 16.51 110 GLU B C 1
ATOM 5505 O O . GLU B 1 113 ? -0.078 -27.960 7.286 1.00 17.54 110 GLU B O 1
ATOM 5517 N N . SER B 1 114 ? -1.233 -27.533 5.400 1.00 14.93 111 SER B N 1
ATOM 5518 C CA . SER B 1 114 ? -1.356 -28.937 5.045 1.00 16.32 111 SER B CA 1
ATOM 5519 C C . SER B 1 114 ? 0.021 -29.576 4.849 1.00 16.90 111 SER B C 1
ATOM 5520 O O . SER B 1 114 ? 0.278 -30.696 5.306 1.00 17.66 111 SER B O 1
ATOM 5528 N N . ILE B 1 115 ? 0.919 -28.856 4.180 1.00 14.65 112 ILE B N 1
ATOM 5529 C CA . ILE B 1 115 ? 2.263 -29.370 3.947 1.00 14.98 112 ILE B CA 1
ATOM 5530 C C . ILE B 1 115 ? 3.038 -29.487 5.264 1.00 14.34 112 ILE B C 1
ATOM 5531 O O . ILE B 1 115 ? 3.676 -30.500 5.531 1.00 15.86 112 ILE B O 1
ATOM 5547 N N . ARG B 1 116 ? 2.967 -28.450 6.093 1.00 15.51 113 ARG B N 1
ATOM 5548 C CA . ARG B 1 116 ? 3.691 -28.443 7.373 1.00 16.47 113 ARG B CA 1
ATOM 5549 C C . ARG B 1 116 ? 3.259 -29.586 8.267 1.00 17.44 113 ARG B C 1
ATOM 5550 O O . ARG B 1 116 ? 4.084 -30.226 8.920 1.00 18.39 113 ARG B O 1
ATOM 5571 N N . ASP B 1 117 ? 1.961 -29.865 8.297 1.00 18.39 114 ASP B N 1
ATOM 5572 C CA . ASP B 1 117 ? 1.463 -30.954 9.125 1.00 19.66 114 ASP B CA 1
ATOM 5573 C C . ASP B 1 117 ? 2.075 -32.283 8.684 1.00 18.87 114 ASP B C 1
ATOM 5574 O O . ASP B 1 117 ? 2.421 -33.134 9.501 1.00 21.39 114 ASP B O 1
ATOM 5583 N N . ARG B 1 118 ? 2.189 -32.468 7.373 1.00 17.42 115 ARG B N 1
ATOM 5584 C CA . ARG B 1 118 ? 2.717 -33.712 6.837 1.00 18.02 115 ARG B CA 1
ATOM 5585 C C . ARG B 1 118 ? 4.218 -33.849 7.059 1.00 18.95 115 ARG B C 1
ATOM 5586 O O . ARG B 1 118 ? 4.709 -34.924 7.380 1.00 20.21 115 ARG B O 1
ATOM 5607 N N . LEU B 1 119 ? 4.947 -32.757 6.878 1.00 16.93 116 LEU B N 1
ATOM 5608 C CA . LEU B 1 119 ? 6.387 -32.767 7.127 1.00 18.96 116 LEU B CA 1
ATOM 5609 C C . LEU B 1 119 ? 6.661 -33.087 8.593 1.00 19.66 116 LEU B C 1
ATOM 5610 O O . LEU B 1 119 ? 7.562 -33.865 8.906 1.00 20.19 116 LEU B O 1
ATOM 5626 N N . ALA B 1 120 ? 5.900 -32.475 9.499 1.00 19.52 117 ALA B N 1
ATOM 5627 C CA . ALA B 1 120 ? 6.085 -32.750 10.927 1.00 22.22 117 ALA B CA 1
ATOM 5628 C C . ALA B 1 120 ? 5.828 -34.218 11.238 1.00 22.22 117 ALA B C 1
ATOM 5629 O O . ALA B 1 120 ? 6.559 -34.848 12.000 1.00 24.52 117 ALA B O 1
ATOM 5636 N N . ALA B 1 121 ? 4.782 -34.762 10.632 1.00 22.68 118 ALA B N 1
ATOM 5637 C CA . ALA B 1 121 ? 4.364 -36.124 10.923 1.00 25.12 118 ALA B CA 1
ATOM 5638 C C . ALA B 1 121 ? 5.437 -37.124 10.498 1.00 26.67 118 ALA B C 1
ATOM 5639 O O . ALA B 1 121 ? 5.557 -38.213 11.078 1.00 28.05 118 ALA B O 1
ATOM 5646 N N . LEU B 1 122 ? 6.218 -36.749 9.489 1.00 24.63 119 LEU B N 1
ATOM 5647 C CA . LEU B 1 122 ? 7.277 -37.606 8.975 1.00 25.66 119 LEU B CA 1
ATOM 5648 C C . LEU B 1 122 ? 8.624 -37.320 9.626 1.00 25.86 119 LEU B C 1
ATOM 5649 O O . LEU B 1 122 ? 9.602 -37.998 9.345 1.00 26.67 119 LEU B O 1
ATOM 5665 N N . ASP B 1 123 ? 8.663 -36.319 10.492 1.00 25.32 120 ASP B N 1
ATOM 5666 C CA . ASP B 1 123 ? 9.913 -35.836 11.054 1.00 25.26 120 ASP B CA 1
ATOM 5667 C C . ASP B 1 123 ? 10.867 -35.447 9.922 1.00 23.66 120 ASP B C 1
ATOM 5668 O O . ASP B 1 123 ? 12.055 -35.801 9.926 1.00 27.95 120 ASP B O 1
ATOM 5677 N N . LYS B 1 124 ? 10.325 -34.716 8.950 1.00 21.36 121 LYS B N 1
ATOM 5678 C CA . LYS B 1 124 ? 11.095 -34.243 7.802 1.00 21.61 121 LYS B CA 1
ATOM 5679 C C . LYS B 1 124 ? 10.902 -32.747 7.629 1.00 20.77 121 LYS B C 1
ATOM 5680 O O . LYS B 1 124 ? 10.661 -32.271 6.525 1.00 24.54 121 LYS B O 1
ATOM 5699 N N . TYR B 1 125 ? 10.995 -32.012 8.732 1.00 21.56 122 TYR B N 1
ATOM 5700 C CA . TYR B 1 125 ? 10.806 -30.571 8.712 1.00 19.66 122 TYR B CA 1
ATOM 5701 C C . TYR B 1 125 ? 12.046 -29.888 9.289 1.00 20.32 122 TYR B C 1
ATOM 5702 O O . TYR B 1 125 ? 12.135 -29.588 10.487 1.00 24.33 122 TYR B O 1
ATOM 5720 N N . SER B 1 126 ? 13.023 -29.701 8.409 1.00 19.40 123 SER B N 1
ATOM 5721 C CA . SER B 1 126 ? 14.268 -29.038 8.758 1.00 19.68 123 SER B CA 1
ATOM 5722 C C . SER B 1 126 ? 14.303 -27.669 8.092 1.00 16.53 123 SER B C 1
ATOM 5723 O O . SER B 1 126 ? 13.375 -27.269 7.383 1.00 17.16 123 SER B O 1
ATOM 5731 N N . GLU B 1 127 ? 15.377 -26.935 8.321 1.00 17.61 124 GLU B N 1
ATOM 5732 C CA . GLU B 1 127 ? 15.540 -25.626 7.743 1.00 16.67 124 GLU B CA 1
ATOM 5733 C C . GLU B 1 127 ? 15.422 -25.652 6.213 1.00 15.61 124 GLU B C 1
ATOM 5734 O O . GLU B 1 127 ? 14.864 -24.748 5.625 1.00 15.87 124 GLU B O 1
ATOM 5746 N N . ALA B 1 128 ? 15.896 -26.703 5.568 1.00 16.51 125 ALA B N 1
ATOM 5747 C CA . ALA B 1 128 ? 15.776 -26.804 4.125 1.00 15.98 125 ALA B CA 1
ATOM 5748 C C . ALA B 1 128 ? 14.317 -26.805 3.692 1.00 14.63 125 ALA B C 1
ATOM 5749 O O . ALA B 1 128 ? 13.955 -26.152 2.716 1.00 15.15 125 ALA B O 1
ATOM 5756 N N . GLU B 1 129 ? 13.478 -27.535 4.421 1.00 15.13 126 GLU B N 1
ATOM 5757 C CA . GLU B 1 129 ? 12.063 -27.576 4.077 1.00 14.55 126 GLU B CA 1
ATOM 5758 C C . GLU B 1 129 ? 11.401 -26.239 4.377 1.00 13.28 126 GLU B C 1
ATOM 5759 O O . GLU B 1 129 ? 10.554 -25.785 3.630 1.00 14.99 126 GLU B O 1
ATOM 5771 N N . GLU B 1 130 ? 11.800 -25.593 5.469 1.00 13.93 127 GLU B N 1
ATOM 5772 C CA . GLU B 1 130 ? 11.287 -24.278 5.801 1.00 15.02 127 GLU B CA 1
ATOM 5773 C C . GLU B 1 130 ? 11.553 -23.278 4.672 1.00 13.47 127 GLU B C 1
ATOM 5774 O O . GLU B 1 130 ? 10.687 -22.498 4.277 1.00 14.84 127 GLU B O 1
ATOM 5786 N N . GLU B 1 131 ? 12.757 -23.319 4.126 1.00 13.03 128 GLU B N 1
ATOM 5787 C CA . GLU B 1 131 ? 13.143 -22.389 3.076 1.00 14.11 128 GLU B CA 1
ATOM 5788 C C . GLU B 1 131 ? 12.412 -22.740 1.789 1.00 12.43 128 GLU B C 1
ATOM 5789 O O . GLU B 1 131 ? 11.952 -21.859 1.075 1.00 13.19 128 GLU B O 1
ATOM 5801 N N . ALA B 1 132 ? 12.270 -24.029 1.502 1.00 13.61 129 ALA B N 1
ATOM 5802 C CA . ALA B 1 132 ? 11.538 -24.423 0.297 1.00 13.78 129 ALA B CA 1
ATOM 5803 C C . ALA B 1 132 ? 10.065 -23.997 0.405 1.00 12.83 129 ALA B C 1
ATOM 5804 O O . ALA B 1 132 ? 9.464 -23.511 -0.576 1.00 14.74 129 ALA B O 1
ATOM 5811 N N . LEU B 1 133 ? 9.477 -24.207 1.576 1.00 12.68 130 LEU B N 1
ATOM 5812 C CA . LEU B 1 133 ? 8.101 -23.793 1.772 1.00 13.93 130 LEU B CA 1
ATOM 5813 C C . LEU B 1 133 ? 7.930 -22.291 1.669 1.00 12.48 130 LEU B C 1
ATOM 5814 O O . LEU B 1 133 ? 6.912 -21.826 1.171 1.00 13.99 130 LEU B O 1
ATOM 5830 N N . GLU B 1 134 ? 8.927 -21.516 2.078 1.00 13.27 131 GLU B N 1
ATOM 5831 C CA . GLU B 1 134 ? 8.860 -20.069 1.923 1.00 13.09 131 GLU B CA 1
ATOM 5832 C C . GLU B 1 134 ? 8.902 -19.648 0.431 1.00 12.07 131 GLU B C 1
ATOM 5833 O O . GLU B 1 134 ? 8.251 -18.673 0.057 1.00 13.71 131 GLU B O 1
ATOM 5845 N N . GLU B 1 135 ? 9.614 -20.390 -0.419 1.00 12.48 132 GLU B N 1
ATOM 5846 C CA . GLU B 1 135 ? 9.570 -20.138 -1.856 1.00 13.82 132 GLU B CA 1
ATOM 5847 C C . GLU B 1 135 ? 8.173 -20.384 -2.419 1.00 12.93 132 GLU B C 1
ATOM 5848 O O . GLU B 1 135 ? 7.647 -19.559 -3.154 1.00 13.29 132 GLU B O 1
ATOM 5860 N N . PHE B 1 136 ? 7.564 -21.495 -2.024 1.00 12.87 133 PHE B N 1
ATOM 5861 C CA . PHE B 1 136 ? 6.181 -21.809 -2.384 1.00 12.72 133 PHE B CA 1
ATOM 5862 C C . PHE B 1 136 ? 5.263 -20.669 -1.948 1.00 11.44 133 PHE B C 1
ATOM 5863 O O . PHE B 1 136 ? 4.419 -20.213 -2.707 1.00 12.57 133 PHE B O 1
ATOM 5880 N N . ARG B 1 137 ? 5.458 -20.207 -0.718 1.00 11.60 134 ARG B N 1
ATOM 5881 C CA . ARG B 1 137 ? 4.624 -19.161 -0.150 1.00 11.17 134 ARG B CA 1
ATOM 5882 C C . ARG B 1 137 ? 4.747 -17.873 -0.937 1.00 11.04 134 ARG B C 1
ATOM 5883 O O . ARG B 1 137 ? 3.740 -17.225 -1.262 1.00 12.42 134 ARG B O 1
ATOM 5904 N N . GLU B 1 138 ? 5.977 -17.469 -1.248 1.00 11.96 135 GLU B N 1
ATOM 5905 C CA . GLU B 1 138 ? 6.194 -16.222 -1.951 1.00 13.21 135 GLU B CA 1
ATOM 5906 C C . GLU B 1 138 ? 5.589 -16.270 -3.342 1.00 12.35 135 GLU B C 1
ATOM 5907 O O . GLU B 1 138 ? 5.040 -15.283 -3.809 1.00 12.95 135 GLU B O 1
ATOM 5919 N N . PHE B 1 139 ? 5.696 -17.411 -4.010 1.00 12.13 136 PHE B N 1
ATOM 5920 C CA . PHE B 1 139 ? 5.079 -17.549 -5.301 1.00 11.71 136 PHE B CA 1
ATOM 5921 C C . PHE B 1 139 ? 3.575 -17.226 -5.215 1.00 12.03 136 PHE B C 1
ATOM 5922 O O . PHE B 1 139 ? 3.047 -16.415 -5.989 1.00 13.59 136 PHE B O 1
ATOM 5939 N N . PHE B 1 140 ? 2.888 -17.871 -4.288 1.00 11.86 137 PHE B N 1
ATOM 5940 C CA . PHE B 1 140 ? 1.453 -17.654 -4.207 1.00 11.97 137 PHE B CA 1
ATOM 5941 C C . PHE B 1 140 ? 1.080 -16.244 -3.776 1.00 11.76 137 PHE B C 1
ATOM 5942 O O . PHE B 1 140 ? 0.044 -15.724 -4.179 1.00 12.27 137 PHE B O 1
ATOM 5959 N N . GLN B 1 141 ? 1.942 -15.598 -3.001 1.00 11.65 138 GLN B N 1
ATOM 5960 C CA . GLN B 1 141 ? 1.707 -14.219 -2.586 1.00 12.46 138 GLN B CA 1
ATOM 5961 C C . GLN B 1 141 ? 1.683 -13.246 -3.765 1.00 12.78 138 GLN B C 1
ATOM 5962 O O . GLN B 1 141 ? 1.170 -12.148 -3.640 1.00 15.29 138 GLN B O 1
ATOM 5976 N N . THR B 1 142 ? 2.246 -13.644 -4.900 1.00 13.70 139 THR B N 1
ATOM 5977 C CA . THR B 1 142 ? 2.243 -12.776 -6.088 1.00 14.59 139 THR B CA 1
ATOM 5978 C C . THR B 1 142 ? 0.987 -12.909 -6.953 1.00 14.48 139 THR B C 1
ATOM 5979 O O . THR B 1 142 ? 0.834 -12.147 -7.920 1.00 17.46 139 THR B O 1
ATOM 5990 N N . LYS B 1 143 ? 0.099 -13.849 -6.607 1.00 13.17 140 LYS B N 1
ATOM 5991 C CA . LYS B 1 143 ? -1.015 -14.195 -7.491 1.00 14.63 140 LYS B CA 1
ATOM 5992 C C . LYS B 1 143 ? -2.387 -13.847 -6.962 1.00 13.59 140 LYS B C 1
ATOM 5993 O O . LYS B 1 143 ? -2.612 -13.788 -5.761 1.00 15.11 140 LYS B O 1
ATOM 6012 N N . SER B 1 144 ? -3.306 -13.630 -7.903 1.00 14.44 141 SER B N 1
ATOM 6013 C CA . SER B 1 144 ? -4.727 -13.601 -7.657 1.00 14.29 141 SER B CA 1
ATOM 6014 C C . SER B 1 144 ? -5.315 -14.852 -8.286 1.00 13.65 141 SER B C 1
ATOM 6015 O O . SER B 1 144 ? -4.919 -15.237 -9.371 1.00 16.45 141 SER B O 1
ATOM 6023 N N . LEU B 1 145 ? -6.268 -15.467 -7.604 1.00 12.97 142 LEU B N 1
ATOM 6024 C CA . LEU B 1 145 ? -6.894 -16.693 -8.054 1.00 13.42 142 LEU B CA 1
ATOM 6025 C C . LEU B 1 145 ? -8.415 -16.545 -8.139 1.00 12.98 142 LEU B C 1
ATOM 6026 O O . LEU B 1 145 ? -9.155 -17.191 -7.394 1.00 12.61 142 LEU B O 1
ATOM 6042 N N . PRO B 1 146 ? -8.890 -15.713 -9.064 1.00 13.13 143 PRO B N 1
ATOM 6043 C CA . PRO B 1 146 ? -10.346 -15.632 -9.254 1.00 13.09 143 PRO B CA 1
ATOM 6044 C C . PRO B 1 146 ? -10.938 -16.951 -9.733 1.00 12.96 143 PRO B C 1
ATOM 6045 O O . PRO B 1 146 ? -10.248 -17.829 -10.228 1.00 13.90 143 PRO B O 1
ATOM 6056 N N . LYS B 1 147 ? -12.255 -17.084 -9.606 1.00 13.69 144 LYS B N 1
ATOM 6057 C CA . LYS B 1 147 ? -12.963 -18.213 -10.168 1.00 12.73 144 LYS B CA 1
ATOM 6058 C C . LYS B 1 147 ? -12.539 -18.413 -11.619 1.00 13.98 144 LYS B C 1
ATOM 6059 O O . LYS B 1 147 ? -12.505 -17.472 -12.391 1.00 14.51 144 LYS B O 1
ATOM 6078 N N . GLY B 1 148 ? -12.179 -19.646 -11.961 1.00 12.32 145 GLY B N 1
ATOM 6079 C CA . GLY B 1 148 ? -11.739 -19.977 -13.306 1.00 13.91 145 GLY B CA 1
ATOM 6080 C C . GLY B 1 148 ? -10.237 -19.985 -13.490 1.00 12.54 145 GLY B C 1
ATOM 6081 O O . GLY B 1 148 ? -9.744 -20.461 -14.518 1.00 14.23 145 GLY B O 1
ATOM 6085 N N A SER B 1 149 ? -9.515 -19.464 -12.500 0.47 12.70 146 SER B N 1
ATOM 6086 N N B SER B 1 149 ? -9.501 -19.423 -12.533 0.53 10.41 146 SER B N 1
ATOM 6087 C CA A SER B 1 149 ? -8.066 -19.591 -12.485 0.47 12.25 146 SER B CA 1
ATOM 6088 C CA B SER B 1 149 ? -8.049 -19.509 -12.583 0.53 10.67 146 SER B CA 1
ATOM 6089 C C A SER B 1 149 ? -7.671 -21.044 -12.422 0.47 13.26 146 SER B C 1
ATOM 6090 C C B SER B 1 149 ? -7.609 -20.946 -12.364 0.53 12.43 146 SER B C 1
ATOM 6091 O O A SER B 1 149 ? -8.455 -21.909 -12.029 0.47 13.44 146 SER B O 1
ATOM 6092 O O B SER B 1 149 ? -8.354 -21.773 -11.835 0.53 11.70 146 SER B O 1
ATOM 6106 N N A VAL B 1 150 ? -6.432 -21.308 -12.808 0.47 11.28 147 VAL B N 1
ATOM 6107 N N B VAL B 1 150 ? -6.399 -21.254 -12.819 0.53 12.79 147 VAL B N 1
ATOM 6108 C CA A VAL B 1 150 ? -5.889 -22.640 -12.729 0.47 11.58 147 VAL B CA 1
ATOM 6109 C CA B VAL B 1 150 ? -5.878 -22.605 -12.743 0.53 12.80 147 VAL B CA 1
ATOM 6110 C C A VAL B 1 150 ? -4.476 -22.607 -12.155 0.47 11.87 147 VAL B C 1
ATOM 6111 C C B VAL B 1 150 ? -4.444 -22.642 -12.221 0.53 12.94 147 VAL B C 1
ATOM 6112 O O A VAL B 1 150 ? -3.734 -21.645 -12.344 0.47 11.90 147 VAL B O 1
ATOM 6113 O O B VAL B 1 150 ? -3.633 -21.780 -12.550 0.53 14.25 147 VAL B O 1
ATOM 6138 N N . ILE B 1 151 ? -4.148 -23.670 -11.436 1.00 12.58 148 ILE B N 1
ATOM 6139 C CA . ILE B 1 151 ? -2.820 -23.903 -10.906 1.00 11.94 148 ILE B CA 1
ATOM 6140 C C . ILE B 1 151 ? -2.327 -25.218 -11.518 1.00 12.07 148 ILE B C 1
ATOM 6141 O O . ILE B 1 151 ? -3.057 -26.207 -11.551 1.00 12.57 148 ILE B O 1
ATOM 6157 N N . PHE B 1 152 ? -1.095 -25.219 -12.017 1.00 13.26 149 PHE B N 1
ATOM 6158 C CA . PHE B 1 152 ? -0.448 -26.429 -12.516 1.00 13.21 149 PHE B CA 1
ATOM 6159 C C . PHE B 1 152 ? 0.709 -26.776 -11.592 1.00 13.88 149 PHE B C 1
ATOM 6160 O O . PHE B 1 152 ? 1.716 -26.049 -11.540 1.00 15.37 149 PHE B O 1
ATOM 6177 N N . PHE B 1 153 ? 0.527 -27.856 -10.842 1.00 13.38 150 PHE B N 1
ATOM 6178 C CA . PHE B 1 153 ? 1.584 -28.423 -10.015 1.00 13.48 150 PHE B CA 1
ATOM 6179 C C . PHE B 1 153 ? 2.174 -29.577 -10.796 1.00 13.74 150 PHE B C 1
ATOM 6180 O O . PHE B 1 153 ? 1.491 -30.521 -11.143 1.00 15.32 150 PHE B O 1
ATOM 6197 N N . HIS B 1 154 ? 3.459 -29.488 -11.083 1.00 15.24 151 HIS B N 1
ATOM 6198 C CA . HIS B 1 154 ? 4.135 -30.469 -11.923 1.00 16.35 151 HIS B CA 1
ATOM 6199 C C . HIS B 1 154 ? 5.299 -31.084 -11.173 1.00 15.83 151 HIS B C 1
ATOM 6200 O O . HIS B 1 154 ? 6.098 -30.355 -10.609 1.00 15.65 151 HIS B O 1
ATOM 6214 N N . TRP B 1 155 ? 5.357 -32.410 -11.138 1.00 16.18 152 TRP B N 1
ATOM 6215 C CA . TRP B 1 155 ? 6.473 -33.140 -10.550 1.00 16.75 152 TRP B CA 1
ATOM 6216 C C . TRP B 1 155 ? 7.226 -33.847 -11.670 1.00 17.96 152 TRP B C 1
ATOM 6217 O O . TRP B 1 155 ? 6.922 -34.994 -11.996 1.00 19.20 152 TRP B O 1
ATOM 6238 N N . PRO B 1 156 ? 8.195 -33.158 -12.289 1.00 19.38 153 PRO B N 1
ATOM 6239 C CA . PRO B 1 156 ? 8.956 -33.840 -13.337 1.00 21.80 153 PRO B CA 1
ATOM 6240 C C . PRO B 1 156 ? 9.736 -35.032 -12.798 1.00 24.41 153 PRO B C 1
ATOM 6241 O O . PRO B 1 156 ? 9.989 -35.969 -13.543 1.00 29.86 153 PRO B O 1
ATOM 6252 N N . SER B 1 157 ? 10.094 -34.967 -11.519 1.00 25.33 154 SER B N 1
ATOM 6253 C CA . SER B 1 157 ? 10.563 -36.118 -10.771 1.00 29.40 154 SER B CA 1
ATOM 6254 C C . SER B 1 157 ? 9.986 -35.973 -9.374 1.00 27.23 154 SER B C 1
ATOM 6255 O O . SER B 1 157 ? 9.472 -34.910 -9.034 1.00 23.80 154 SER B O 1
ATOM 6263 N N . PRO B 1 158 ? 10.060 -37.032 -8.559 1.00 28.22 155 PRO B N 1
ATOM 6264 C CA . PRO B 1 158 ? 9.444 -36.875 -7.237 1.00 27.69 155 PRO B CA 1
ATOM 6265 C C . PRO B 1 158 ? 10.081 -35.822 -6.341 1.00 27.88 155 PRO B C 1
ATOM 6266 O O . PRO B 1 158 ? 9.425 -35.419 -5.387 1.00 29.73 155 PRO B O 1
ATOM 6277 N N . SER B 1 159 ? 11.298 -35.373 -6.638 1.00 27.20 156 SER B N 1
ATOM 6278 C CA . SER B 1 159 ? 11.978 -34.413 -5.782 1.00 30.67 156 SER B CA 1
ATOM 6279 C C . SER B 1 159 ? 11.842 -32.950 -6.185 1.00 25.53 156 SER B C 1
ATOM 6280 O O . SER B 1 159 ? 12.321 -32.061 -5.480 1.00 28.96 156 SER B O 1
ATOM 6288 N N . THR B 1 160 ? 11.192 -32.698 -7.314 1.00 22.50 157 THR B N 1
ATOM 6289 C CA . THR B 1 160 ? 11.116 -31.352 -7.896 1.00 22.13 157 THR B CA 1
ATOM 6290 C C . THR B 1 160 ? 9.675 -30.970 -8.161 1.00 20.39 157 THR B C 1
ATOM 6291 O O . THR B 1 160 ? 8.945 -31.728 -8.789 1.00 22.92 157 THR B O 1
ATOM 6302 N N . LEU B 1 161 ? 9.284 -29.799 -7.684 1.00 17.38 158 LEU B N 1
ATOM 6303 C CA . LEU B 1 161 ? 7.947 -29.277 -7.880 1.00 15.63 158 LEU B CA 1
ATOM 6304 C C . LEU B 1 161 ? 8.034 -28.007 -8.704 1.00 15.53 158 LEU B C 1
ATOM 6305 O O . LEU B 1 161 ? 8.739 -27.079 -8.348 1.00 17.91 158 LEU B O 1
ATOM 6321 N N . GLN B 1 162 ? 7.315 -27.981 -9.817 1.00 15.52 159 GLN B N 1
ATOM 6322 C CA . GLN B 1 162 ? 7.183 -26.773 -10.614 1.00 16.56 159 GLN B CA 1
ATOM 6323 C C . GLN B 1 162 ? 5.751 -26.287 -10.502 1.00 15.96 159 GLN B C 1
ATOM 6324 O O . GLN B 1 162 ? 4.815 -27.083 -10.470 1.00 17.90 159 GLN B O 1
ATOM 6338 N N . ILE B 1 163 ? 5.595 -24.980 -10.448 1.00 15.17 160 ILE B N 1
ATOM 6339 C CA . ILE B 1 163 ? 4.280 -24.370 -10.268 1.00 13.79 160 ILE B CA 1
ATOM 6340 C C . ILE B 1 163 ? 4.084 -23.291 -11.312 1.00 14.69 160 ILE B C 1
ATOM 6341 O O . ILE B 1 163 ? 4.993 -22.527 -11.590 1.00 14.52 160 ILE B O 1
ATOM 6357 N N A SER B 1 164 ? 2.875 -23.227 -11.871 0.68 13.92 161 SER B N 1
ATOM 6358 N N B SER B 1 164 ? 2.891 -23.226 -11.892 0.32 13.91 161 SER B N 1
ATOM 6359 C CA A SER B 1 164 ? 2.484 -22.185 -12.800 0.68 14.55 161 SER B CA 1
ATOM 6360 C CA B SER B 1 164 ? 2.508 -22.078 -12.695 0.32 14.03 161 SER B CA 1
ATOM 6361 C C A SER B 1 164 ? 1.008 -21.885 -12.549 0.68 13.50 161 SER B C 1
ATOM 6362 C C B SER B 1 164 ? 1.008 -21.890 -12.594 0.32 14.05 161 SER B C 1
ATOM 6363 O O A SER B 1 164 ? 0.290 -22.754 -12.063 0.68 13.64 161 SER B O 1
ATOM 6364 O O B SER B 1 164 ? 0.271 -22.831 -12.304 0.32 14.30 161 SER B O 1
ATOM 6379 N N . VAL B 1 165 ? 0.582 -20.666 -12.851 1.00 13.35 162 VAL B N 1
ATOM 6380 C CA . VAL B 1 165 ? -0.799 -20.237 -12.652 1.00 13.48 162 VAL B CA 1
ATOM 6381 C C . VAL B 1 165 ? -1.243 -19.450 -13.866 1.00 14.22 162 VAL B C 1
ATOM 6382 O O . VAL B 1 165 ? -0.446 -18.746 -14.505 1.00 15.68 162 VAL B O 1
ATOM 6395 N N A SER B 1 166 ? -2.507 -19.584 -14.228 0.78 13.78 163 SER B N 1
ATOM 6396 N N B SER B 1 166 ? -2.531 -19.540 -14.157 0.22 15.52 163 SER B N 1
ATOM 6397 C CA A SER B 1 166 ? -3.115 -18.585 -15.106 0.78 15.06 163 SER B CA 1
ATOM 6398 C CA B SER B 1 166 ? -3.163 -18.664 -15.127 0.22 16.59 163 SER B CA 1
ATOM 6399 C C A SER B 1 166 ? -4.424 -18.115 -14.507 0.78 13.42 163 SER B C 1
ATOM 6400 C C B SER B 1 166 ? -4.447 -18.132 -14.510 0.22 16.26 163 SER B C 1
ATOM 6401 O O A SER B 1 166 ? -5.139 -18.875 -13.858 0.78 14.56 163 SER B O 1
ATOM 6402 O O B SER B 1 166 ? -5.159 -18.875 -13.835 0.22 16.83 163 SER B O 1
ATOM 6417 N N . THR B 1 167 ? -4.747 -16.852 -14.713 1.00 17.12 164 THR B N 1
ATOM 6418 C CA . THR B 1 167 ? -5.998 -16.312 -14.159 1.00 17.50 164 THR B CA 1
ATOM 6419 C C . THR B 1 167 ? -7.186 -16.601 -15.044 1.00 19.38 164 THR B C 1
ATOM 6420 O O . THR B 1 167 ? -8.313 -16.492 -14.585 1.00 22.62 164 THR B O 1
ATOM 6431 N N . ASP B 1 168 ? -6.939 -16.996 -16.285 1.00 19.51 165 ASP B N 1
ATOM 6432 C CA . ASP B 1 168 ? -8.020 -17.140 -17.260 1.00 21.36 165 ASP B CA 1
ATOM 6433 C C . ASP B 1 168 ? -8.265 -18.570 -17.691 1.00 19.97 165 ASP B C 1
ATOM 6434 O O . ASP B 1 168 ? -9.119 -18.819 -18.549 1.00 25.45 165 ASP B O 1
ATOM 6443 N N . GLY B 1 169 ? -7.516 -19.508 -17.116 1.00 20.31 166 GLY B N 1
ATOM 6444 C CA . GLY B 1 169 ? -7.685 -20.909 -17.450 1.00 21.86 166 GLY B CA 1
ATOM 6445 C C . GLY B 1 169 ? -6.786 -21.399 -18.566 1.00 18.83 166 GLY B C 1
ATOM 6446 O O . GLY B 1 169 ? -6.784 -22.580 -18.889 1.00 21.52 166 GLY B O 1
ATOM 6450 N N . SER B 1 170 ? -5.988 -20.501 -19.133 1.00 18.07 167 SER B N 1
ATOM 6451 C CA . SER B 1 170 ? -5.054 -20.877 -20.190 1.00 17.91 167 SER B CA 1
ATOM 6452 C C . SER B 1 170 ? -3.914 -21.750 -19.631 1.00 16.19 167 SER B C 1
ATOM 6453 O O . SER B 1 170 ? -3.692 -21.827 -18.417 1.00 17.19 167 SER B O 1
ATOM 6461 N N . LEU B 1 171 ? -3.173 -22.373 -20.536 1.00 17.68 168 LEU B N 1
ATOM 6462 C CA . LEU B 1 171 ? -2.116 -23.298 -20.175 1.00 17.64 168 LEU B CA 1
ATOM 6463 C C . LEU B 1 171 ? -0.778 -22.596 -20.320 1.00 16.14 168 LEU B C 1
ATOM 6464 O O . LEU B 1 171 ? -0.358 -22.264 -21.439 1.00 17.97 168 LEU B O 1
ATOM 6480 N N . PRO B 1 172 ? -0.087 -22.363 -19.192 1.00 16.20 169 PRO B N 1
ATOM 6481 C CA . PRO B 1 172 ? 1.241 -21.747 -19.281 1.00 16.62 169 PRO B CA 1
ATOM 6482 C C . PRO B 1 172 ? 2.209 -22.584 -20.106 1.00 16.80 169 PRO B C 1
ATOM 6483 O O . PRO B 1 172 ? 2.078 -23.804 -20.158 1.00 17.59 169 PRO B O 1
ATOM 6494 N N . GLU B 1 173 ? 3.197 -21.914 -20.700 1.00 16.94 170 GLU B N 1
ATOM 6495 C CA . GLU B 1 173 ? 4.164 -22.546 -21.589 1.00 17.36 170 GLU B CA 1
ATOM 6496 C C . GLU B 1 173 ? 5.567 -22.603 -20.995 1.00 16.92 170 GLU B C 1
ATOM 6497 O O . GLU B 1 173 ? 6.474 -23.129 -21.622 1.00 18.27 170 GLU B O 1
ATOM 6509 N N . GLU B 1 174 ? 5.723 -22.090 -19.777 1.00 17.64 171 GLU B N 1
ATOM 6510 C CA . GLU B 1 174 ? 6.967 -22.195 -19.027 1.00 16.88 171 GLU B CA 1
ATOM 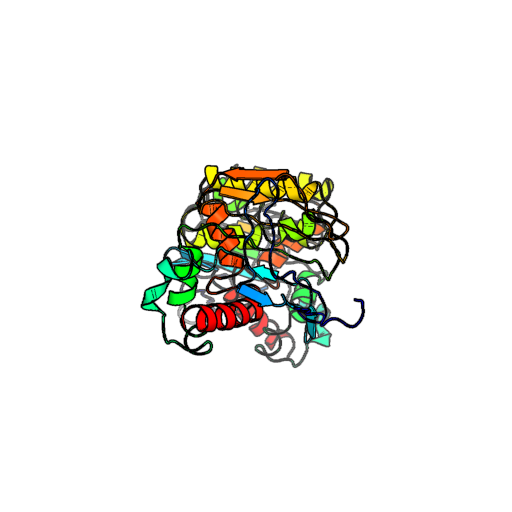6511 C C . GLU B 1 174 ? 6.600 -22.269 -17.558 1.00 16.23 171 GLU B C 1
ATOM 6512 O O . GLU B 1 174 ? 5.619 -21.653 -17.119 1.00 16.84 171 GLU B O 1
ATOM 6524 N N . ALA B 1 175 ? 7.371 -23.027 -16.794 1.00 15.77 172 ALA B N 1
ATOM 6525 C CA . ALA B 1 175 ? 7.159 -23.102 -15.359 1.00 16.74 172 ALA B CA 1
ATOM 6526 C C . ALA B 1 175 ? 7.441 -21.737 -14.771 1.00 16.36 172 ALA B C 1
ATOM 6527 O O . ALA B 1 175 ? 8.392 -21.067 -15.169 1.00 21.80 172 ALA B O 1
ATOM 6534 N N . GLU B 1 176 ? 6.672 -21.330 -13.785 1.00 16.20 173 GLU B N 1
ATOM 6535 C CA . GLU B 1 176 ? 6.899 -20.036 -13.155 1.00 16.20 173 GLU B CA 1
ATOM 6536 C C . GLU B 1 176 ? 7.765 -20.104 -11.917 1.00 19.31 173 GLU B C 1
ATOM 6537 O O . GLU B 1 176 ? 8.475 -19.157 -11.635 1.00 23.03 173 GLU B O 1
ATOM 6549 N N . ALA B 1 177 ? 7.657 -21.188 -11.156 1.00 16.77 174 ALA B N 1
ATOM 6550 C CA . ALA B 1 177 ? 8.461 -21.384 -9.961 1.00 16.55 174 ALA B CA 1
ATOM 6551 C C . ALA B 1 177 ? 8.884 -22.844 -9.887 1.00 16.29 174 ALA B C 1
ATOM 6552 O O . ALA B 1 177 ? 8.133 -23.741 -10.293 1.00 17.19 174 ALA B O 1
ATOM 6559 N N . THR B 1 178 ? 10.087 -23.076 -9.372 1.00 17.87 175 THR B N 1
ATOM 6560 C CA . THR B 1 178 ? 10.568 -24.426 -9.164 1.00 19.69 175 THR B CA 1
ATOM 6561 C C . THR B 1 178 ? 11.018 -24.533 -7.720 1.00 20.95 175 THR B C 1
ATOM 6562 O O . THR B 1 178 ? 11.810 -23.717 -7.268 1.00 24.86 175 THR B O 1
ATOM 6573 N N . VAL B 1 179 ? 10.480 -25.513 -7.002 1.00 20.87 176 VAL B N 1
ATOM 6574 C CA . VAL B 1 179 ? 10.862 -25.793 -5.629 1.00 20.87 176 VAL B CA 1
ATOM 6575 C C . VAL B 1 179 ? 11.589 -27.118 -5.623 1.00 19.72 176 VAL B C 1
ATOM 6576 O O . VAL B 1 179 ? 11.006 -28.160 -5.907 1.00 20.09 176 VAL B O 1
ATOM 6589 N N . GLU B 1 180 ? 12.875 -27.058 -5.305 1.00 19.71 177 GLU B N 1
ATOM 6590 C CA . GLU B 1 180 ? 13.747 -28.232 -5.266 1.00 20.65 177 GLU B CA 1
ATOM 6591 C C . GLU B 1 180 ? 13.875 -28.763 -3.843 1.00 20.13 177 GLU B C 1
ATOM 6592 O O . GLU B 1 180 ? 14.797 -28.434 -3.114 1.00 21.85 177 GLU B O 1
ATOM 6604 N N . ASN B 1 181 ? 12.925 -29.582 -3.442 1.00 18.00 178 ASN B N 1
ATOM 6605 C CA . ASN B 1 181 ? 12.947 -30.191 -2.133 1.00 16.52 178 ASN B CA 1
ATOM 6606 C C . ASN B 1 181 ? 12.053 -31.412 -2.147 1.00 16.46 178 ASN B C 1
ATOM 6607 O O . ASN B 1 181 ? 10.840 -31.315 -2.350 1.00 17.56 178 ASN B O 1
ATOM 6618 N N . ALA B 1 182 ? 12.649 -32.578 -1.990 1.00 18.78 179 ALA B N 1
ATOM 6619 C CA . ALA B 1 182 ? 11.899 -33.812 -2.085 1.00 19.36 179 ALA B CA 1
ATOM 6620 C C . ALA B 1 182 ? 10.778 -33.934 -1.050 1.00 18.69 179 ALA B C 1
ATOM 6621 O O . ALA B 1 182 ? 9.713 -34.489 -1.341 1.00 18.86 179 ALA B O 1
ATOM 6628 N N . ASN B 1 183 ? 11.023 -33.456 0.161 1.00 17.75 180 ASN B N 1
ATOM 6629 C CA . ASN B 1 183 ? 10.046 -33.608 1.217 1.00 16.88 180 ASN B CA 1
ATOM 6630 C C . ASN B 1 183 ? 8.820 -32.719 0.999 1.00 16.33 18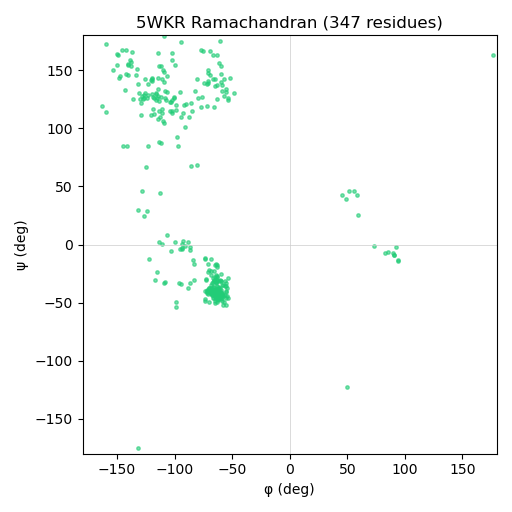0 ASN B C 1
ATOM 6631 O O . ASN B 1 183 ? 7.697 -33.181 1.146 1.00 17.37 180 ASN B O 1
ATOM 6642 N N . VAL B 1 184 ? 9.030 -31.479 0.589 1.00 15.48 181 VAL B N 1
ATOM 6643 C CA . VAL B 1 184 ? 7.940 -30.574 0.309 1.00 14.60 181 VAL B CA 1
ATOM 6644 C C . VAL B 1 184 ? 7.179 -31.070 -0.919 1.00 15.80 181 VAL B C 1
ATOM 6645 O O . VAL B 1 184 ? 5.944 -31.090 -0.928 1.00 15.80 181 VAL B O 1
ATOM 6658 N N . ALA B 1 185 ? 7.898 -31.485 -1.948 1.00 15.70 182 ALA B N 1
ATOM 6659 C CA . ALA B 1 185 ? 7.231 -31.993 -3.155 1.00 16.50 182 ALA B CA 1
ATOM 6660 C C . ALA B 1 185 ? 6.336 -33.195 -2.843 1.00 17.23 182 ALA B C 1
ATOM 6661 O O . ALA B 1 185 ? 5.192 -33.283 -3.299 1.00 17.10 182 ALA B O 1
ATOM 6668 N N . ALA B 1 186 ? 6.854 -34.133 -2.069 1.00 16.66 183 ALA B N 1
ATOM 6669 C CA . ALA B 1 186 ? 6.088 -35.323 -1.743 1.00 17.69 183 ALA B CA 1
ATOM 6670 C C . ALA B 1 186 ? 4.914 -34.970 -0.833 1.00 17.72 183 ALA B C 1
ATOM 6671 O O . ALA B 1 186 ? 3.813 -35.527 -0.988 1.00 17.65 183 ALA B O 1
ATOM 6678 N N . ALA B 1 187 ? 5.135 -34.062 0.114 1.00 16.15 184 ALA B N 1
ATOM 6679 C CA . ALA B 1 187 ? 4.061 -33.674 1.037 1.00 15.73 184 ALA B CA 1
ATOM 6680 C C . ALA B 1 187 ? 2.904 -33.050 0.269 1.00 16.82 184 ALA B C 1
ATOM 6681 O O . ALA B 1 187 ? 1.751 -33.348 0.547 1.00 16.96 184 ALA B O 1
ATOM 6688 N N . LEU B 1 188 ? 3.203 -32.211 -0.713 1.00 15.32 185 LEU B N 1
ATOM 6689 C CA . LEU B 1 188 ? 2.139 -31.596 -1.491 1.00 15.02 185 LEU B CA 1
ATOM 6690 C C . LEU B 1 188 ? 1.361 -32.671 -2.248 1.00 16.01 185 LEU B C 1
ATOM 6691 O O . LEU B 1 188 ? 0.124 -32.657 -2.287 1.00 16.02 185 LEU B O 1
ATOM 6707 N N . LEU B 1 189 ? 2.055 -33.624 -2.852 1.00 15.85 186 LEU B N 1
ATOM 6708 C CA . LEU B 1 189 ? 1.348 -34.657 -3.592 1.00 16.78 186 LEU B CA 1
ATOM 6709 C C . LEU B 1 189 ? 0.447 -35.453 -2.632 1.00 17.29 186 LEU B C 1
ATOM 6710 O O . LEU B 1 189 ? -0.666 -35.837 -2.993 1.00 17.98 186 LEU B O 1
ATOM 6726 N N . ASP B 1 190 ? 0.923 -35.673 -1.412 1.00 17.50 187 ASP B N 1
ATOM 6727 C CA . ASP B 1 190 ? 0.148 -36.364 -0.384 1.00 18.39 187 ASP B CA 1
ATOM 6728 C C . ASP B 1 190 ? -1.129 -35.610 0.026 1.00 18.34 187 ASP B C 1
ATOM 6729 O O . ASP B 1 190 ? -2.108 -36.239 0.414 1.00 18.66 187 ASP B O 1
ATOM 6738 N N . VAL B 1 191 ? -1.124 -34.282 -0.049 1.00 16.57 188 VAL B N 1
ATOM 6739 C CA . VAL B 1 191 ? -2.321 -33.496 0.213 1.00 15.89 188 VAL B CA 1
ATOM 6740 C C . VAL B 1 191 ? -3.455 -33.944 -0.702 1.00 16.93 188 VAL B C 1
ATOM 6741 O O . VAL B 1 191 ? -4.618 -33.999 -0.284 1.00 18.10 188 VAL B O 1
ATOM 6754 N N . PHE B 1 192 ? -3.109 -34.313 -1.926 1.00 15.47 189 PHE B N 1
ATOM 6755 C CA . PHE B 1 192 ? -4.116 -34.697 -2.903 1.00 17.29 189 PHE B CA 1
ATOM 6756 C C . PHE B 1 192 ? -4.403 -36.190 -2.934 1.00 18.10 189 PHE B C 1
ATOM 6757 O O . PHE B 1 192 ? -5.553 -36.579 -3.126 1.00 20.96 189 PHE B O 1
ATOM 6774 N N A LEU B 1 193 ? -3.379 -37.025 -2.749 0.93 18.32 190 LEU B N 1
ATOM 6775 N N B LEU B 1 193 ? -3.370 -37.014 -2.754 0.07 19.38 190 LEU B N 1
ATOM 6776 C CA A LEU B 1 193 ? -3.524 -38.476 -2.949 0.93 21.47 190 LEU B CA 1
ATOM 6777 C CA B LEU B 1 193 ? -3.481 -38.458 -2.973 0.07 20.68 190 LEU B CA 1
ATOM 6778 C C A LEU B 1 193 ? -3.304 -39.331 -1.713 0.93 22.76 190 LEU B C 1
ATOM 6779 C C B LEU B 1 193 ? -2.925 -39.293 -1.808 0.07 21.31 190 LEU B C 1
ATOM 6780 O O A LEU B 1 193 ? -3.500 -40.545 -1.756 0.93 26.40 190 LEU B O 1
ATOM 6781 O O B LEU B 1 193 ? -2.532 -40.446 -1.987 0.07 20.96 190 LEU B O 1
ATOM 6812 N N . GLY B 1 194 ? -2.907 -38.705 -0.615 1.00 22.21 191 GLY B N 1
ATOM 6813 C CA . GLY B 1 194 ? -2.581 -39.431 0.604 1.00 23.98 191 GLY B CA 1
ATOM 6814 C C . GLY B 1 194 ? -3.784 -39.806 1.456 1.00 25.07 191 GLY B C 1
ATOM 6815 O O . GLY B 1 194 ? -4.937 -39.585 1.079 1.00 24.30 191 GLY B O 1
ATOM 6820 N N . GLU B 1 195 ? -3.507 -40.357 2.632 1.00 26.83 192 GLU B N 1
ATOM 6821 C CA . GLU B 1 195 ? -4.552 -40.907 3.496 1.00 31.61 192 GLU B CA 1
ATOM 6822 C C . GLU B 1 195 ? -5.559 -39.889 4.020 1.00 34.68 192 GLU B C 1
ATOM 6823 O O . GLU B 1 195 ? -6.716 -40.235 4.280 1.00 37.18 192 GLU B O 1
ATOM 6835 N N . ASN B 1 196 ? -5.121 -38.652 4.208 1.00 28.82 193 ASN B N 1
ATOM 6836 C CA . ASN B 1 196 ? -6.027 -37.582 4.619 1.00 30.10 193 ASN B CA 1
ATOM 6837 C C . ASN B 1 196 ? -6.198 -36.558 3.512 1.00 23.62 193 ASN B C 1
ATOM 6838 O O . ASN B 1 196 ? -6.181 -35.350 3.735 1.00 24.53 193 ASN B O 1
ATOM 6849 N N . SER B 1 197 ? -6.373 -37.072 2.309 1.00 22.45 194 SER B N 1
ATOM 6850 C CA . SER B 1 197 ? -6.550 -36.250 1.119 1.00 21.09 194 SER B CA 1
ATOM 6851 C C . SER B 1 197 ? -7.644 -35.200 1.268 1.00 18.86 194 SER B C 1
ATOM 6852 O O . SER B 1 197 ? -8.693 -35.449 1.871 1.00 21.29 194 SER B O 1
ATOM 6860 N N . VAL B 1 198 ? -7.419 -34.031 0.678 1.00 18.32 195 VAL B N 1
ATOM 6861 C CA . VAL B 1 198 ? -8.441 -33.004 0.682 1.00 18.16 195 VAL B CA 1
ATOM 6862 C C . VAL B 1 198 ? -9.590 -33.334 -0.265 1.00 18.00 195 VAL B C 1
ATOM 6863 O O . VAL B 1 198 ? -10.625 -32.654 -0.229 1.00 18.45 195 VAL B O 1
ATOM 6876 N N . SER B 1 199 ? -9.406 -34.347 -1.106 1.00 16.54 196 SER B N 1
ATOM 6877 C CA . SER B 1 199 ? -10.431 -34.715 -2.099 1.00 16.73 196 SER B CA 1
ATOM 6878 C C . SER B 1 199 ? -10.579 -36.223 -2.295 1.00 15.31 196 SER B C 1
ATOM 6879 O O . SER B 1 199 ? -9.978 -36.816 -3.205 1.00 16.68 196 SER B O 1
ATOM 6887 N N . PRO B 1 200 ? -11.388 -36.865 -1.444 1.00 18.28 197 PRO B N 1
ATOM 6888 C CA . PRO B 1 200 ? -11.688 -38.292 -1.632 1.00 19.53 197 PRO B CA 1
ATOM 6889 C C . PRO B 1 200 ? -12.271 -38.570 -3.025 1.00 19.31 197 PRO B C 1
ATOM 6890 O O . PRO B 1 200 ? -12.049 -39.645 -3.584 1.00 20.50 197 PRO B O 1
ATOM 6901 N N . SER B 1 201 ? -12.994 -37.608 -3.582 1.00 18.04 198 SER B N 1
ATOM 6902 C CA . SER B 1 201 ? -13.594 -37.830 -4.877 1.00 18.73 198 SER B CA 1
ATOM 6903 C C . SER B 1 201 ? -12.531 -37.918 -5.982 1.00 16.87 198 SER B C 1
ATOM 6904 O O . SER B 1 201 ? -12.674 -38.704 -6.919 1.00 17.96 198 SER B O 1
ATOM 6912 N N . THR B 1 202 ? -11.470 -37.103 -5.884 1.00 15.91 199 THR B N 1
ATOM 6913 C CA . THR B 1 202 ? -10.364 -37.187 -6.829 1.00 16.21 199 THR B CA 1
ATOM 6914 C C . THR B 1 202 ? -9.715 -38.564 -6.720 1.00 16.80 199 THR B C 1
ATOM 6915 O O . THR B 1 202 ? -9.422 -39.202 -7.728 1.00 17.83 199 THR B O 1
ATOM 6926 N N . LYS B 1 203 ? -9.508 -39.039 -5.498 1.00 18.26 200 LYS B N 1
ATOM 6927 C CA . LYS B 1 203 ? -8.899 -40.352 -5.321 1.00 19.11 200 LYS B CA 1
ATOM 6928 C C . LYS B 1 203 ? -9.759 -41.449 -5.941 1.00 19.51 200 LYS B C 1
ATOM 6929 O O . LYS B 1 203 ? -9.251 -42.368 -6.570 1.00 20.73 200 LYS B O 1
ATOM 6948 N N . ALA B 1 204 ? -11.064 -41.352 -5.747 1.00 19.12 201 ALA B N 1
ATOM 6949 C CA . ALA B 1 204 ? -11.987 -42.337 -6.290 1.00 19.86 201 ALA B CA 1
ATOM 6950 C C . ALA B 1 204 ? -11.942 -42.331 -7.815 1.00 19.36 201 ALA B C 1
ATOM 6951 O O . ALA B 1 204 ? -11.934 -43.379 -8.446 1.00 21.28 201 ALA B O 1
ATOM 6958 N N . SER B 1 205 ? -11.894 -41.143 -8.405 1.00 18.13 202 SER B N 1
ATOM 6959 C CA . SER B 1 205 ? -11.832 -41.015 -9.849 1.00 18.12 202 SER B CA 1
ATOM 6960 C C . SER B 1 205 ? -10.524 -41.599 -10.393 1.00 18.68 202 SER B C 1
ATOM 6961 O O . SER B 1 205 ? -10.522 -42.321 -11.386 1.00 19.62 202 SER B O 1
ATOM 6969 N N . VAL B 1 206 ? -9.409 -41.293 -9.730 1.00 18.23 203 VAL B N 1
ATOM 6970 C CA . VAL B 1 206 ? -8.131 -41.850 -10.133 1.00 18.75 203 VAL B CA 1
ATOM 6971 C C . VAL B 1 206 ? -8.118 -43.380 -10.006 1.00 20.38 203 VAL B C 1
ATOM 6972 O O . VAL B 1 206 ? -7.551 -44.083 -10.854 1.00 21.56 203 VAL B O 1
ATOM 6985 N N . ALA B 1 207 ? -8.751 -43.906 -8.966 1.00 21.87 204 ALA B N 1
ATOM 6986 C CA . ALA B 1 207 ? -8.877 -45.359 -8.823 1.00 25.17 204 ALA B CA 1
ATOM 6987 C C . ALA B 1 207 ? -9.655 -45.967 -9.999 1.00 25.17 204 ALA B C 1
ATOM 6988 O O . ALA B 1 207 ? -9.298 -47.023 -10.494 1.00 26.51 204 ALA B O 1
ATOM 6995 N N . GLU B 1 208 ? -10.714 -45.295 -10.440 1.00 25.02 205 GLU B N 1
ATOM 6996 C CA . GLU B 1 208 ? -11.460 -45.746 -11.609 1.00 25.10 205 GLU B CA 1
ATOM 6997 C C . GLU B 1 208 ? -10.569 -45.754 -12.853 1.00 25.79 205 GLU B C 1
ATOM 6998 O O . GLU B 1 208 ? -10.569 -46.716 -13.623 1.00 28.36 205 GLU B O 1
ATOM 7010 N N . GLY B 1 209 ? -9.813 -44.671 -13.046 1.00 23.55 206 GLY B N 1
ATOM 7011 C CA . GLY B 1 209 ? -8.989 -44.534 -14.236 1.00 24.57 206 GLY B CA 1
ATOM 7012 C C . GLY B 1 209 ? -7.883 -45.569 -14.279 1.00 24.90 206 GLY B C 1
ATOM 7013 O O . GLY B 1 209 ? -7.625 -46.213 -15.302 1.00 27.79 206 GLY B O 1
ATOM 7017 N N . ILE B 1 210 ? -7.212 -45.733 -13.149 1.00 24.95 207 ILE B N 1
ATOM 7018 C CA . ILE B 1 210 ? -6.104 -46.672 -13.081 1.00 28.10 207 ILE B CA 1
ATOM 7019 C C . ILE B 1 210 ? -6.580 -48.120 -13.121 1.00 28.28 207 ILE B C 1
ATOM 7020 O O . ILE B 1 210 ? -5.947 -48.941 -13.774 1.00 29.70 207 ILE B O 1
ATOM 7036 N N . SER B 1 211 ? -7.684 -48.440 -12.446 1.00 29.27 208 SER B N 1
ATOM 7037 C CA . SER B 1 211 ? -8.259 -49.778 -12.548 1.00 32.2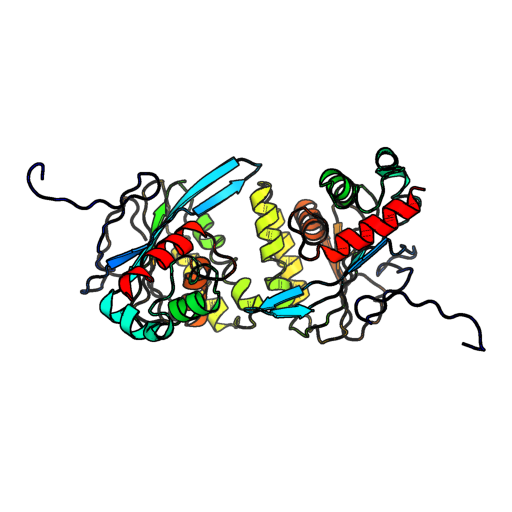0 208 SER B CA 1
ATOM 7038 C C . SER B 1 211 ? -8.484 -50.146 -14.018 1.00 34.13 208 SER B C 1
ATOM 7039 O O . SER B 1 211 ? -8.127 -51.240 -14.464 1.00 34.01 208 SER B O 1
ATOM 7047 N N . ALA B 1 212 ? -9.054 -49.210 -14.769 1.00 32.62 209 ALA B N 1
ATOM 7048 C CA . ALA B 1 212 ? -9.362 -49.438 -16.179 1.00 34.95 209 ALA B CA 1
ATOM 7049 C C . ALA B 1 212 ? -8.084 -49.567 -16.993 1.00 34.71 209 ALA B C 1
ATOM 7050 O O . ALA B 1 212 ? -7.978 -50.420 -17.878 1.00 39.23 209 ALA B O 1
ATOM 7057 N N . LEU B 1 213 ? -7.115 -48.710 -16.692 1.00 31.53 210 LEU B N 1
ATOM 7058 C CA . LEU B 1 213 ? -5.854 -48.708 -17.413 1.00 33.58 210 LEU B CA 1
ATOM 7059 C C . LEU B 1 213 ? -5.148 -50.055 -17.293 1.00 37.44 210 LEU B C 1
ATOM 7060 O O . LEU B 1 213 ? -4.616 -50.584 -18.274 1.00 38.79 210 LEU B O 1
ATOM 7076 N N . LEU B 1 214 ? -5.146 -50.611 -16.088 1.00 39.45 211 LEU B N 1
ATOM 7077 C CA . LEU B 1 214 ? -4.377 -51.818 -15.821 1.00 41.37 211 LEU B CA 1
ATOM 7078 C C . LEU B 1 214 ? -4.987 -53.041 -16.503 1.00 44.93 211 LEU B C 1
ATOM 7079 O O . LEU B 1 214 ? -4.319 -54.065 -16.664 1.00 46.19 211 LEU B O 1
ATOM 7095 N N . MET B 1 215 ? -6.244 -52.944 -16.920 1.00 49.89 212 MET B N 1
ATOM 7096 C CA . MET B 1 215 ? -6.875 -54.056 -17.634 1.00 56.72 212 MET B CA 1
ATOM 7097 C C . MET B 1 215 ? -6.444 -54.066 -19.102 1.00 58.31 212 MET B C 1
ATOM 7098 O O . MET B 1 215 ? -6.470 -53.031 -19.776 1.00 58.56 212 MET B O 1
#

B-factor: mean 28.55, std 13.97, range [10.41, 97.81]

Radius of gyration: 24.34 Å; Cα contacts (8 Å, |Δi|>4): 1030; chains: 2; bounding box: 45×52×94 Å